Protein AF-A0A178MGA1-F1 (afdb_monomer)

Mean predicted aligned error: 14.94 Å

Solvent-accessible surface area (backbone atoms only — not comparable to full-atom values): 26822 Å² total; per-residue (Å²): 142,82,87,80,81,78,79,90,65,54,66,72,50,30,50,54,23,52,50,31,44,75,70,68,39,31,72,59,14,38,56,37,26,72,76,55,42,60,62,46,57,64,40,20,39,30,26,46,76,72,69,38,51,72,60,20,48,65,50,39,72,85,41,61,66,68,62,43,37,57,54,43,26,49,44,28,46,77,65,70,40,50,72,59,20,49,53,44,43,49,58,42,37,71,76,44,76,83,44,47,66,62,27,42,51,50,17,50,54,27,43,77,68,72,34,29,76,73,11,45,66,33,23,52,48,25,28,69,77,39,76,83,42,66,66,44,47,52,53,36,41,54,37,27,54,76,54,69,35,34,72,59,26,35,53,52,52,50,52,39,51,75,69,70,48,88,75,52,60,71,56,49,41,49,34,36,50,18,30,47,76,78,66,40,23,68,59,25,35,57,52,52,52,52,42,47,74,72,68,45,74,87,41,45,67,46,29,43,50,42,16,53,24,28,40,75,71,70,39,52,70,63,14,52,54,29,42,53,52,17,48,58,67,66,47,67,96,54,88,67,75,64,50,67,64,59,46,31,54,53,33,45,54,50,22,52,55,28,49,77,69,65,40,43,74,60,19,32,56,32,32,55,50,24,30,70,64,38,60,85,41,67,64,37,55,58,53,40,66,35,66,73,26,19,66,73,67,33,58,67,57,46,51,42,50,46,48,51,45,25,60,75,43,59,82,42,50,65,52,32,35,51,43,22,50,50,19,62,73,72,73,44,56,62,62,58,19,47,50,32,26,53,49,30,59,71,74,48,69,98,81,49,66,49,34,57,52,25,48,58,54,40,54,52,50,54,52,55,38,55,77,67,61,30,64,76,46,78,39,74,92,69,32,33,41,32,33,39,49,98,87,50,63,44,37,38,42,27,30,36,78,71,52,61,47,68,30,31,42,32,50,64,84,47,36,40,39,40,41,54,45,97,78,50,82,44,71,38,35,39,36,42,66,87,57,32,34,38,40,44,40,72,54,98,93,37,67,38,31,42,37,34,42,56,83,69,34,30,41,33,34,33,36,98,88,64,49,78,74,42,78,47,55,66,65,39,69,62,51,46,51,56,47,50,51,48,52,57,43,59,78,52,38,52,78,77,56,44,77,73,65,67,93,66,136

pLDDT: mean 86.55, std 12.32, range [30.86, 98.31]

Radius of gyration: 32.34 Å; Cα contacts (8 Å, |Δi|>4): 705; chains: 1; bounding box: 68×86×65 Å

Nearest PDB structures (foldseek):
  5i9h-assembly1_A  TM=3.924E-01  e=1.271E-05  unidentified
  5g05-assembly1_C  TM=4.023E-01  e=2.976E-05  Homo sapiens
  8qoy-assembly1_A  TM=4.376E-01  e=1.113E-04  Actinobacillus pleuropneumoniae
  5a31-assembly1_Y  TM=3.867E-01  e=6.969E-05  Homo sapiens
  5g05-assembly1_X  TM=3.825E-01  e=2.281E-03  Homo sapiens

Organism: NCBI:txid1437059

InterPro domains:
  IPR011990 Tetratricopeptide-like helical domain superfamily [G3DSA:1.25.40.10] (2-299)
  IPR011990 Tetratricopeptide-like helical domain superfamily [SSF48452] (62-164)

Secondary structure (DSSP, 8-state):
---PPPPS-HHHHHHHHHHHHHTT-HHHHHHHHHHH---HHHHHHHHHHTT-HHHHHHHHTTS-HHHHHHHHHHHHHHTT-HHHHHHHHHHHHHHSTT-HHHHHHHHHHHHHTT-HHHHHHHHHHHHHH-TT-HHHHHHHHHHHHHTT-HHHHHHHHHHHHHTT----HHHHHHHHHHHHHTT-HHHHHHHHHHHHHTT----HHHHHHHHHHHHHTT-HHHHHHHHHHHHHHHS-SS-----HHHHHHHHHHHHHHHHHTT-HHHHHHHHHHHHHH-TT-HHHHHHHTSHHHHHHH-HHHHHHHHHHHHHHSTT-HHHHHHHHHHHHHTT--HHHHHHHHHHHHHH--TT-HHHHHHHHHHHHHHHHHHHTT-EEEEETTTTEEEE--TTS--EEEEE-TTT--EEEEEETTEEEEEEE-TTS-SEEEEEETTS-EEEEEEETTEEEEEEEESSS-EEEEE-TTS-EEEEESTTHHHHHHHHHHHHHHHTT--HHHHTT--S--

Sequence (505 aa):
MLLAAAPSGGAARAEDAYQLYAQERFAEAVAAFTRQGGDAITHAAALIRLGRDGEAQMLTDDVDPYRAVMKGAAALTAAGERGRASRLLESGLAQWPNDPDLMARRGALELQGKRPLKALPYLARVVELAPMDPGARLALVRTLLVAGMPVRVHQAVEAMRAARMDIGPELMEADIGALQSFGDHRQAVKLAERYLEQGGVATPALLTRLAISLEAVGSSTRAAERRQAAESLRTPKAPARPTTALLGDTIRDQARTTIDRGDWPRAATLTAEWVRIRPDEPEAISTLLRPEIAERLGWGHVFAQVARLVERDPDDPDRRLLALQAHAGTGGSAVLALIHSHHLSRLGESGNSSVAAGQGVRDQIVARLALLGRITDIDLDLARLRLSPANSPAIEAKVHPRTGRMIRLVEGFDKLEAVWEEDGTRLTHLSDSQGAHVRLTWSDGRLVAMSRTGKHPFTVELAPDGHPTRAEGPDVTDAFNATLDLVAAWQRADIADARRLRLGE

Foldseek 3Di:
DDDDDDDPPQPVLQVVLVVCVVVVVLVVSLVSCVVRPYDLLSNLLSCVLVVNNVVSVVSCPPPDLLVNLLSNLVSCLVSVVLVVSLVSLVVNCVVVVQDLSSLQSNLVSCVVVLNLVRSQVSLVSSCVSVVPDPVSLVSNLVSCVSVVNLVVLLVSLVSCVVVVHDCAPVSLLSNLVSCVVVPNLVVSLVSLVVCVVVVHDDELSSLQSNLVSCVSVPNNVSSVVSNVVSVVRVPPPDPPPQPLVRVLVVLVVVLVVCVVVVVLLSNLVSLVVSCVSCVQDVVSLVSCLDPSNCVNVDVLVSLLSLLVNCLVPLLDLVSLLSNLCSCLVVVHPLLLNLLSLLSLCVSDDPDDPSNVSSVVSNVVSVVVCVVQVFFPDDDNVQSWTWTDHPPFFIWIWGAQSRRRQTQWIDGHQKIKGWDAPNSRQGTAWIDISQGKIKGFDDDPRDTQKIFIDDPFTKIFGADPVRDTPDIDTPPGVVLVVLVVVLRVQSSSDDPVSVVVRDNDD

Structure (mmCIF, N/CA/C/O backbone):
data_AF-A0A178MGA1-F1
#
_entry.id   AF-A0A178MGA1-F1
#
loop_
_atom_site.group_PDB
_atom_site.id
_atom_site.type_symbol
_atom_site.label_atom_id
_atom_site.label_alt_id
_atom_site.label_comp_id
_atom_site.label_asym_id
_atom_site.label_entity_id
_atom_site.label_seq_id
_atom_site.pdbx_PDB_ins_code
_atom_site.Cartn_x
_atom_site.Cartn_y
_atom_site.Cartn_z
_atom_site.occupancy
_atom_site.B_iso_or_equiv
_atom_site.auth_seq_id
_atom_site.auth_comp_id
_atom_site.auth_asym_id
_atom_site.auth_atom_id
_atom_site.pdbx_PDB_model_num
ATOM 1 N N . MET A 1 1 ? 45.623 -23.783 -30.329 1.00 35.50 1 MET A N 1
ATOM 2 C CA . MET A 1 1 ? 44.753 -23.868 -29.136 1.00 35.50 1 MET A CA 1
ATOM 3 C C . MET A 1 1 ? 44.796 -22.529 -28.418 1.00 35.50 1 MET A C 1
ATOM 5 O O . MET A 1 1 ? 45.774 -22.251 -27.744 1.00 35.50 1 MET A O 1
ATOM 9 N N . LEU A 1 2 ? 43.783 -21.688 -28.613 1.00 30.86 2 LEU A N 1
ATOM 10 C CA . LEU A 1 2 ? 43.558 -20.465 -27.838 1.00 30.86 2 LEU A CA 1
ATOM 11 C C . LEU A 1 2 ? 42.109 -20.542 -27.352 1.00 30.86 2 LEU A C 1
ATOM 13 O O . LEU A 1 2 ? 41.181 -20.371 -28.136 1.00 30.86 2 LEU A O 1
ATOM 17 N N . LEU A 1 3 ? 41.934 -20.912 -26.083 1.00 34.72 3 LEU A N 1
ATOM 18 C CA . LEU A 1 3 ? 40.659 -20.827 -25.373 1.00 34.72 3 LEU A CA 1
ATOM 19 C C . LEU A 1 3 ? 40.434 -19.351 -25.034 1.00 34.72 3 LEU A C 1
ATOM 21 O O . LEU A 1 3 ? 41.138 -18.793 -24.195 1.00 34.72 3 LEU A O 1
ATOM 25 N N . ALA A 1 4 ? 39.491 -18.713 -25.725 1.00 33.50 4 ALA A N 1
ATOM 26 C CA . ALA A 1 4 ? 39.034 -17.372 -25.391 1.00 33.50 4 ALA A CA 1
ATOM 27 C C . ALA A 1 4 ? 38.214 -17.427 -24.093 1.00 33.50 4 ALA A C 1
ATOM 29 O O . ALA A 1 4 ? 37.241 -18.175 -23.993 1.00 33.50 4 ALA A O 1
ATOM 30 N N . ALA A 1 5 ? 38.625 -16.645 -23.096 1.00 38.41 5 ALA A N 1
ATOM 31 C CA . ALA A 1 5 ? 37.902 -16.482 -21.843 1.00 38.41 5 ALA A CA 1
ATOM 32 C C . ALA A 1 5 ? 36.573 -15.745 -22.090 1.00 38.41 5 ALA A C 1
ATOM 34 O O . ALA A 1 5 ? 36.558 -14.657 -22.668 1.00 38.41 5 ALA A O 1
ATOM 35 N N . ALA A 1 6 ? 35.459 -16.336 -21.654 1.00 37.09 6 ALA A N 1
ATOM 36 C CA . ALA A 1 6 ? 34.150 -15.692 -21.688 1.00 37.09 6 ALA A CA 1
ATOM 37 C C . ALA A 1 6 ? 34.090 -14.536 -20.664 1.00 37.09 6 ALA A C 1
ATOM 39 O O . ALA A 1 6 ? 34.597 -14.687 -19.549 1.00 37.09 6 ALA A O 1
ATOM 40 N N . PRO A 1 7 ? 33.479 -13.384 -21.000 1.00 42.41 7 PRO A N 1
ATOM 41 C CA . PRO A 1 7 ? 33.437 -12.227 -20.112 1.00 42.41 7 PRO A CA 1
ATOM 42 C C . PRO A 1 7 ? 32.473 -12.449 -18.935 1.00 42.41 7 PRO A C 1
ATOM 44 O O . PRO A 1 7 ? 31.303 -12.778 -19.116 1.00 42.41 7 PRO A O 1
ATOM 47 N N . SER A 1 8 ? 32.949 -12.184 -17.719 1.00 46.03 8 SER A N 1
ATOM 48 C CA . SER A 1 8 ? 32.260 -12.338 -16.426 1.00 46.03 8 SER A CA 1
ATOM 49 C C . SER A 1 8 ? 31.148 -11.304 -16.139 1.00 46.03 8 SER A C 1
ATOM 51 O O . SER A 1 8 ? 30.751 -11.117 -14.993 1.00 46.03 8 SER A O 1
ATOM 53 N N . GLY A 1 9 ? 30.598 -10.643 -17.164 1.00 56.50 9 GLY A N 1
ATOM 54 C CA . GLY A 1 9 ? 29.615 -9.552 -17.032 1.00 56.50 9 GLY A CA 1
ATOM 55 C C . GLY A 1 9 ? 28.134 -9.964 -17.051 1.00 56.50 9 GLY A C 1
ATOM 56 O O . GLY A 1 9 ? 27.275 -9.100 -17.208 1.00 56.50 9 GLY A O 1
ATOM 57 N N . GLY A 1 10 ? 27.814 -11.259 -16.962 1.00 57.03 10 GLY A N 1
ATOM 58 C CA . GLY A 1 10 ? 26.441 -11.762 -17.133 1.00 57.03 10 GLY A CA 1
ATOM 59 C C . GLY A 1 10 ? 25.485 -11.452 -15.974 1.00 57.03 10 GLY A C 1
ATOM 60 O O . GLY A 1 10 ? 24.308 -11.201 -16.209 1.00 57.03 10 GLY A O 1
ATOM 61 N N . ALA A 1 11 ? 25.977 -11.421 -14.731 1.00 58.62 11 ALA A N 1
ATOM 62 C CA . ALA A 1 11 ? 25.120 -11.295 -13.547 1.00 58.62 11 ALA A CA 1
ATOM 63 C C . ALA A 1 11 ? 24.487 -9.899 -13.401 1.00 58.62 11 ALA A C 1
ATOM 65 O O . ALA A 1 11 ? 23.278 -9.802 -13.225 1.00 58.62 11 ALA A O 1
ATOM 66 N N . ALA A 1 12 ? 25.280 -8.833 -13.564 1.00 60.00 12 ALA A N 1
ATOM 67 C CA . ALA A 1 12 ? 24.789 -7.454 -13.468 1.00 60.00 12 ALA A CA 1
ATOM 68 C C . ALA A 1 12 ? 23.755 -7.123 -14.558 1.00 60.00 12 ALA A C 1
ATOM 70 O O . ALA A 1 12 ? 22.816 -6.378 -14.327 1.00 60.00 12 ALA A O 1
ATOM 71 N N . ARG A 1 13 ? 23.887 -7.729 -15.745 1.00 67.44 13 ARG A N 1
ATOM 72 C CA . ARG A 1 13 ? 22.960 -7.504 -16.863 1.00 67.44 13 ARG A CA 1
ATOM 73 C C . ARG A 1 13 ? 21.623 -8.215 -16.670 1.00 67.44 13 ARG A C 1
ATOM 75 O O . ARG A 1 13 ? 20.596 -7.684 -17.061 1.00 67.44 13 ARG A O 1
ATOM 82 N N . ALA A 1 14 ? 21.615 -9.394 -16.049 1.00 67.81 14 ALA A N 1
ATOM 83 C CA . ALA A 1 14 ? 20.364 -10.077 -15.735 1.00 67.81 14 ALA A CA 1
ATOM 84 C C . ALA A 1 14 ? 19.523 -9.277 -14.721 1.00 67.81 14 ALA A C 1
ATOM 86 O O . ALA A 1 14 ? 18.298 -9.275 -14.819 1.00 67.81 14 ALA A O 1
ATOM 87 N N . GLU A 1 15 ? 20.171 -8.579 -13.783 1.00 75.19 15 GLU A N 1
ATOM 88 C CA . GLU A 1 15 ? 19.521 -7.750 -12.761 1.00 75.19 15 GLU A CA 1
ATOM 89 C C . GLU A 1 15 ? 18.682 -6.614 -13.374 1.00 75.19 15 GLU A C 1
ATOM 91 O O . GLU A 1 15 ? 17.530 -6.435 -12.972 1.00 75.19 15 GLU A O 1
ATOM 96 N N . ASP A 1 16 ? 19.177 -5.964 -14.434 1.00 81.12 16 ASP A N 1
ATOM 97 C CA . ASP A 1 16 ? 18.443 -4.933 -15.187 1.00 81.12 16 ASP A CA 1
ATOM 98 C C . ASP A 1 16 ? 17.118 -5.468 -15.762 1.00 81.12 16 ASP A C 1
ATOM 100 O O . ASP A 1 16 ? 16.069 -4.829 -15.658 1.00 81.12 16 ASP A O 1
ATOM 104 N N . ALA A 1 17 ? 17.129 -6.676 -16.339 1.00 78.31 17 ALA A N 1
ATOM 105 C CA . ALA A 1 17 ? 15.931 -7.287 -16.914 1.00 78.31 17 ALA A CA 1
ATOM 106 C C . ALA A 1 17 ? 14.879 -7.632 -15.841 1.00 78.31 17 ALA A C 1
ATOM 108 O O . ALA A 1 17 ? 13.676 -7.464 -16.070 1.00 78.31 17 ALA A O 1
ATOM 109 N N . TYR A 1 18 ? 15.313 -8.062 -14.651 1.00 75.00 18 TYR A N 1
ATOM 110 C CA . TYR A 1 18 ? 14.406 -8.299 -13.523 1.00 75.00 18 TYR A CA 1
ATOM 111 C C . TYR A 1 18 ? 13.826 -7.008 -12.956 1.00 75.00 18 TYR A C 1
ATOM 113 O O . TYR A 1 18 ? 12.648 -6.992 -12.598 1.00 75.00 18 TYR A O 1
ATOM 121 N N . GLN A 1 19 ? 14.610 -5.931 -12.893 1.00 78.25 19 GLN A N 1
ATOM 122 C CA . GLN A 1 19 ? 14.103 -4.631 -12.460 1.00 78.25 19 GLN A CA 1
ATOM 123 C C . GLN A 1 19 ? 13.055 -4.087 -13.434 1.00 78.25 19 GLN A C 1
ATOM 125 O O . GLN A 1 19 ? 11.977 -3.683 -12.999 1.00 78.25 19 GLN A O 1
ATOM 130 N N . LEU A 1 20 ? 13.306 -4.177 -14.746 1.00 79.25 20 LEU A N 1
ATOM 131 C CA . LEU A 1 20 ? 12.318 -3.820 -15.771 1.00 79.25 20 LEU A CA 1
ATOM 132 C C . LEU A 1 20 ? 11.028 -4.640 -15.627 1.00 79.25 20 LEU A C 1
ATOM 134 O O . LEU A 1 20 ? 9.929 -4.096 -15.731 1.00 79.25 20 LEU A O 1
ATOM 138 N N . TYR A 1 21 ? 11.147 -5.940 -15.339 1.00 71.44 21 TYR A N 1
ATOM 139 C CA . TYR A 1 21 ? 9.993 -6.804 -15.091 1.00 71.44 21 TYR A CA 1
ATOM 140 C C . TYR A 1 21 ? 9.218 -6.402 -13.824 1.00 71.44 21 TYR A C 1
ATOM 142 O O . TYR A 1 21 ? 7.989 -6.357 -13.846 1.00 71.44 21 TYR A O 1
ATOM 150 N N . ALA A 1 22 ? 9.916 -6.086 -12.729 1.00 73.12 22 ALA A N 1
ATOM 151 C CA . ALA A 1 22 ? 9.307 -5.656 -11.469 1.00 73.12 22 ALA A CA 1
ATOM 152 C C . ALA A 1 22 ? 8.594 -4.296 -11.580 1.00 73.12 22 ALA A C 1
ATOM 154 O O . ALA A 1 22 ? 7.623 -4.058 -10.867 1.00 73.12 22 ALA A O 1
ATOM 155 N N . GLN A 1 23 ? 9.046 -3.433 -12.493 1.00 78.31 23 GLN A N 1
ATOM 156 C CA . GLN A 1 23 ? 8.424 -2.147 -12.834 1.00 78.31 23 GLN A CA 1
ATOM 157 C C . GLN A 1 23 ? 7.274 -2.275 -13.854 1.00 78.31 23 GLN A C 1
ATOM 159 O O . GLN A 1 23 ? 6.805 -1.266 -14.370 1.00 78.31 23 GLN A O 1
ATOM 164 N N . GLU A 1 24 ? 6.849 -3.497 -14.192 1.00 78.81 24 GLU A N 1
ATOM 165 C CA . GLU A 1 24 ? 5.809 -3.786 -15.193 1.00 78.81 24 GLU A CA 1
ATOM 166 C C . GLU A 1 24 ? 6.135 -3.312 -16.628 1.00 78.81 24 GLU A C 1
ATOM 168 O O . GLU A 1 24 ? 5.271 -3.278 -17.506 1.00 78.81 24 GLU A O 1
ATOM 173 N N . ARG A 1 25 ? 7.409 -3.026 -16.932 1.00 83.44 25 ARG A N 1
ATOM 174 C CA . ARG A 1 25 ? 7.887 -2.627 -18.271 1.00 83.44 25 ARG A CA 1
ATOM 175 C C . ARG A 1 25 ? 8.167 -3.855 -19.135 1.00 83.44 25 ARG A C 1
ATOM 177 O O . ARG A 1 25 ? 9.287 -4.096 -19.584 1.00 83.44 25 ARG A O 1
ATOM 184 N N . PHE A 1 26 ? 7.141 -4.675 -19.356 1.00 79.94 26 PHE A N 1
ATOM 185 C CA . PHE A 1 26 ? 7.302 -6.033 -19.889 1.00 79.94 26 PHE A CA 1
ATOM 186 C C . PHE A 1 26 ? 7.948 -6.096 -21.281 1.00 79.94 26 PHE A C 1
ATOM 188 O O . PHE A 1 26 ? 8.761 -6.985 -21.522 1.00 79.94 26 PHE A O 1
ATOM 195 N N . ALA A 1 27 ? 7.647 -5.160 -22.188 1.00 83.94 27 ALA A N 1
ATOM 196 C CA . ALA A 1 27 ? 8.257 -5.128 -23.525 1.00 83.94 27 ALA A CA 1
ATOM 197 C C . ALA A 1 27 ? 9.777 -4.914 -23.458 1.00 83.94 27 ALA A C 1
ATOM 199 O O . ALA A 1 27 ? 10.547 -5.572 -24.161 1.00 83.94 27 ALA A O 1
ATOM 200 N N . GLU A 1 28 ? 10.208 -4.034 -22.560 1.00 84.50 28 GLU A N 1
ATOM 201 C CA . GLU A 1 28 ? 11.616 -3.728 -22.339 1.00 84.50 28 GLU A CA 1
ATOM 202 C C . GLU A 1 28 ? 12.320 -4.853 -21.590 1.00 84.50 28 GLU A C 1
ATOM 204 O O . GLU A 1 28 ? 13.435 -5.220 -21.956 1.00 84.50 28 GLU A O 1
ATOM 209 N N . ALA A 1 29 ? 11.645 -5.459 -20.611 1.00 77.31 29 ALA A N 1
ATOM 210 C CA . ALA A 1 29 ? 12.133 -6.644 -19.919 1.00 77.31 29 ALA A CA 1
ATOM 211 C C . ALA A 1 29 ? 12.374 -7.802 -20.901 1.00 77.31 29 ALA A C 1
ATOM 213 O O . ALA A 1 29 ? 13.434 -8.414 -20.870 1.00 77.31 29 ALA A O 1
ATOM 214 N N . VAL A 1 30 ? 11.448 -8.064 -21.833 1.00 84.50 30 VAL A N 1
ATOM 215 C CA . VAL A 1 30 ? 11.621 -9.074 -22.897 1.00 84.50 30 VAL A CA 1
ATOM 216 C C . VAL A 1 30 ? 12.813 -8.743 -23.796 1.00 84.50 30 VAL A C 1
ATOM 218 O O . VAL A 1 30 ? 13.645 -9.609 -24.073 1.00 84.50 30 VAL A O 1
ATOM 221 N N . ALA A 1 31 ? 12.945 -7.486 -24.225 1.00 83.75 31 ALA A N 1
ATOM 222 C CA . ALA A 1 31 ? 14.087 -7.058 -25.031 1.00 83.75 31 ALA A CA 1
ATOM 223 C C . ALA A 1 31 ? 15.420 -7.172 -24.265 1.00 83.75 31 ALA A C 1
ATOM 225 O O . ALA A 1 31 ? 16.459 -7.465 -24.863 1.00 83.75 31 ALA A O 1
ATOM 226 N N . ALA A 1 32 ? 15.414 -6.947 -22.950 1.00 83.12 32 ALA A N 1
ATOM 227 C CA . ALA A 1 32 ? 16.571 -7.132 -22.082 1.00 83.12 32 ALA A CA 1
ATOM 228 C C . ALA A 1 32 ? 16.915 -8.620 -21.928 1.00 83.12 32 ALA A C 1
ATOM 230 O O . ALA A 1 32 ? 18.032 -9.013 -22.266 1.00 83.12 32 ALA A O 1
ATOM 231 N N . PHE A 1 33 ? 15.943 -9.465 -21.568 1.00 82.19 33 PHE A N 1
ATOM 232 C CA . PHE A 1 33 ? 16.120 -10.915 -21.454 1.00 82.19 33 PHE A CA 1
ATOM 233 C C . PHE A 1 33 ? 16.629 -11.550 -22.751 1.00 82.19 33 PHE A C 1
ATOM 235 O O . PHE A 1 33 ? 17.522 -12.393 -22.713 1.00 82.19 33 PHE A O 1
ATOM 242 N N . THR A 1 34 ? 16.115 -11.116 -23.903 1.00 82.88 34 THR A N 1
ATOM 243 C CA . THR A 1 34 ? 16.555 -11.613 -25.216 1.00 82.88 34 THR A CA 1
ATOM 244 C C . THR A 1 34 ? 18.012 -11.246 -25.511 1.00 82.88 34 THR A C 1
ATOM 246 O O . THR A 1 34 ? 18.748 -12.045 -26.082 1.00 82.88 34 THR A O 1
ATOM 249 N N . ARG A 1 35 ? 18.454 -10.041 -25.122 1.00 83.38 35 ARG A N 1
ATOM 250 C CA . ARG A 1 35 ? 19.824 -9.564 -25.387 1.00 83.38 35 ARG A CA 1
ATOM 251 C C . ARG A 1 35 ? 20.855 -10.106 -24.404 1.00 83.38 35 ARG A C 1
ATOM 253 O O . ARG A 1 35 ? 22.006 -10.305 -24.779 1.00 83.38 35 ARG A O 1
ATOM 260 N N . GLN A 1 36 ? 20.473 -10.252 -23.143 1.00 81.62 36 GLN A N 1
ATOM 261 C CA . GLN A 1 36 ? 21.406 -10.467 -22.037 1.00 81.62 36 GLN A CA 1
ATOM 262 C C . GLN A 1 36 ? 21.366 -11.903 -21.502 1.00 81.62 36 GLN A C 1
ATOM 264 O O . GLN A 1 36 ? 22.273 -12.304 -20.774 1.00 81.62 36 GLN A O 1
ATOM 269 N N . GLY A 1 37 ? 20.347 -12.679 -21.882 1.00 70.06 37 GLY A N 1
ATOM 270 C CA . GLY A 1 37 ? 19.985 -13.905 -21.186 1.00 70.06 37 GLY A CA 1
ATOM 271 C C . GLY A 1 37 ? 19.299 -13.600 -19.850 1.00 70.06 37 GLY A C 1
ATOM 272 O O . GLY A 1 37 ? 19.364 -12.496 -19.315 1.00 70.06 37 GLY A O 1
ATOM 273 N N . GLY A 1 38 ? 18.606 -14.588 -19.298 1.00 71.19 38 GLY A N 1
ATOM 274 C CA . GLY A 1 38 ? 17.933 -14.487 -18.005 1.00 71.19 38 GLY A CA 1
ATOM 275 C C . GLY A 1 38 ? 17.319 -15.822 -17.612 1.00 71.19 38 GLY A C 1
ATOM 276 O O . GLY A 1 38 ? 17.457 -16.804 -18.342 1.00 71.19 38 GLY A O 1
ATOM 277 N N . ASP A 1 39 ? 16.633 -15.879 -16.467 1.00 80.81 39 ASP A N 1
ATOM 278 C CA . ASP A 1 39 ? 15.805 -17.044 -16.149 1.00 80.81 39 ASP A CA 1
ATOM 279 C C . ASP A 1 39 ? 14.740 -17.154 -17.238 1.00 80.81 39 ASP A C 1
ATOM 281 O O . ASP A 1 39 ? 13.852 -16.304 -17.340 1.00 80.81 39 ASP A O 1
ATOM 285 N N . ALA A 1 40 ? 14.855 -18.199 -18.064 1.00 80.19 40 ALA A N 1
ATOM 286 C CA . ALA A 1 40 ? 13.967 -18.450 -19.196 1.00 80.19 40 ALA A CA 1
ATOM 287 C C . ALA A 1 40 ? 12.493 -18.376 -18.785 1.00 80.19 40 ALA A C 1
ATOM 289 O O . ALA A 1 40 ? 11.638 -17.965 -19.563 1.00 80.19 40 ALA A O 1
ATOM 290 N N . ILE A 1 41 ? 12.203 -18.686 -17.521 1.00 73.81 41 ILE A N 1
ATOM 291 C CA . ILE A 1 41 ? 10.853 -18.668 -16.997 1.00 73.81 41 ILE A CA 1
ATOM 292 C C . ILE A 1 41 ? 10.352 -17.254 -16.665 1.00 73.81 41 ILE A C 1
ATOM 294 O O . ILE A 1 41 ? 9.198 -16.946 -16.952 1.00 73.81 41 ILE A O 1
ATOM 298 N N . THR A 1 42 ? 11.180 -16.363 -16.112 1.00 75.50 42 THR A N 1
ATOM 299 C CA . THR A 1 42 ? 10.802 -14.945 -15.963 1.00 75.50 42 THR A CA 1
ATOM 300 C C . THR A 1 42 ? 10.680 -14.256 -17.322 1.00 75.50 42 THR A C 1
ATOM 302 O O . THR A 1 42 ? 9.774 -13.446 -17.521 1.00 75.50 42 THR A O 1
ATOM 305 N N . HIS A 1 43 ? 11.517 -14.633 -18.290 1.00 81.88 43 HIS A N 1
ATOM 306 C CA . HIS A 1 43 ? 11.373 -14.171 -19.668 1.00 81.88 43 HIS A CA 1
ATOM 307 C C . HIS A 1 43 ? 10.047 -14.646 -20.289 1.00 81.88 43 HIS A C 1
ATOM 309 O O . HIS A 1 43 ? 9.275 -13.831 -20.794 1.00 81.88 43 HIS A O 1
ATOM 315 N N . ALA A 1 44 ? 9.725 -15.937 -20.166 1.00 80.12 44 ALA A N 1
ATOM 316 C CA . ALA A 1 44 ? 8.452 -16.499 -20.611 1.00 80.12 44 ALA A CA 1
ATOM 317 C C . ALA A 1 44 ? 7.249 -15.835 -19.916 1.00 80.12 44 ALA A C 1
ATOM 319 O O . ALA A 1 44 ? 6.246 -15.537 -20.560 1.00 80.12 44 ALA A O 1
ATOM 320 N N . ALA A 1 45 ? 7.357 -15.518 -18.623 1.00 74.31 45 ALA A N 1
ATOM 321 C CA . ALA A 1 45 ? 6.336 -14.776 -17.888 1.00 74.31 45 ALA A CA 1
ATOM 322 C C . ALA A 1 45 ? 6.093 -13.368 -18.463 1.00 74.31 45 ALA A C 1
ATOM 324 O O . ALA A 1 45 ? 4.941 -12.957 -18.611 1.00 74.31 45 ALA A O 1
ATOM 325 N N . ALA A 1 46 ? 7.155 -12.642 -18.822 1.00 78.69 46 ALA A N 1
ATOM 326 C CA . ALA A 1 46 ? 7.054 -11.330 -19.460 1.00 78.69 46 ALA A CA 1
ATOM 327 C C . ALA A 1 46 ? 6.416 -11.422 -20.856 1.00 78.69 46 ALA A C 1
ATOM 329 O O . ALA A 1 46 ? 5.549 -10.619 -21.196 1.00 78.69 46 ALA A O 1
ATOM 330 N N . LEU A 1 47 ? 6.780 -12.443 -21.638 1.00 81.31 47 LEU A N 1
ATOM 331 C CA . LEU A 1 47 ? 6.179 -12.720 -22.946 1.00 81.31 47 LEU A CA 1
ATOM 332 C C . LEU A 1 47 ? 4.680 -13.026 -22.836 1.00 81.31 47 LEU A C 1
ATOM 334 O O . LEU A 1 47 ? 3.882 -12.466 -23.586 1.00 81.31 47 LEU A O 1
ATOM 338 N N . ILE A 1 48 ? 4.279 -13.832 -21.851 1.00 75.88 48 ILE A N 1
ATOM 339 C CA . I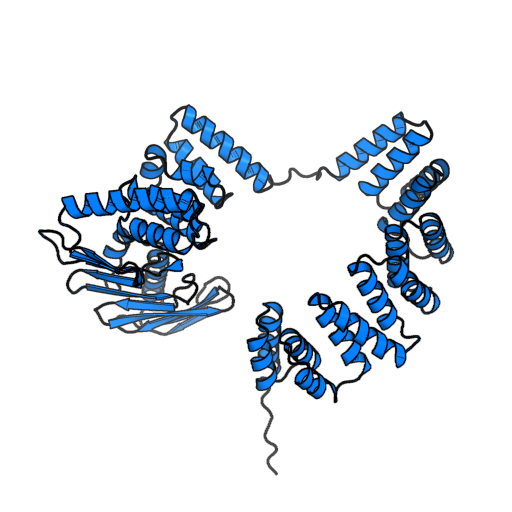LE A 1 48 ? 2.873 -14.143 -21.558 1.00 75.88 48 ILE A CA 1
ATOM 340 C C . ILE A 1 48 ? 2.062 -12.875 -21.251 1.00 75.88 48 ILE A C 1
ATOM 342 O O . ILE A 1 48 ? 0.936 -12.740 -21.732 1.00 75.88 48 ILE A O 1
ATOM 346 N N . ARG A 1 49 ? 2.623 -11.927 -20.485 1.00 76.81 49 ARG A N 1
ATOM 347 C CA . ARG A 1 49 ? 1.976 -10.633 -20.178 1.00 76.81 49 ARG A CA 1
ATOM 348 C C . ARG A 1 49 ? 1.736 -9.775 -21.415 1.00 76.81 49 ARG A C 1
ATOM 350 O O . ARG A 1 49 ? 0.783 -9.008 -21.443 1.00 76.81 49 ARG A O 1
ATOM 357 N N . LEU A 1 50 ? 2.584 -9.922 -22.428 1.00 80.81 50 LEU A N 1
ATOM 358 C CA . LEU A 1 50 ? 2.460 -9.244 -23.717 1.00 80.81 50 LEU A CA 1
ATOM 359 C C . LEU A 1 50 ? 1.578 -10.017 -24.716 1.00 80.81 50 LEU A C 1
ATOM 361 O O . LEU A 1 50 ? 1.477 -9.608 -25.869 1.00 80.81 50 LEU A O 1
ATOM 365 N N . GLY A 1 51 ? 0.986 -11.149 -24.314 1.00 78.06 51 GLY A N 1
ATOM 366 C CA . GLY A 1 51 ? 0.212 -12.025 -25.201 1.00 78.06 51 GLY A CA 1
ATOM 367 C C . GLY A 1 51 ? 1.058 -12.816 -26.208 1.00 78.06 51 GLY A C 1
ATOM 368 O O . GLY A 1 51 ? 0.520 -13.351 -27.175 1.00 78.06 51 GLY A O 1
ATOM 369 N N . ARG A 1 52 ? 2.381 -12.904 -26.008 1.00 84.88 52 ARG A N 1
ATOM 370 C CA . ARG A 1 52 ? 3.336 -13.593 -26.899 1.00 84.88 52 ARG A CA 1
ATOM 371 C C . ARG A 1 52 ? 3.535 -15.051 -26.480 1.00 84.88 52 ARG A C 1
ATOM 373 O O . ARG A 1 52 ? 4.640 -15.497 -26.178 1.00 84.88 52 ARG A O 1
ATOM 380 N N . ASP A 1 53 ? 2.438 -15.797 -26.456 1.00 75.75 53 ASP A N 1
ATOM 381 C CA . ASP A 1 53 ? 2.383 -17.132 -25.850 1.00 75.75 53 ASP A CA 1
ATOM 382 C C . ASP A 1 53 ? 3.244 -18.177 -26.578 1.00 75.75 53 ASP A C 1
ATOM 384 O O . ASP A 1 53 ? 3.857 -19.022 -25.932 1.00 75.75 53 ASP A O 1
ATOM 388 N N . GLY A 1 54 ? 3.333 -18.101 -27.911 1.00 76.81 54 GLY A N 1
ATOM 389 C CA . GLY A 1 54 ? 4.153 -19.027 -28.701 1.00 76.81 54 GLY A CA 1
ATOM 390 C C . GLY A 1 54 ? 5.648 -18.895 -28.406 1.00 76.81 54 GLY A C 1
ATOM 391 O O . GLY A 1 54 ? 6.352 -19.893 -28.304 1.00 76.81 54 GLY A O 1
ATOM 392 N N . GLU A 1 55 ? 6.127 -17.671 -28.192 1.00 81.19 55 GLU A N 1
ATOM 393 C CA . GLU A 1 55 ? 7.531 -17.421 -27.852 1.00 81.19 55 GLU A CA 1
ATOM 394 C C . GLU A 1 55 ? 7.846 -17.822 -26.416 1.00 81.19 55 GLU A C 1
ATOM 396 O O . GLU A 1 55 ? 8.910 -18.374 -26.144 1.00 81.19 55 GLU A O 1
ATOM 401 N N . ALA A 1 56 ? 6.902 -17.584 -25.501 1.00 79.44 56 ALA A N 1
ATOM 402 C CA . ALA A 1 56 ? 7.017 -18.062 -24.133 1.00 79.44 56 ALA A CA 1
ATOM 403 C C . ALA A 1 56 ? 7.143 -19.592 -24.092 1.00 79.44 56 ALA A C 1
ATOM 405 O O . ALA A 1 56 ? 7.980 -20.103 -23.353 1.00 79.44 56 ALA A O 1
ATOM 406 N N . GLN A 1 57 ? 6.360 -20.303 -24.915 1.00 77.69 57 GLN A N 1
ATOM 407 C CA . GLN A 1 57 ? 6.414 -21.759 -25.023 1.00 77.69 57 GLN A CA 1
ATOM 408 C C . GLN A 1 57 ? 7.789 -22.237 -25.507 1.00 77.69 57 GLN A C 1
ATOM 410 O O . GLN A 1 57 ? 8.415 -23.041 -24.822 1.00 77.69 57 GLN A O 1
ATOM 415 N N . MET A 1 58 ? 8.299 -21.671 -26.608 1.00 80.00 58 MET A N 1
ATOM 416 C CA . MET A 1 58 ? 9.623 -22.021 -27.147 1.00 80.00 58 MET A CA 1
ATOM 417 C C . MET A 1 58 ? 10.751 -21.822 -26.127 1.00 80.00 58 MET A C 1
ATOM 419 O O . MET A 1 58 ? 11.686 -22.612 -26.067 1.00 80.00 58 MET A O 1
ATOM 423 N N . LEU A 1 59 ? 10.660 -20.779 -25.296 1.00 80.25 59 LEU A N 1
ATOM 424 C CA . LEU A 1 59 ? 11.625 -20.511 -24.223 1.00 80.25 59 LEU A CA 1
ATOM 425 C C . LEU A 1 59 ? 11.584 -21.543 -23.093 1.00 80.25 59 LEU A C 1
ATOM 427 O O . LEU A 1 59 ? 12.566 -21.693 -22.367 1.00 80.25 59 LEU A O 1
ATOM 431 N N . THR A 1 60 ? 10.454 -22.223 -22.916 1.00 79.50 60 THR A N 1
ATOM 432 C CA . THR A 1 60 ? 10.269 -23.227 -21.865 1.00 79.50 60 THR A CA 1
ATOM 433 C C . THR A 1 60 ? 10.502 -24.659 -22.326 1.00 79.50 60 THR A C 1
ATOM 435 O O . THR A 1 60 ? 10.579 -25.529 -21.465 1.00 79.50 60 THR A O 1
ATOM 438 N N . ASP A 1 61 ? 10.658 -24.914 -23.628 1.00 79.25 61 ASP A N 1
ATOM 439 C CA . ASP A 1 61 ? 10.798 -26.278 -24.160 1.00 79.25 61 ASP A CA 1
ATOM 440 C C . ASP A 1 61 ? 12.083 -26.986 -23.665 1.00 79.25 61 ASP A C 1
ATOM 442 O O . ASP A 1 61 ? 12.078 -28.203 -23.488 1.00 79.25 61 ASP A O 1
ATOM 446 N N . ASP A 1 62 ? 13.141 -26.229 -23.340 1.00 78.31 62 ASP A N 1
ATOM 447 C CA . ASP A 1 62 ? 14.394 -26.743 -22.746 1.00 78.31 62 ASP A CA 1
ATOM 448 C C . ASP A 1 62 ? 14.422 -26.681 -21.202 1.00 78.31 62 ASP A C 1
ATOM 450 O O . ASP A 1 62 ? 15.403 -27.070 -20.558 1.00 78.31 62 ASP A O 1
ATOM 454 N N . VAL A 1 63 ? 13.369 -26.152 -20.576 1.00 80.31 63 VAL A N 1
ATOM 455 C CA . VAL A 1 63 ? 13.271 -26.005 -19.120 1.00 80.31 63 VAL A CA 1
ATOM 456 C C . VAL A 1 63 ? 12.564 -27.224 -18.538 1.00 80.31 63 VAL A C 1
ATOM 458 O O . VAL A 1 63 ? 11.599 -27.711 -19.113 1.00 80.31 63 VAL A O 1
ATOM 461 N N . ASP A 1 64 ? 13.000 -27.679 -17.355 1.00 86.50 64 ASP A N 1
ATOM 462 C CA . ASP A 1 64 ? 12.281 -28.694 -16.575 1.00 86.50 64 ASP A CA 1
ATOM 463 C C . ASP A 1 64 ? 10.764 -28.388 -16.558 1.00 86.50 64 ASP A C 1
ATOM 465 O O . ASP A 1 64 ? 10.362 -27.357 -15.990 1.00 86.50 64 ASP A O 1
ATOM 469 N N . PRO A 1 65 ? 9.928 -29.256 -17.167 1.00 85.88 65 PRO A N 1
ATOM 470 C CA . PRO A 1 65 ? 8.496 -29.027 -17.314 1.00 85.88 65 PRO A CA 1
ATOM 471 C C . PRO A 1 65 ? 7.801 -28.698 -15.987 1.00 85.88 65 PRO A C 1
ATOM 473 O O . PRO A 1 65 ? 6.901 -27.854 -15.952 1.00 85.88 65 PRO A O 1
ATOM 476 N N . TYR A 1 66 ? 8.257 -29.286 -14.874 1.00 88.88 66 TYR A N 1
ATOM 477 C CA . TYR A 1 66 ? 7.716 -28.999 -13.545 1.00 88.88 66 TYR A CA 1
ATOM 478 C C . TYR A 1 66 ? 7.956 -27.537 -13.147 1.00 88.88 66 TYR A C 1
ATOM 480 O O . TYR A 1 66 ? 7.036 -26.803 -12.763 1.00 88.88 66 TYR A O 1
ATOM 488 N N . ARG A 1 67 ? 9.199 -27.068 -13.297 1.00 87.81 67 ARG A N 1
ATOM 489 C CA . ARG A 1 67 ? 9.597 -25.696 -12.964 1.00 87.81 67 ARG A CA 1
ATOM 490 C C . ARG A 1 67 ? 8.895 -24.670 -13.856 1.00 87.81 67 ARG A C 1
ATOM 492 O O . ARG A 1 67 ? 8.497 -23.612 -13.355 1.00 87.81 67 ARG A O 1
ATOM 499 N N . ALA A 1 68 ? 8.725 -24.988 -15.141 1.00 84.00 68 ALA A N 1
ATOM 500 C CA . ALA A 1 68 ? 8.002 -24.159 -16.102 1.00 84.00 68 ALA A CA 1
ATOM 501 C C . ALA A 1 68 ? 6.533 -23.969 -15.686 1.00 84.00 68 ALA A C 1
ATOM 503 O O . ALA A 1 68 ? 6.073 -22.829 -15.578 1.00 84.00 68 ALA A O 1
ATOM 504 N N . VAL A 1 69 ? 5.825 -25.054 -15.342 1.00 89.69 69 VAL A N 1
ATOM 505 C CA . VAL A 1 69 ? 4.441 -24.988 -14.838 1.00 89.69 69 VAL A CA 1
ATOM 506 C C . VAL A 1 69 ? 4.357 -24.149 -13.564 1.00 89.69 69 VAL A C 1
ATOM 508 O O . VAL A 1 69 ? 3.530 -23.240 -13.475 1.00 89.69 69 VAL A O 1
ATOM 511 N N . MET A 1 70 ? 5.219 -24.414 -12.582 1.00 92.31 70 MET A N 1
ATOM 512 C CA . MET A 1 70 ? 5.163 -23.776 -11.264 1.00 92.31 70 MET A CA 1
ATOM 513 C C . MET A 1 70 ? 5.335 -22.258 -11.325 1.00 92.31 70 MET A C 1
ATOM 515 O O . MET A 1 70 ? 4.533 -21.501 -10.764 1.00 92.31 70 MET A O 1
ATOM 519 N N . LYS A 1 71 ? 6.379 -21.794 -12.014 1.00 86.19 71 LYS A N 1
ATOM 520 C CA . LYS A 1 71 ? 6.644 -20.359 -12.144 1.00 86.19 71 LYS A CA 1
ATOM 521 C C . LYS A 1 71 ? 5.712 -19.695 -13.164 1.00 86.19 71 LYS A C 1
ATOM 523 O O . LYS A 1 71 ? 5.258 -18.583 -12.904 1.00 86.19 71 LYS A O 1
ATOM 528 N N . GLY A 1 72 ? 5.363 -20.370 -14.263 1.00 84.00 72 GLY A N 1
ATOM 529 C CA . GLY A 1 72 ? 4.397 -19.865 -15.243 1.00 84.00 72 GLY A CA 1
ATOM 530 C C . GLY A 1 72 ? 3.018 -19.634 -14.621 1.00 84.00 72 GLY A C 1
ATOM 531 O O . GLY A 1 72 ? 2.426 -18.566 -14.783 1.00 84.00 72 GLY A O 1
ATOM 532 N N . ALA A 1 73 ? 2.537 -20.579 -13.807 1.00 91.31 73 ALA A N 1
ATOM 533 C CA . ALA A 1 73 ? 1.281 -20.433 -13.078 1.00 91.31 73 ALA A CA 1
ATOM 534 C C . ALA A 1 73 ? 1.338 -19.283 -12.063 1.00 91.31 73 ALA A C 1
ATOM 536 O O . ALA A 1 73 ? 0.370 -18.530 -11.935 1.00 91.31 73 ALA A O 1
ATOM 537 N N . ALA A 1 74 ? 2.466 -19.112 -11.364 1.00 88.06 74 ALA A N 1
ATOM 538 C CA . ALA A 1 74 ? 2.665 -17.997 -10.440 1.00 88.06 74 ALA A CA 1
ATOM 539 C C . ALA A 1 74 ? 2.619 -16.639 -11.164 1.00 88.06 74 ALA A C 1
ATOM 541 O O . ALA A 1 74 ? 1.919 -15.732 -10.715 1.00 88.06 74 ALA A O 1
ATOM 542 N N . ALA A 1 75 ? 3.294 -16.520 -12.309 1.00 79.44 75 ALA A N 1
ATOM 543 C CA . ALA A 1 75 ? 3.300 -15.308 -13.122 1.00 79.44 75 ALA A CA 1
ATOM 544 C C . ALA A 1 75 ? 1.912 -14.959 -13.678 1.00 79.44 75 ALA A C 1
ATOM 546 O O . ALA A 1 75 ? 1.476 -13.813 -13.561 1.00 79.44 75 ALA A O 1
ATOM 547 N N . LEU A 1 76 ? 1.192 -15.950 -14.216 1.00 84.69 76 LEU A N 1
ATOM 548 C CA . LEU A 1 76 ? -0.189 -15.795 -14.683 1.00 84.69 76 LEU A CA 1
ATOM 549 C C . LEU A 1 76 ? -1.136 -15.401 -13.541 1.00 84.69 76 LEU A C 1
ATOM 551 O O . LEU A 1 76 ? -2.028 -14.577 -13.719 1.00 84.69 76 LEU A O 1
ATOM 555 N N . THR A 1 77 ? -0.927 -15.948 -12.343 1.00 89.69 77 THR A N 1
ATOM 556 C CA . THR A 1 77 ? -1.720 -15.588 -11.159 1.00 89.69 77 THR A CA 1
ATOM 557 C C . THR A 1 77 ? -1.483 -14.134 -10.755 1.00 89.69 77 THR A C 1
ATOM 559 O O . THR A 1 77 ? -2.444 -13.390 -10.567 1.00 89.69 77 THR A O 1
ATOM 562 N N . ALA A 1 78 ? -0.218 -13.702 -10.704 1.00 83.81 78 ALA A N 1
ATOM 563 C CA . ALA A 1 78 ? 0.150 -12.306 -10.463 1.00 83.81 78 ALA A CA 1
ATOM 564 C C . ALA A 1 78 ? -0.391 -11.360 -11.552 1.00 83.81 78 ALA A C 1
ATOM 566 O O . ALA A 1 78 ? -0.500 -10.158 -11.329 1.00 83.81 78 ALA A O 1
ATOM 567 N N . ALA A 1 79 ? -0.734 -11.894 -12.729 1.00 79.19 79 ALA A N 1
ATOM 568 C CA . ALA A 1 79 ? -1.327 -11.147 -13.834 1.00 79.19 79 ALA A CA 1
ATOM 569 C C . ALA A 1 79 ? -2.818 -10.916 -13.752 1.00 79.19 79 ALA A C 1
ATOM 571 O O . ALA A 1 79 ? -3.364 -10.204 -14.585 1.00 79.19 79 ALA A O 1
ATOM 572 N N . GLY A 1 80 ? -3.493 -11.559 -12.804 1.00 86.38 80 GLY A N 1
ATOM 573 C CA . GLY A 1 80 ? -4.944 -11.653 -12.850 1.00 86.38 80 GLY A CA 1
ATOM 574 C C . GLY A 1 80 ? -5.456 -12.591 -13.952 1.00 86.38 80 GLY A C 1
ATOM 575 O O . GLY A 1 80 ? -6.665 -12.800 -14.036 1.00 86.38 80 GLY A O 1
ATOM 576 N N . GLU A 1 81 ? -4.574 -13.251 -14.716 1.00 87.06 81 GLU A N 1
ATOM 577 C CA . GLU A 1 81 ? -4.885 -14.221 -15.778 1.00 87.06 81 GLU A CA 1
ATOM 578 C C . GLU A 1 81 ? -5.291 -15.590 -15.198 1.00 87.06 81 GLU A C 1
ATOM 580 O O . GLU A 1 81 ? -4.760 -16.654 -15.537 1.00 87.06 81 GLU A O 1
ATOM 585 N N . ARG A 1 82 ? -6.266 -15.583 -14.281 1.00 94.31 82 ARG A N 1
ATOM 586 C CA . ARG A 1 82 ? -6.657 -16.748 -13.472 1.00 94.31 82 ARG A CA 1
ATOM 587 C C . ARG A 1 82 ? -7.079 -17.944 -14.318 1.00 94.31 82 ARG A C 1
ATOM 589 O O . ARG A 1 82 ? -6.784 -19.080 -13.958 1.00 94.31 82 ARG A O 1
ATOM 596 N N . GLY A 1 83 ? -7.765 -17.707 -15.438 1.00 92.69 83 GLY A N 1
ATOM 597 C CA . GLY A 1 83 ? -8.213 -18.776 -16.337 1.00 92.69 83 GLY A CA 1
ATOM 598 C C . GLY A 1 83 ? -7.047 -19.522 -16.988 1.00 92.69 83 GLY A C 1
ATOM 599 O O . GLY A 1 83 ? -7.070 -20.748 -17.081 1.00 92.69 83 GLY A O 1
ATOM 600 N N . ARG A 1 84 ? -5.997 -18.797 -17.381 1.00 87.69 84 ARG A N 1
ATOM 601 C CA . ARG A 1 84 ? -4.781 -19.379 -17.959 1.00 87.69 84 ARG A CA 1
ATOM 602 C C . ARG A 1 84 ? -3.946 -20.083 -16.891 1.00 87.69 84 ARG A C 1
ATOM 604 O O . ARG A 1 84 ? -3.543 -21.221 -17.111 1.00 87.69 84 ARG A O 1
ATOM 611 N N . ALA A 1 85 ? -3.770 -19.461 -15.720 1.00 93.75 85 ALA A N 1
ATOM 612 C CA . ALA A 1 85 ? -3.091 -20.082 -14.578 1.00 93.75 85 ALA A CA 1
ATOM 613 C C . ALA A 1 85 ? -3.755 -21.411 -14.177 1.00 93.75 85 ALA A C 1
ATOM 615 O O . ALA A 1 85 ? -3.073 -22.404 -13.941 1.00 93.75 85 ALA A O 1
ATOM 616 N N . SER A 1 86 ? -5.092 -21.439 -14.161 1.00 96.00 86 SER A N 1
ATOM 617 C CA . SER A 1 86 ? -5.901 -22.628 -13.874 1.00 96.00 86 SER A CA 1
ATOM 618 C C . SER A 1 86 ? -5.594 -23.770 -14.838 1.00 96.00 86 SER A C 1
ATOM 620 O O . SER A 1 86 ? -5.301 -24.870 -14.383 1.00 96.00 86 SER A O 1
ATOM 622 N N . ARG A 1 87 ? -5.625 -23.508 -16.153 1.00 94.56 87 ARG A N 1
ATOM 623 C CA . ARG A 1 87 ? -5.338 -24.526 -17.178 1.00 94.56 87 ARG A CA 1
ATOM 624 C C . ARG A 1 87 ? -3.907 -25.051 -17.086 1.00 94.56 87 ARG A C 1
ATOM 626 O O . ARG A 1 87 ? -3.695 -26.252 -17.205 1.00 94.56 87 ARG A O 1
ATOM 633 N N . LEU A 1 88 ? -2.938 -24.169 -16.833 1.00 91.69 88 LEU A N 1
ATOM 634 C CA . LEU A 1 88 ? -1.535 -24.564 -16.697 1.00 91.69 88 LEU A CA 1
ATOM 635 C C . LEU A 1 88 ? -1.318 -25.462 -15.467 1.00 91.69 88 LEU A C 1
ATOM 637 O O . LEU A 1 88 ? -0.680 -26.508 -15.571 1.00 91.69 88 LEU A O 1
ATOM 641 N N . LEU A 1 89 ? -1.914 -25.114 -14.321 1.00 96.19 89 LEU A N 1
ATOM 642 C CA . LEU A 1 89 ? -1.874 -25.960 -13.123 1.00 96.19 89 LEU A CA 1
ATOM 643 C C . LEU A 1 89 ? -2.593 -27.296 -13.334 1.00 96.19 89 LEU A C 1
ATOM 645 O O . LEU A 1 89 ? -2.115 -28.314 -12.851 1.00 96.19 89 LEU A O 1
ATOM 649 N N . GLU A 1 90 ? -3.708 -27.318 -14.066 1.00 96.75 90 GLU A N 1
ATOM 650 C CA . GLU A 1 90 ? -4.399 -28.563 -14.431 1.00 96.75 90 GLU A CA 1
ATOM 651 C C . GLU A 1 90 ? -3.530 -29.459 -15.318 1.00 96.75 90 GLU A C 1
ATOM 653 O O . GLU A 1 90 ? -3.433 -30.653 -15.047 1.00 96.75 90 GLU A O 1
ATOM 658 N N . SER A 1 91 ? -2.836 -28.901 -16.317 1.00 92.88 91 SER A N 1
ATOM 659 C CA . SER A 1 91 ? -1.884 -29.680 -17.122 1.00 92.88 91 SER A CA 1
ATOM 660 C C . SER A 1 91 ? -0.710 -30.210 -16.298 1.00 92.88 91 SER A C 1
ATOM 662 O O . SER A 1 91 ? -0.290 -31.346 -16.502 1.00 92.88 91 SER A O 1
ATOM 664 N N . GLY A 1 92 ? -0.225 -29.432 -15.323 1.00 94.56 92 GLY A N 1
ATOM 665 C CA . GLY A 1 92 ? 0.795 -29.884 -14.381 1.00 94.56 92 GLY A CA 1
ATOM 666 C C . GLY A 1 92 ? 0.299 -31.029 -13.508 1.00 94.56 92 GLY A C 1
ATOM 667 O O . GLY A 1 92 ? 0.952 -32.059 -13.410 1.00 94.56 92 GLY A O 1
ATOM 668 N N . LEU A 1 93 ? -0.891 -30.892 -12.925 1.00 97.00 93 LEU A N 1
ATOM 669 C CA . LEU A 1 93 ? -1.505 -31.938 -12.105 1.00 97.00 93 LEU A CA 1
ATOM 670 C C . LEU A 1 93 ? -1.860 -33.194 -12.913 1.00 97.00 93 LEU A C 1
ATOM 672 O O . LEU A 1 93 ? -1.893 -34.279 -12.347 1.00 97.00 93 LEU A O 1
ATOM 676 N N . ALA A 1 94 ? -2.090 -33.094 -14.223 1.00 96.25 94 ALA A N 1
ATOM 677 C CA . ALA A 1 94 ? -2.248 -34.276 -15.069 1.00 96.25 94 ALA A CA 1
ATOM 678 C C . ALA A 1 94 ? -0.941 -35.088 -15.186 1.00 96.25 94 ALA A C 1
ATOM 680 O O . ALA A 1 94 ? -0.993 -36.313 -15.268 1.00 96.25 94 ALA A O 1
ATOM 681 N N . GLN A 1 95 ? 0.218 -34.420 -15.169 1.00 95.56 95 GLN A N 1
ATOM 682 C CA . GLN A 1 95 ? 1.539 -35.061 -15.240 1.00 95.56 95 GLN A CA 1
ATOM 683 C C . GLN A 1 95 ? 2.052 -35.498 -13.858 1.00 95.56 95 GLN A C 1
ATOM 685 O O . GLN A 1 95 ? 2.605 -36.588 -13.723 1.00 95.56 95 GLN A O 1
ATOM 690 N N . TRP A 1 96 ? 1.812 -34.688 -12.821 1.00 97.75 96 TRP A N 1
ATOM 691 C CA . TRP A 1 96 ? 2.201 -34.956 -11.432 1.00 97.75 96 TRP A CA 1
ATOM 692 C C . TRP A 1 96 ? 0.976 -34.924 -10.496 1.00 97.75 96 TRP A C 1
ATOM 694 O O . TRP A 1 96 ? 0.791 -33.986 -9.717 1.00 97.75 96 TRP A O 1
ATOM 704 N N . PRO A 1 97 ? 0.117 -35.961 -10.534 1.00 97.50 97 PRO A N 1
ATOM 705 C CA . PRO A 1 97 ? -1.201 -35.950 -9.890 1.00 97.50 97 PRO A CA 1
ATOM 706 C C . PRO A 1 97 ? -1.200 -36.006 -8.365 1.00 97.50 97 PRO A C 1
ATOM 708 O O . PRO A 1 97 ? -2.260 -35.863 -7.768 1.00 97.50 97 PRO A O 1
ATOM 711 N N . ASN A 1 98 ? -0.054 -36.229 -7.723 1.00 96.88 98 ASN A N 1
ATOM 712 C CA . ASN A 1 98 ? 0.090 -36.219 -6.264 1.00 96.88 98 ASN A CA 1
ATOM 713 C C . ASN A 1 98 ? 1.181 -35.241 -5.812 1.00 96.88 98 ASN A C 1
ATOM 715 O O . ASN A 1 98 ? 1.764 -35.427 -4.749 1.00 96.88 98 ASN A O 1
ATOM 719 N N . ASP A 1 99 ? 1.491 -34.231 -6.622 1.00 97.44 99 ASP A N 1
ATOM 720 C CA . ASP A 1 99 ? 2.448 -33.208 -6.226 1.00 97.44 99 ASP A CA 1
ATOM 721 C C . ASP A 1 99 ? 1.792 -32.191 -5.265 1.00 97.44 99 ASP A C 1
ATOM 723 O O . ASP A 1 99 ? 0.823 -31.517 -5.645 1.00 97.44 99 ASP A O 1
ATOM 727 N N . PRO A 1 100 ? 2.267 -32.083 -4.008 1.00 97.31 100 PRO A N 1
ATOM 728 C CA . PRO A 1 100 ? 1.635 -31.237 -3.001 1.00 97.31 100 PRO A CA 1
ATOM 729 C C . PRO A 1 100 ? 1.749 -29.742 -3.332 1.00 97.31 100 PRO A C 1
ATOM 731 O O . PRO A 1 100 ? 0.826 -28.980 -3.038 1.00 97.31 100 PRO A O 1
ATOM 734 N N . ASP A 1 101 ? 2.824 -29.313 -3.990 1.00 96.19 101 ASP A N 1
ATOM 735 C CA . ASP A 1 101 ? 3.064 -27.908 -4.312 1.00 96.19 101 ASP A CA 1
ATOM 736 C C . ASP A 1 101 ? 2.119 -27.404 -5.417 1.00 96.19 101 ASP A C 1
ATOM 738 O O . ASP A 1 101 ? 1.516 -26.327 -5.296 1.00 96.19 101 ASP A O 1
ATOM 742 N N . LEU A 1 102 ? 1.929 -28.191 -6.481 1.00 97.06 102 LEU A N 1
ATOM 743 C CA . LEU A 1 102 ? 0.968 -27.903 -7.549 1.00 97.06 102 LEU A CA 1
ATOM 744 C C . LEU A 1 102 ? -0.465 -27.862 -7.014 1.00 97.06 102 LEU A C 1
ATOM 746 O O . LEU A 1 102 ? -1.230 -26.950 -7.353 1.00 97.06 102 LEU A O 1
ATOM 750 N N . MET A 1 103 ? -0.829 -28.800 -6.135 1.00 98.31 103 MET A N 1
ATOM 751 C CA . MET A 1 103 ? -2.137 -28.804 -5.477 1.00 98.31 103 MET A CA 1
ATOM 752 C C . MET A 1 103 ? -2.329 -27.584 -4.575 1.00 98.31 103 MET A C 1
ATOM 754 O O . MET A 1 103 ? -3.382 -26.944 -4.631 1.00 98.31 103 MET A O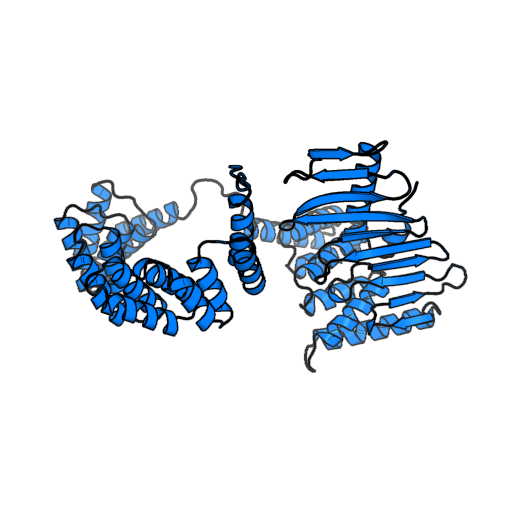 1
ATOM 758 N N . ALA A 1 104 ? -1.317 -27.215 -3.785 1.00 97.31 104 ALA A N 1
ATOM 759 C CA . ALA A 1 104 ? -1.371 -26.039 -2.923 1.00 97.31 104 ALA A CA 1
ATOM 760 C C . ALA A 1 104 ? -1.586 -24.759 -3.740 1.00 97.31 104 ALA A C 1
ATOM 762 O O . ALA A 1 104 ? -2.457 -23.947 -3.414 1.00 97.31 104 ALA A O 1
ATOM 763 N N . ARG A 1 105 ? -0.868 -24.602 -4.860 1.00 96.81 105 ARG A N 1
ATOM 764 C CA . ARG A 1 105 ? -1.043 -23.465 -5.779 1.00 96.81 105 ARG A CA 1
ATOM 765 C C . ARG A 1 105 ? -2.407 -23.458 -6.451 1.00 96.81 105 ARG A C 1
ATOM 767 O O . ARG A 1 105 ? -3.022 -22.395 -6.553 1.00 96.81 105 ARG A O 1
ATOM 774 N N . ARG A 1 106 ? -2.916 -24.620 -6.867 1.00 98.00 106 ARG A N 1
ATOM 775 C CA . ARG A 1 106 ? -4.272 -24.746 -7.421 1.00 98.00 106 ARG A CA 1
ATOM 776 C C . ARG A 1 106 ? -5.322 -24.326 -6.397 1.00 98.00 106 ARG A C 1
ATOM 778 O O . ARG A 1 106 ? -6.188 -23.518 -6.726 1.00 98.00 106 ARG A O 1
ATOM 785 N N . GLY A 1 107 ? -5.203 -24.803 -5.159 1.00 97.56 107 GLY A N 1
ATOM 786 C CA . GLY A 1 107 ? -6.058 -24.396 -4.046 1.00 97.56 107 GLY A CA 1
ATOM 787 C C . GLY A 1 107 ? -5.999 -22.890 -3.776 1.00 97.56 107 GLY A C 1
ATOM 788 O O . GLY A 1 107 ? -7.038 -22.236 -3.682 1.00 97.56 107 GLY A O 1
ATOM 789 N N . ALA A 1 108 ? -4.799 -22.307 -3.733 1.00 96.25 108 ALA A N 1
ATOM 790 C CA . ALA A 1 108 ? -4.609 -20.870 -3.536 1.00 96.25 108 ALA A CA 1
ATOM 791 C C . ALA A 1 108 ? -5.229 -20.026 -4.667 1.00 96.25 108 ALA A C 1
ATOM 793 O O . ALA A 1 108 ? -5.874 -19.011 -4.397 1.00 96.25 108 ALA A O 1
ATOM 794 N N . LEU A 1 109 ? -5.100 -20.458 -5.926 1.00 97.00 109 LEU A N 1
ATOM 795 C CA . LEU A 1 109 ? -5.723 -19.791 -7.072 1.00 97.00 109 LEU A CA 1
ATOM 796 C C . LEU A 1 109 ? -7.260 -19.799 -6.970 1.00 97.00 109 LEU A C 1
ATOM 798 O O . LEU A 1 109 ? -7.913 -18.793 -7.258 1.00 97.00 109 LEU A O 1
ATOM 802 N N . GLU A 1 110 ? -7.850 -20.910 -6.524 1.00 97.94 110 GLU A N 1
ATOM 803 C CA . GLU A 1 110 ? -9.297 -21.016 -6.297 1.00 97.94 110 GLU A CA 1
ATOM 804 C C . GLU A 1 110 ? -9.782 -20.094 -5.165 1.00 97.94 110 GLU A C 1
ATOM 806 O O . GLU A 1 110 ? -10.826 -19.447 -5.301 1.00 97.94 110 GLU A O 1
ATOM 811 N N . LEU A 1 111 ? -9.003 -19.954 -4.087 1.00 96.06 111 LEU A N 1
ATOM 812 C CA . LEU A 1 111 ? -9.278 -18.992 -3.015 1.00 96.06 111 LEU A CA 1
ATOM 813 C C . LEU A 1 111 ? -9.260 -17.544 -3.511 1.00 96.06 111 LEU A C 1
ATOM 815 O O . LEU A 1 111 ? -10.185 -16.787 -3.219 1.00 96.06 111 LEU A O 1
ATOM 819 N N . GLN A 1 112 ? -8.255 -17.162 -4.303 1.00 95.25 112 GLN A N 1
ATOM 820 C CA . GLN A 1 112 ? -8.191 -15.826 -4.911 1.00 95.25 112 GLN A CA 1
ATOM 821 C C . GLN A 1 112 ? -9.378 -15.558 -5.845 1.00 95.25 112 GLN A C 1
ATOM 823 O O . GLN A 1 112 ? -9.853 -14.427 -5.954 1.00 95.25 112 GLN A O 1
ATOM 828 N N . GLY A 1 113 ? -9.889 -16.605 -6.495 1.00 95.19 113 GLY A N 1
ATOM 829 C CA . GLY A 1 113 ? -11.121 -16.568 -7.277 1.00 95.19 113 GLY A CA 1
ATOM 830 C C . GLY A 1 113 ? -12.406 -16.483 -6.446 1.00 95.19 113 GLY A C 1
ATOM 831 O O . GLY A 1 113 ? -13.480 -16.509 -7.039 1.00 95.19 113 GLY A O 1
ATOM 832 N N . LYS A 1 114 ? -12.325 -16.400 -5.108 1.00 96.19 114 LYS A N 1
ATOM 833 C CA . LYS A 1 114 ? -13.459 -16.479 -4.168 1.00 96.19 114 LYS A CA 1
ATOM 834 C C . LYS A 1 114 ? -14.270 -17.775 -4.320 1.00 96.19 114 LYS A C 1
ATOM 836 O O . LYS A 1 114 ? -15.483 -17.783 -4.125 1.00 96.19 114 LYS A O 1
ATOM 841 N N . ARG A 1 115 ? -13.608 -18.888 -4.664 1.00 97.31 115 ARG A N 1
ATOM 842 C CA . ARG A 1 115 ? -14.216 -20.223 -4.834 1.00 97.31 115 ARG A CA 1
ATOM 843 C C . ARG A 1 115 ? -13.684 -21.205 -3.780 1.00 97.31 115 ARG A C 1
ATOM 845 O O . ARG A 1 115 ? -13.076 -22.214 -4.138 1.00 97.31 115 ARG A O 1
ATOM 852 N N . PRO A 1 116 ? -13.913 -20.961 -2.475 1.00 98.06 116 PRO A N 1
ATOM 853 C CA . PRO A 1 116 ? -13.301 -21.756 -1.408 1.00 98.06 116 PRO A CA 1
ATOM 854 C C . PRO A 1 116 ? -13.687 -23.240 -1.472 1.00 98.06 116 PRO A C 1
ATOM 856 O O . PRO A 1 116 ? -12.844 -24.100 -1.245 1.00 98.06 116 PRO A O 1
ATOM 859 N N . LEU A 1 117 ? -14.915 -23.564 -1.894 1.00 97.88 117 LEU A N 1
ATOM 860 C CA . LEU A 1 117 ? -15.358 -24.955 -2.051 1.00 97.88 117 LEU A CA 1
ATOM 861 C C . LEU A 1 117 ? -14.557 -25.731 -3.108 1.00 97.88 117 LEU A C 1
ATOM 863 O O . LEU A 1 117 ? -14.338 -26.926 -2.940 1.00 97.88 117 LEU A O 1
ATOM 867 N N . LYS A 1 118 ? -14.085 -25.060 -4.169 1.00 97.44 118 LYS A N 1
ATOM 868 C CA . LYS A 1 118 ? -13.224 -25.681 -5.189 1.00 97.44 118 LYS A CA 1
ATOM 869 C C . LYS A 1 118 ? -11.781 -25.847 -4.714 1.00 97.44 118 LYS A C 1
ATOM 871 O O . LYS A 1 118 ? -11.102 -26.750 -5.184 1.00 97.44 118 LYS A O 1
ATOM 876 N N . ALA A 1 119 ? -11.322 -25.003 -3.789 1.00 98.12 119 ALA A N 1
ATOM 877 C CA . ALA A 1 119 ? -9.980 -25.087 -3.215 1.00 98.12 119 ALA A CA 1
ATOM 878 C C . ALA A 1 119 ? -9.824 -26.272 -2.246 1.00 98.12 119 ALA A C 1
ATOM 880 O O . ALA A 1 119 ? -8.759 -26.886 -2.191 1.00 98.12 119 ALA A O 1
ATOM 881 N N . LEU A 1 120 ? -10.889 -26.596 -1.500 1.00 97.94 120 LEU A N 1
ATOM 882 C CA . LEU A 1 120 ? -10.885 -27.627 -0.459 1.00 97.94 120 LEU A CA 1
ATOM 883 C C . LEU A 1 120 ? -10.317 -28.988 -0.886 1.00 97.94 120 LEU A C 1
ATOM 885 O O . LEU A 1 120 ? -9.437 -29.462 -0.173 1.00 97.94 120 LEU A O 1
ATOM 889 N N . PRO A 1 121 ? -10.759 -29.634 -1.987 1.00 98.00 121 PRO A N 1
ATOM 890 C CA . PRO A 1 121 ? -10.246 -30.958 -2.347 1.00 98.00 121 PRO A CA 1
ATOM 891 C C . PRO A 1 121 ? -8.734 -30.957 -2.598 1.00 98.00 121 PRO A C 1
ATOM 893 O O . PRO A 1 121 ? -8.057 -31.895 -2.190 1.00 98.00 121 PRO A O 1
ATOM 896 N N . TYR A 1 122 ? -8.188 -29.891 -3.192 1.00 98.19 122 TYR A N 1
ATOM 897 C CA . TYR A 1 122 ? -6.748 -29.781 -3.418 1.00 98.19 122 TYR A CA 1
ATOM 898 C C . TYR A 1 122 ? -5.990 -29.645 -2.098 1.00 98.19 122 TYR A C 1
ATOM 900 O O . TYR A 1 122 ? -5.085 -30.424 -1.831 1.00 98.19 122 TYR A O 1
ATOM 908 N N . LEU A 1 123 ? -6.386 -28.706 -1.234 1.00 98.12 123 LEU A N 1
ATOM 909 C CA . LEU A 1 123 ? -5.677 -28.454 0.027 1.00 98.12 123 LEU A CA 1
ATOM 910 C C . LEU A 1 123 ? -5.846 -29.586 1.047 1.00 98.12 123 LEU A C 1
ATOM 912 O O . LEU A 1 123 ? -4.915 -29.872 1.794 1.00 98.12 123 LEU A O 1
ATOM 916 N N . ALA A 1 124 ? -6.997 -30.263 1.056 1.00 97.88 124 ALA A N 1
ATOM 917 C CA . ALA A 1 124 ? -7.184 -31.476 1.846 1.00 97.88 124 ALA A CA 1
ATOM 918 C C . ALA A 1 124 ? -6.196 -32.563 1.407 1.00 97.88 124 ALA A C 1
ATOM 920 O O . ALA A 1 124 ? -5.527 -33.157 2.250 1.00 97.88 124 ALA A O 1
ATOM 921 N N . ARG A 1 125 ? -6.025 -32.749 0.091 1.00 98.00 125 ARG A N 1
ATOM 922 C CA . ARG A 1 125 ? -5.065 -33.709 -0.452 1.00 98.00 125 ARG A CA 1
ATOM 923 C C . ARG A 1 125 ? -3.614 -33.343 -0.129 1.00 98.00 125 ARG A C 1
ATOM 925 O O . ARG A 1 125 ? -2.837 -34.237 0.186 1.00 98.00 125 ARG A O 1
ATOM 932 N N . VAL A 1 126 ? -3.254 -32.055 -0.115 1.00 97.94 126 VAL A N 1
ATOM 933 C CA . VAL A 1 126 ? -1.923 -31.610 0.354 1.00 97.94 126 VAL A CA 1
ATOM 934 C C . VAL A 1 126 ? -1.682 -32.036 1.805 1.00 97.94 126 VAL A C 1
ATOM 936 O O . VAL A 1 126 ? -0.629 -32.587 2.107 1.00 97.94 126 VAL A O 1
ATOM 939 N N . VAL A 1 127 ? -2.660 -31.844 2.698 1.00 97.50 127 VAL A N 1
ATOM 940 C CA . VAL A 1 127 ? -2.545 -32.260 4.110 1.00 97.50 127 VAL A CA 1
ATOM 941 C C . VAL A 1 127 ? -2.483 -33.784 4.257 1.00 97.50 127 VAL A C 1
ATOM 943 O O . VAL A 1 127 ? -1.793 -34.275 5.144 1.00 97.50 127 VAL A O 1
ATOM 946 N N . GLU A 1 128 ? -3.160 -34.550 3.400 1.00 97.12 128 GLU A N 1
ATOM 947 C CA . GLU A 1 128 ? -3.031 -36.015 3.382 1.00 97.12 128 GLU A CA 1
ATOM 948 C C . GLU A 1 128 ? -1.622 -36.471 2.979 1.00 97.12 128 GLU A C 1
ATOM 950 O O . GLU A 1 128 ? -1.088 -37.406 3.572 1.00 97.12 128 GLU A O 1
ATOM 955 N N . LEU A 1 129 ? -1.021 -35.815 1.980 1.00 97.06 129 LEU A N 1
ATOM 956 C CA . LEU A 1 129 ? 0.314 -36.143 1.471 1.00 97.06 129 LEU A CA 1
ATOM 957 C C . LEU A 1 129 ? 1.431 -35.671 2.414 1.00 97.06 129 LEU A C 1
ATOM 959 O O . LEU A 1 129 ? 2.444 -36.352 2.562 1.00 97.06 129 LEU A O 1
ATOM 963 N N . ALA A 1 130 ? 1.237 -34.528 3.072 1.00 96.88 130 ALA A N 1
ATOM 964 C CA . ALA A 1 130 ? 2.183 -33.918 3.999 1.00 96.88 130 ALA A CA 1
ATOM 965 C C . ALA A 1 130 ? 1.501 -33.595 5.346 1.00 96.88 130 ALA A C 1
ATOM 967 O O . ALA A 1 130 ? 1.305 -32.428 5.696 1.00 96.88 130 ALA A O 1
ATOM 968 N N . PRO A 1 131 ? 1.158 -34.612 6.162 1.00 95.81 131 PRO A N 1
ATOM 969 C CA . PRO A 1 131 ? 0.365 -34.423 7.379 1.00 95.81 131 PRO A CA 1
ATOM 970 C C . PRO A 1 131 ? 1.073 -33.626 8.473 1.00 95.81 131 PRO A C 1
ATOM 972 O O . PRO A 1 131 ? 0.410 -33.200 9.417 1.00 95.81 131 PRO A O 1
ATOM 975 N N . MET A 1 132 ? 2.385 -33.417 8.374 1.00 94.25 132 MET A N 1
ATOM 976 C CA . MET A 1 132 ? 3.170 -32.636 9.334 1.00 94.25 132 MET A CA 1
ATOM 977 C C . MET A 1 132 ? 3.588 -31.265 8.795 1.00 94.25 132 MET A C 1
ATOM 979 O O . MET A 1 132 ? 4.306 -30.554 9.489 1.00 94.25 132 MET A O 1
ATOM 983 N N . ASP A 1 133 ? 3.143 -30.869 7.597 1.00 94.38 133 ASP A N 1
ATOM 984 C CA . ASP A 1 133 ? 3.411 -29.526 7.083 1.00 94.38 133 ASP A CA 1
ATOM 985 C C . ASP A 1 133 ? 2.462 -28.496 7.736 1.00 94.38 133 ASP A C 1
ATOM 987 O O . ASP A 1 133 ? 1.248 -28.517 7.480 1.00 94.38 133 ASP A O 1
ATOM 991 N N . PRO A 1 134 ? 2.970 -27.577 8.584 1.00 91.31 134 PRO A N 1
ATOM 992 C CA . PRO A 1 134 ? 2.141 -26.543 9.195 1.00 91.31 134 PRO A CA 1
ATOM 993 C C . PRO A 1 134 ? 1.547 -25.584 8.153 1.00 91.31 134 PRO A C 1
ATOM 995 O O . PRO A 1 134 ? 0.435 -25.090 8.356 1.00 91.31 134 PRO A O 1
ATOM 998 N N . GLY A 1 135 ? 2.239 -25.351 7.030 1.00 91.38 135 GLY A N 1
ATOM 999 C CA . GLY A 1 135 ? 1.791 -24.462 5.959 1.00 91.38 135 GLY A CA 1
ATOM 1000 C C . GLY A 1 135 ? 0.523 -24.976 5.281 1.00 91.38 135 GLY A C 1
ATOM 1001 O O . GLY A 1 135 ? -0.482 -24.260 5.222 1.00 91.38 135 GLY A O 1
ATOM 1002 N N . ALA A 1 136 ? 0.528 -26.238 4.841 1.00 95.06 136 ALA A N 1
ATOM 1003 C CA . ALA A 1 136 ? -0.636 -26.898 4.253 1.00 95.06 136 ALA A CA 1
ATOM 1004 C C . ALA A 1 136 ? -1.855 -26.903 5.184 1.00 95.06 136 ALA A C 1
ATOM 1006 O O . ALA A 1 136 ? -2.977 -26.604 4.762 1.00 95.06 136 ALA A O 1
ATOM 1007 N N . ARG A 1 137 ? -1.651 -27.202 6.472 1.00 95.69 137 ARG A N 1
ATOM 1008 C CA . ARG A 1 137 ? -2.749 -27.242 7.444 1.00 95.69 137 ARG A CA 1
ATOM 1009 C C . ARG A 1 137 ? -3.332 -25.865 7.735 1.00 95.69 137 ARG A C 1
ATOM 1011 O O . ARG A 1 137 ? -4.555 -25.728 7.764 1.00 95.69 137 ARG A O 1
ATOM 1018 N N . LEU A 1 138 ? -2.488 -24.843 7.881 1.00 94.12 138 LEU A N 1
ATOM 1019 C CA . LEU A 1 138 ? -2.944 -23.460 8.020 1.00 94.12 138 LEU A CA 1
ATOM 1020 C C . LEU A 1 138 ? -3.733 -23.012 6.780 1.00 94.12 138 LEU A C 1
ATOM 1022 O O . LEU A 1 138 ? -4.797 -22.405 6.912 1.00 94.12 138 LEU A O 1
ATOM 1026 N N . ALA A 1 139 ? -3.265 -23.356 5.576 1.00 95.00 139 ALA A N 1
ATOM 1027 C CA . ALA A 1 139 ? -3.982 -23.070 4.335 1.00 95.00 139 ALA A CA 1
ATOM 1028 C C . ALA A 1 139 ? -5.357 -23.763 4.282 1.00 95.00 139 ALA A C 1
ATOM 1030 O O . ALA A 1 139 ? -6.351 -23.134 3.901 1.00 95.00 139 ALA A O 1
ATOM 1031 N N . LEU A 1 140 ? -5.451 -25.025 4.717 1.00 97.69 140 LEU A N 1
ATOM 1032 C CA . LEU A 1 140 ? -6.721 -25.747 4.816 1.00 97.69 140 LEU A CA 1
ATOM 1033 C C . LEU A 1 140 ? -7.671 -25.092 5.832 1.00 97.69 140 LEU A C 1
ATOM 1035 O O . LEU A 1 140 ? -8.830 -24.848 5.503 1.00 97.69 140 LEU A O 1
ATOM 1039 N N . VAL A 1 141 ? -7.189 -24.744 7.030 1.00 97.19 141 VAL A N 1
ATOM 1040 C CA . VAL A 1 141 ? -7.986 -24.058 8.065 1.00 97.19 141 VAL A CA 1
ATOM 1041 C C . VAL A 1 141 ? -8.532 -22.724 7.549 1.00 97.19 141 VAL A C 1
ATOM 1043 O O . VAL A 1 141 ? -9.735 -22.475 7.644 1.00 97.19 141 VAL A O 1
ATOM 1046 N N . ARG A 1 142 ? -7.689 -21.894 6.920 1.00 94.94 142 ARG A N 1
ATOM 1047 C CA . ARG A 1 142 ? -8.119 -20.631 6.292 1.00 94.94 142 ARG A CA 1
ATOM 1048 C C . ARG A 1 142 ? -9.186 -20.861 5.221 1.00 94.94 142 ARG A C 1
ATOM 1050 O O . ARG A 1 142 ? -10.167 -20.125 5.157 1.00 94.94 142 ARG A O 1
ATOM 1057 N N . THR A 1 143 ? -9.034 -21.906 4.412 1.00 97.44 143 THR A N 1
ATOM 1058 C CA . THR A 1 143 ? -10.018 -22.264 3.378 1.00 97.44 143 THR A CA 1
ATOM 1059 C C . THR A 1 143 ? -11.356 -22.663 3.983 1.00 97.44 143 THR A C 1
ATOM 1061 O O . THR A 1 143 ? -12.397 -22.216 3.508 1.00 97.44 143 THR A O 1
ATOM 1064 N N . LEU A 1 144 ? -11.342 -23.466 5.049 1.00 98.06 144 LEU A N 1
ATOM 1065 C CA . LEU A 1 144 ? -12.545 -23.892 5.762 1.00 98.06 144 LEU A CA 1
ATOM 1066 C C . LEU A 1 144 ? -13.272 -22.713 6.426 1.00 98.06 144 LEU A C 1
ATOM 1068 O O . LEU A 1 144 ? -14.502 -22.670 6.388 1.00 98.06 144 LEU A O 1
ATOM 1072 N N . LEU A 1 145 ? -12.535 -21.732 6.962 1.00 95.00 145 LEU A N 1
ATOM 1073 C CA . LEU A 1 145 ? -13.112 -20.484 7.478 1.00 95.00 145 LEU A CA 1
ATOM 1074 C C . LEU A 1 145 ? -13.833 -19.701 6.377 1.00 95.00 145 LEU A C 1
ATOM 1076 O O . LEU A 1 145 ? -14.999 -19.349 6.540 1.00 95.00 145 LEU A O 1
ATOM 1080 N N . VAL A 1 146 ? -13.168 -19.462 5.241 1.00 95.62 146 VAL A N 1
ATOM 1081 C CA . VAL A 1 146 ? -13.753 -18.721 4.107 1.00 95.62 146 VAL A CA 1
ATOM 1082 C C . VAL A 1 146 ? -14.929 -19.483 3.485 1.00 95.62 146 VAL A C 1
ATOM 1084 O O . VAL A 1 146 ? -15.876 -18.868 3.002 1.00 95.62 146 VAL A O 1
ATOM 1087 N N . ALA A 1 147 ? -14.906 -20.818 3.526 1.00 97.00 147 ALA A N 1
ATOM 1088 C CA . ALA A 1 147 ? -16.014 -21.670 3.100 1.00 97.00 147 ALA A CA 1
ATOM 1089 C C . ALA A 1 147 ? -17.209 -21.677 4.072 1.00 97.00 147 ALA A C 1
ATOM 1091 O O . ALA A 1 147 ? -18.219 -22.306 3.761 1.00 97.00 147 ALA A O 1
ATOM 1092 N N . GLY A 1 148 ? -17.102 -21.043 5.247 1.00 96.38 148 GLY A N 1
ATOM 1093 C CA . GLY A 1 148 ? -18.148 -21.073 6.268 1.00 96.38 148 GLY A CA 1
ATOM 1094 C C . GLY A 1 148 ? -18.361 -22.466 6.870 1.00 96.38 148 GLY A C 1
ATOM 1095 O O . GLY A 1 148 ? -19.493 -22.840 7.159 1.00 96.38 148 GLY A O 1
ATOM 1096 N N . MET A 1 149 ? -17.291 -23.255 7.038 1.00 97.88 149 MET A N 1
ATOM 1097 C CA . MET A 1 149 ? -17.336 -24.626 7.571 1.00 97.88 149 MET A CA 1
ATOM 1098 C C . MET A 1 149 ? -16.707 -24.727 8.974 1.00 97.88 149 MET A C 1
ATOM 1100 O O . MET A 1 149 ? -15.688 -25.403 9.148 1.00 97.88 149 MET A O 1
ATOM 1104 N N . PRO A 1 150 ? -17.288 -24.094 10.006 1.00 97.19 150 PRO A N 1
ATOM 1105 C CA . PRO A 1 150 ? -16.647 -23.960 11.313 1.00 97.19 150 PRO A CA 1
ATOM 1106 C C . PRO A 1 150 ? -16.426 -25.292 12.038 1.00 97.19 150 PRO A C 1
ATOM 1108 O O . PRO A 1 150 ? -15.378 -25.496 12.639 1.00 97.19 150 PRO A O 1
ATOM 1111 N N . VAL A 1 151 ? -17.343 -26.257 11.919 1.00 96.81 151 VAL A N 1
ATOM 1112 C CA . VAL A 1 151 ? -17.155 -27.589 12.528 1.00 96.81 151 VAL A CA 1
ATOM 1113 C C . VAL A 1 151 ? -15.881 -28.261 12.001 1.00 96.81 151 VAL A C 1
ATOM 1115 O O . VAL A 1 151 ? -15.115 -28.839 12.768 1.00 96.81 151 VAL A O 1
ATOM 1118 N N . ARG A 1 152 ? -15.609 -28.132 10.697 1.00 97.62 152 ARG A N 1
ATOM 1119 C CA . ARG A 1 152 ? -14.390 -28.674 10.082 1.00 97.62 152 ARG A CA 1
ATOM 1120 C C . ARG A 1 152 ? -13.140 -27.884 10.467 1.00 97.62 152 ARG A C 1
ATOM 1122 O O . ARG A 1 152 ? -12.079 -28.489 10.574 1.00 97.62 152 ARG A O 1
ATOM 1129 N N . VAL A 1 153 ? -13.250 -26.570 10.691 1.00 98.00 153 VAL A N 1
ATOM 1130 C CA . VAL A 1 153 ? -12.150 -25.762 11.254 1.00 98.00 153 VAL A CA 1
ATOM 1131 C C . VAL A 1 153 ? -11.737 -26.320 12.614 1.00 98.00 153 VAL A C 1
ATOM 1133 O O . VAL A 1 153 ? -10.566 -26.644 12.791 1.00 98.00 153 VAL A O 1
ATOM 1136 N N . HIS A 1 154 ? -12.697 -26.505 13.527 1.00 97.50 154 HIS A N 1
ATOM 1137 C CA . HIS A 1 154 ? -12.432 -27.049 14.861 1.00 97.50 154 HIS A CA 1
ATOM 1138 C C . HIS A 1 154 ? -11.770 -28.435 14.783 1.00 97.50 154 HIS A C 1
ATOM 1140 O O . HIS A 1 154 ? -10.709 -28.659 15.359 1.00 97.50 154 HIS A O 1
ATOM 1146 N N . GLN A 1 155 ? -12.324 -29.344 13.972 1.00 96.62 155 GLN A N 1
ATOM 1147 C CA . GLN A 1 155 ? -11.750 -30.680 13.756 1.00 96.62 155 GLN A CA 1
ATOM 1148 C C . GLN A 1 155 ? -10.310 -30.635 13.219 1.00 96.62 155 GLN A C 1
ATOM 1150 O O . GLN A 1 155 ? -9.461 -31.410 13.662 1.00 96.62 155 GLN A O 1
ATOM 1155 N N . ALA A 1 156 ? -10.019 -29.734 12.276 1.00 97.12 156 ALA A N 1
ATOM 1156 C CA . ALA A 1 156 ? -8.683 -29.591 11.707 1.00 97.12 156 ALA A CA 1
ATOM 1157 C C . ALA A 1 156 ? -7.667 -29.080 12.743 1.00 97.12 156 ALA A C 1
ATOM 1159 O O . ALA A 1 156 ? -6.555 -29.608 12.807 1.00 97.12 156 ALA A O 1
ATOM 1160 N N . VAL A 1 157 ? -8.048 -28.107 13.579 1.00 97.00 157 VAL A N 1
ATOM 1161 C CA . VAL A 1 157 ? -7.180 -27.578 14.645 1.00 97.00 157 VAL A CA 1
ATOM 1162 C C . VAL A 1 157 ? -6.981 -28.601 15.770 1.00 97.00 157 VAL A C 1
ATOM 1164 O O . VAL A 1 157 ? -5.854 -28.778 16.234 1.00 97.00 157 VAL A O 1
ATOM 1167 N N . GLU A 1 158 ? -8.015 -29.350 16.166 1.00 96.31 158 GLU A N 1
ATOM 1168 C CA . GLU A 1 158 ? -7.868 -30.459 17.122 1.00 96.31 158 GLU A CA 1
ATOM 1169 C C . GLU A 1 158 ? -6.913 -31.537 16.596 1.00 96.31 158 GLU A C 1
ATOM 1171 O O . GLU A 1 158 ? -6.045 -32.007 17.332 1.00 96.31 158 GLU A O 1
ATOM 1176 N N . ALA A 1 159 ? -6.998 -31.886 15.307 1.00 95.50 159 ALA A N 1
ATOM 1177 C CA . ALA A 1 159 ? -6.071 -32.833 14.690 1.00 95.50 159 ALA A CA 1
ATOM 1178 C C . ALA A 1 159 ? -4.616 -32.324 14.716 1.00 95.50 159 ALA A C 1
ATOM 1180 O O . ALA A 1 159 ? -3.698 -33.110 14.956 1.00 95.50 159 ALA A O 1
ATOM 1181 N N . MET A 1 160 ? -4.392 -31.018 14.518 1.00 96.12 160 MET A N 1
ATOM 1182 C CA . MET A 1 160 ? -3.065 -30.397 14.663 1.00 96.12 160 MET A CA 1
ATOM 1183 C C . MET A 1 160 ? -2.548 -30.481 16.100 1.00 96.12 160 MET A C 1
ATOM 1185 O O . MET A 1 160 ? -1.393 -30.844 16.328 1.00 96.12 160 MET A O 1
ATOM 1189 N N . ARG A 1 161 ? -3.415 -30.198 17.077 1.00 94.94 161 ARG A N 1
ATOM 1190 C CA . ARG A 1 161 ? -3.076 -30.264 18.501 1.00 94.94 161 ARG A CA 1
ATOM 1191 C C . ARG A 1 161 ? -2.759 -31.694 18.940 1.00 94.94 161 ARG A C 1
ATOM 1193 O O . ARG A 1 161 ? -1.787 -31.908 19.661 1.00 94.94 161 ARG A O 1
ATOM 1200 N N . ALA A 1 162 ? -3.526 -32.677 18.468 1.00 95.12 162 ALA A N 1
ATOM 1201 C CA . ALA A 1 162 ? -3.276 -34.098 18.711 1.00 95.12 162 ALA A CA 1
ATOM 1202 C C . ALA A 1 162 ? -1.929 -34.557 18.125 1.00 95.12 162 ALA A C 1
ATOM 1204 O O . ALA A 1 162 ? -1.225 -35.353 18.746 1.00 95.12 162 ALA A O 1
ATOM 1205 N N . ALA A 1 163 ? -1.531 -33.994 16.980 1.00 95.00 163 ALA A N 1
ATOM 1206 C CA . ALA A 1 163 ? -0.218 -34.198 16.369 1.00 95.00 163 ALA A CA 1
ATOM 1207 C C . ALA A 1 163 ? 0.919 -33.397 17.041 1.00 95.00 163 ALA A C 1
ATOM 1209 O O . ALA A 1 163 ? 2.052 -33.446 16.570 1.00 95.00 163 ALA A O 1
ATOM 1210 N N . ARG A 1 164 ? 0.642 -32.680 18.144 1.00 95.38 164 ARG A N 1
ATOM 1211 C CA . ARG A 1 164 ? 1.590 -31.813 18.872 1.00 95.38 164 ARG A CA 1
ATOM 1212 C C . ARG A 1 164 ? 2.229 -30.726 17.999 1.00 95.38 164 ARG A C 1
ATOM 1214 O O . ARG A 1 164 ? 3.362 -30.324 18.249 1.00 95.38 164 ARG A O 1
ATOM 1221 N N . MET A 1 165 ? 1.512 -30.254 16.981 1.00 94.31 165 MET A N 1
ATOM 1222 C CA . MET A 1 165 ? 1.949 -29.104 16.193 1.00 94.31 165 MET A CA 1
ATOM 1223 C C . MET A 1 165 ? 1.764 -27.822 17.002 1.00 94.31 165 MET A C 1
ATOM 1225 O O . MET A 1 165 ? 0.829 -27.717 17.798 1.00 94.31 165 MET A O 1
ATOM 1229 N N . ASP A 1 166 ? 2.643 -26.848 16.782 1.00 92.62 166 ASP A N 1
ATOM 1230 C CA . ASP A 1 166 ? 2.511 -25.537 17.407 1.00 92.62 166 ASP A CA 1
ATOM 1231 C C . ASP A 1 166 ? 1.266 -24.814 16.870 1.00 92.62 166 ASP A C 1
ATOM 1233 O O . ASP A 1 166 ? 1.094 -24.637 15.660 1.00 92.62 166 ASP A O 1
ATOM 1237 N N . ILE A 1 167 ? 0.370 -24.433 17.780 1.00 93.81 167 ILE A N 1
ATOM 1238 C CA . ILE A 1 167 ? -0.873 -23.730 17.465 1.00 93.81 167 ILE A CA 1
ATOM 1239 C C . ILE A 1 167 ? -0.659 -22.263 17.812 1.00 93.81 167 ILE A C 1
ATOM 1241 O O . ILE A 1 167 ? -0.960 -21.818 18.919 1.00 93.81 167 ILE A O 1
ATOM 1245 N N . GLY A 1 168 ? -0.134 -21.514 16.842 1.00 92.69 168 GLY A N 1
ATOM 1246 C CA . GLY A 1 168 ? 0.038 -20.072 16.972 1.00 92.69 168 GLY A CA 1
ATOM 1247 C C . GLY A 1 168 ? -1.291 -19.326 17.195 1.00 92.69 168 GLY A C 1
ATOM 1248 O O . GLY A 1 168 ? -2.378 -19.886 16.993 1.00 92.69 168 GLY A O 1
ATOM 1249 N N . PRO A 1 169 ? -1.228 -18.031 17.555 1.00 93.19 169 PRO A N 1
ATOM 1250 C CA . PRO A 1 169 ? -2.407 -17.240 17.908 1.00 93.19 169 PRO A CA 1
ATOM 1251 C C . PRO A 1 169 ? -3.455 -17.194 16.789 1.00 93.19 169 PRO A C 1
ATOM 1253 O O . PRO A 1 169 ? -4.644 -17.253 17.075 1.00 93.19 169 PRO A O 1
ATOM 1256 N N . GLU A 1 170 ? -3.037 -17.182 15.520 1.00 92.69 170 GLU A N 1
ATOM 1257 C CA . GLU A 1 170 ? -3.958 -17.167 14.378 1.00 92.69 170 GLU A CA 1
ATOM 1258 C C . GLU A 1 170 ? -4.857 -18.419 14.320 1.00 92.69 170 GLU A C 1
ATOM 1260 O O . GLU A 1 170 ? -6.067 -18.316 14.117 1.00 92.69 170 GLU A O 1
ATOM 1265 N N . LEU A 1 171 ? -4.287 -19.610 14.533 1.00 95.00 171 LEU A N 1
ATOM 1266 C CA . LEU A 1 171 ? -5.052 -20.862 14.546 1.00 95.00 171 LEU A CA 1
ATOM 1267 C C . LEU A 1 171 ? -5.944 -20.959 15.783 1.00 95.00 171 LEU A C 1
ATOM 1269 O O . LEU A 1 171 ? -7.064 -21.457 15.695 1.00 95.00 171 LEU A O 1
ATOM 1273 N N . MET A 1 172 ? -5.469 -20.452 16.923 1.00 96.75 172 MET A N 1
ATOM 1274 C CA . MET A 1 172 ? -6.272 -20.381 18.140 1.00 96.75 172 MET A CA 1
ATOM 1275 C C . MET A 1 172 ? -7.488 -19.460 17.955 1.00 96.75 172 MET A C 1
ATOM 1277 O O . MET A 1 172 ? -8.611 -19.821 18.303 1.00 96.75 172 MET A O 1
ATOM 1281 N N . GLU A 1 173 ? -7.295 -18.291 17.342 1.00 95.75 173 GLU A N 1
ATOM 1282 C CA . GLU A 1 173 ? -8.376 -17.366 16.992 1.00 95.75 173 GLU A CA 1
ATOM 1283 C C . GLU A 1 173 ? -9.392 -17.991 16.026 1.00 95.75 173 GLU A C 1
ATOM 1285 O O . GLU A 1 173 ? -10.599 -17.791 16.194 1.00 95.75 173 GLU A O 1
ATOM 1290 N N . ALA A 1 174 ? -8.916 -18.750 15.035 1.00 95.62 174 ALA A N 1
ATOM 1291 C CA . ALA A 1 174 ? -9.756 -19.490 14.098 1.00 95.62 174 ALA A CA 1
ATOM 1292 C C . ALA A 1 174 ? -10.625 -20.545 14.801 1.00 95.62 174 ALA A C 1
ATOM 1294 O O . ALA A 1 174 ? -11.826 -20.610 14.541 1.00 95.62 174 ALA A O 1
ATOM 1295 N N . ASP A 1 175 ? -10.038 -21.331 15.707 1.00 97.88 175 ASP A N 1
ATOM 1296 C CA . ASP A 1 175 ? -10.719 -22.396 16.456 1.00 97.88 175 ASP A CA 1
ATOM 1297 C C . ASP A 1 175 ? -11.804 -21.830 17.389 1.00 97.88 175 ASP A C 1
ATOM 1299 O O . ASP A 1 175 ? -12.962 -22.252 17.377 1.00 97.88 175 ASP A O 1
ATOM 1303 N N . ILE A 1 176 ? -11.473 -20.766 18.124 1.00 97.69 176 ILE A N 1
ATOM 1304 C CA . ILE A 1 176 ? -12.431 -20.050 18.977 1.00 97.69 176 ILE A CA 1
ATOM 1305 C C . ILE A 1 176 ? -13.556 -19.442 18.134 1.00 97.69 176 ILE A C 1
ATOM 1307 O O . ILE A 1 176 ? -14.725 -19.535 18.506 1.00 97.69 176 ILE A O 1
ATOM 1311 N N . GLY A 1 177 ? -13.225 -18.833 16.992 1.00 96.38 177 GLY A N 1
ATOM 1312 C CA . GLY A 1 177 ? -14.219 -18.290 16.070 1.00 96.38 177 GLY A CA 1
ATOM 1313 C C . GLY A 1 177 ? -15.151 -19.355 15.495 1.00 96.38 177 GLY A C 1
ATOM 1314 O O . GLY A 1 177 ? -16.352 -19.113 15.360 1.00 96.38 177 GLY A O 1
ATOM 1315 N N . ALA A 1 178 ? -14.621 -20.543 15.210 1.00 97.50 178 ALA A N 1
ATOM 1316 C CA . ALA A 1 178 ? -15.414 -21.685 14.793 1.00 97.50 178 ALA A CA 1
ATOM 1317 C C . ALA A 1 178 ? -16.401 -22.105 15.889 1.00 97.50 178 ALA A C 1
ATOM 1319 O O . ALA A 1 178 ? -17.602 -22.122 15.621 1.00 97.50 178 ALA A O 1
ATOM 1320 N N . LEU A 1 179 ? -15.928 -22.331 17.120 1.00 98.00 179 LEU A N 1
ATOM 1321 C CA . LEU A 1 179 ? -16.766 -22.682 18.278 1.00 98.00 179 LEU A CA 1
ATOM 1322 C C . LEU A 1 179 ? -17.896 -21.670 18.516 1.00 98.00 179 LEU A C 1
ATOM 1324 O O . LEU A 1 179 ? -19.045 -22.050 18.729 1.00 98.00 179 LEU A O 1
ATOM 1328 N N . GLN A 1 180 ? -17.593 -20.375 18.395 1.00 97.69 180 GLN A N 1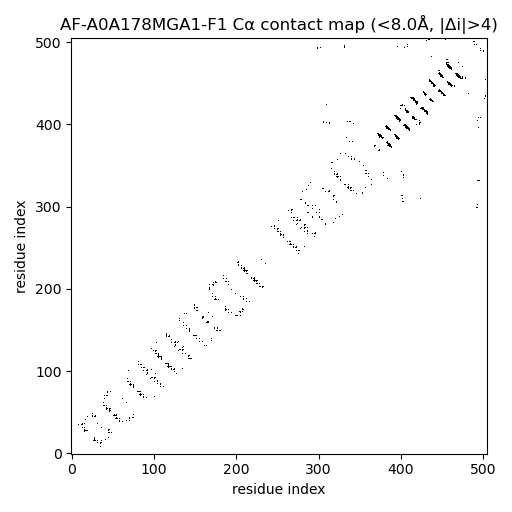
ATOM 1329 C CA . GLN A 1 180 ? -18.587 -19.302 18.488 1.00 97.69 180 GLN A CA 1
ATOM 1330 C C . GLN A 1 180 ? -19.684 -19.416 17.431 1.00 97.69 180 GLN A C 1
ATOM 1332 O O . GLN A 1 180 ? -20.860 -19.266 17.744 1.00 97.69 180 GLN A O 1
ATOM 1337 N N . SER A 1 181 ? -19.313 -19.674 16.177 1.00 96.38 181 SER A N 1
ATOM 1338 C CA . SER A 1 181 ? -20.264 -19.655 15.060 1.00 96.38 181 SER A CA 1
ATOM 1339 C C . SER A 1 181 ? -21.304 -20.780 15.093 1.00 96.38 181 SER A C 1
ATOM 1341 O O . SER A 1 181 ? -22.381 -20.608 14.530 1.00 96.38 181 SER A O 1
ATOM 1343 N N . PHE A 1 182 ? -21.024 -21.900 15.771 1.00 95.12 182 PHE A N 1
ATOM 1344 C CA . PHE A 1 182 ? -22.018 -22.951 16.026 1.00 95.12 182 PHE A CA 1
ATOM 1345 C C . PHE A 1 182 ? -22.570 -22.938 17.463 1.00 95.12 182 PHE A C 1
ATOM 1347 O O . PHE A 1 182 ? -23.278 -23.862 17.855 1.00 95.12 182 PHE A O 1
ATOM 1354 N N . GLY A 1 183 ? -22.294 -21.876 18.230 1.00 96.06 183 GLY A N 1
ATOM 1355 C CA . GLY A 1 183 ? -22.927 -21.598 19.521 1.00 96.06 183 GLY A CA 1
ATOM 1356 C C . GLY A 1 183 ? -22.264 -22.229 20.748 1.00 96.06 183 GLY A C 1
ATOM 1357 O O . GLY A 1 183 ? -22.775 -22.053 21.855 1.00 96.06 183 GLY A O 1
ATOM 1358 N N . ASP A 1 184 ? -21.121 -22.910 20.615 1.00 97.62 184 ASP A N 1
ATOM 1359 C CA . ASP A 1 184 ? -20.411 -23.492 21.763 1.00 97.62 184 ASP A CA 1
ATOM 1360 C C . ASP A 1 184 ? -19.492 -22.471 22.454 1.00 97.62 184 ASP A C 1
ATOM 1362 O O . ASP A 1 184 ? -18.261 -22.573 22.502 1.00 97.62 184 ASP A O 1
ATOM 1366 N N . HIS A 1 185 ? -20.114 -21.433 23.014 1.00 98.12 185 HIS A N 1
ATOM 1367 C CA . HIS A 1 185 ? -19.398 -20.379 23.727 1.00 98.12 185 HIS A CA 1
ATOM 1368 C C . HIS A 1 185 ? -18.697 -20.891 24.993 1.00 98.12 185 HIS A C 1
ATOM 1370 O O . HIS A 1 185 ? -17.661 -20.347 25.374 1.00 98.12 185 HIS A O 1
ATOM 1376 N N . ARG A 1 186 ? -19.206 -21.955 25.630 1.00 98.19 186 ARG A N 1
ATOM 1377 C CA . ARG A 1 186 ? -18.578 -22.543 26.825 1.00 98.19 186 ARG A CA 1
ATOM 1378 C C . ARG A 1 186 ? -17.240 -23.189 26.484 1.00 98.19 186 ARG A C 1
ATOM 1380 O O . ARG A 1 186 ? -16.251 -22.922 27.170 1.00 98.19 186 ARG A O 1
ATOM 1387 N N . GLN A 1 187 ? -17.184 -23.995 25.423 1.00 97.62 187 GLN A N 1
ATOM 1388 C CA . GLN A 1 187 ? -15.931 -24.590 24.968 1.00 97.62 187 GLN A CA 1
ATOM 1389 C C . GLN A 1 187 ? -14.973 -23.520 24.429 1.00 97.62 187 GLN A C 1
ATOM 1391 O O . GLN A 1 187 ? -13.782 -23.581 24.731 1.00 97.62 187 GLN A O 1
ATOM 1396 N N . ALA A 1 188 ? -15.483 -22.496 23.733 1.00 97.94 188 ALA A N 1
ATOM 1397 C CA . ALA A 1 188 ? -14.680 -21.364 23.268 1.00 97.94 188 ALA A CA 1
ATOM 1398 C C . ALA A 1 188 ? -13.963 -20.629 24.419 1.00 97.94 188 ALA A C 1
ATOM 1400 O O . ALA A 1 188 ? -12.768 -20.355 24.312 1.00 97.94 188 ALA A O 1
ATOM 1401 N N . VAL A 1 189 ? -14.661 -20.346 25.531 1.00 98.31 189 VAL A N 1
ATOM 1402 C CA . VAL A 1 189 ? -14.044 -19.750 26.734 1.00 98.31 189 VAL A CA 1
ATOM 1403 C C . VAL A 1 189 ? -12.974 -20.681 27.297 1.00 98.31 189 VAL A C 1
ATOM 1405 O O . VAL A 1 189 ? -11.827 -20.268 27.441 1.00 98.31 189 VAL A O 1
ATOM 1408 N N . LYS A 1 190 ? -13.318 -21.951 27.557 1.00 98.00 190 LYS A N 1
ATOM 1409 C CA . LYS A 1 190 ? -12.384 -22.931 28.136 1.00 98.00 190 LYS A CA 1
ATOM 1410 C C . LYS A 1 190 ? -11.100 -23.060 27.313 1.00 98.00 190 LYS A C 1
ATOM 1412 O O . LYS A 1 190 ? -10.012 -23.149 27.879 1.00 98.00 190 LYS A O 1
ATOM 1417 N N . LEU A 1 191 ? -11.230 -23.089 25.989 1.00 97.44 191 LEU A N 1
ATOM 1418 C CA . LEU A 1 191 ? -10.103 -23.205 25.074 1.00 97.44 191 LEU A CA 1
ATOM 1419 C C . LEU A 1 191 ? -9.203 -21.961 25.117 1.00 97.44 191 LEU A C 1
ATOM 1421 O O . LEU A 1 191 ? -7.991 -22.091 25.283 1.00 97.44 191 LEU A O 1
ATOM 1425 N N . ALA A 1 192 ? -9.793 -20.769 25.008 1.00 97.56 192 ALA A N 1
ATOM 1426 C CA . ALA A 1 192 ? -9.057 -19.508 25.014 1.00 97.56 192 ALA A CA 1
ATOM 1427 C C . ALA A 1 192 ? -8.303 -19.276 26.331 1.00 97.56 192 ALA A C 1
ATOM 1429 O O . ALA A 1 192 ? -7.150 -18.852 26.319 1.00 97.56 192 ALA A O 1
ATOM 1430 N N . GLU A 1 193 ? -8.939 -19.565 27.469 1.00 97.75 193 GLU A N 1
ATOM 1431 C CA . GLU A 1 193 ? -8.323 -19.370 28.784 1.00 97.75 193 GLU A CA 1
ATOM 1432 C C . GLU A 1 193 ? -7.175 -20.341 29.013 1.00 97.75 193 GLU A C 1
ATOM 1434 O O . GLU A 1 193 ? -6.094 -19.905 29.397 1.00 97.75 193 GLU A O 1
ATOM 1439 N N . ARG A 1 194 ? -7.348 -21.616 28.645 1.00 97.19 194 ARG A N 1
ATOM 1440 C CA . ARG A 1 194 ? -6.261 -22.598 28.703 1.00 97.19 194 ARG A CA 1
ATOM 1441 C C . ARG A 1 194 ? -5.059 -22.177 27.854 1.00 97.19 194 ARG A C 1
ATOM 1443 O O . ARG A 1 194 ? -3.927 -22.347 28.292 1.00 97.19 194 ARG A O 1
ATOM 1450 N N . TYR A 1 195 ? -5.286 -21.642 26.652 1.00 96.50 195 TYR A N 1
ATOM 1451 C CA . TYR A 1 195 ? -4.200 -21.150 25.797 1.00 96.50 195 TYR A CA 1
ATOM 1452 C C . TYR A 1 195 ? -3.436 -19.993 26.457 1.00 96.50 195 TYR A C 1
ATOM 1454 O O . TYR A 1 195 ? -2.207 -20.004 26.476 1.00 96.50 195 TYR A O 1
ATOM 1462 N N . LEU A 1 196 ? -4.145 -19.030 27.054 1.00 96.56 196 LEU A N 1
ATOM 1463 C CA . LEU A 1 196 ? -3.525 -17.906 27.764 1.00 96.56 196 LEU A CA 1
ATOM 1464 C C . LEU A 1 196 ? -2.788 -18.355 29.041 1.00 96.56 196 LEU A C 1
ATOM 1466 O O . LEU A 1 196 ? -1.689 -17.876 29.310 1.00 96.56 196 LEU A O 1
ATOM 1470 N N . GLU A 1 197 ? -3.346 -19.300 29.801 1.00 96.69 197 GLU A N 1
ATOM 1471 C CA . GLU A 1 197 ? -2.719 -19.887 30.999 1.00 96.69 197 GLU A CA 1
ATOM 1472 C C . GLU A 1 197 ? -1.424 -20.642 30.677 1.00 96.69 197 GLU A C 1
ATOM 1474 O O . GLU A 1 197 ? -0.485 -20.637 31.470 1.00 96.69 197 GLU A O 1
ATOM 1479 N N . GLN A 1 198 ? -1.346 -21.260 29.496 1.00 95.88 198 GLN A N 1
ATOM 1480 C CA . GLN A 1 198 ? -0.152 -21.951 29.002 1.00 95.88 198 GLN A CA 1
ATOM 1481 C C . GLN A 1 198 ? 0.915 -20.997 28.432 1.00 95.88 198 GLN A C 1
ATOM 1483 O O . GLN A 1 198 ? 1.902 -21.459 27.864 1.00 95.88 198 GLN A O 1
ATOM 1488 N N . GLY A 1 199 ? 0.740 -19.680 28.582 1.00 96.00 199 GLY A N 1
ATOM 1489 C CA . GLY A 1 199 ? 1.675 -18.669 28.084 1.00 96.00 199 GLY A CA 1
ATOM 1490 C C . GLY A 1 199 ? 1.472 -1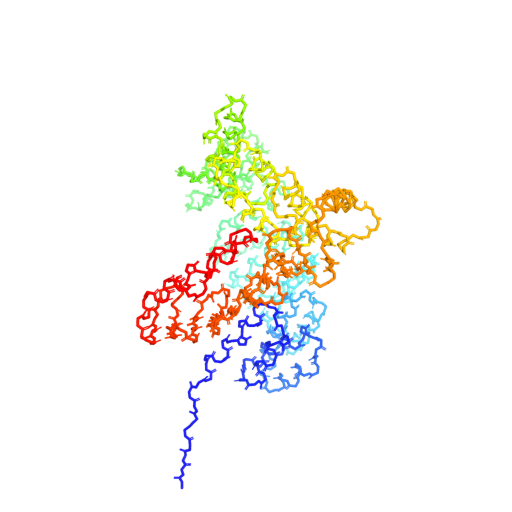8.300 26.613 1.00 96.00 199 GLY A C 1
ATOM 1491 O O . GLY A 1 199 ? 2.354 -17.692 26.009 1.00 96.00 199 GLY A O 1
ATOM 1492 N N . GLY A 1 200 ? 0.326 -18.655 26.025 1.00 96.00 200 GLY A N 1
ATOM 1493 C CA . GLY A 1 200 ? -0.039 -18.249 24.674 1.00 96.00 200 GLY A CA 1
ATOM 1494 C C . GLY A 1 200 ? -0.087 -16.727 24.520 1.00 96.00 200 GLY A C 1
ATOM 1495 O O . GLY A 1 200 ? -0.471 -15.992 25.432 1.00 96.00 200 GLY A O 1
ATOM 1496 N N . VAL A 1 201 ? 0.294 -16.236 23.339 1.00 96.19 201 VAL A N 1
ATOM 1497 C CA . VAL A 1 201 ? 0.346 -14.793 23.064 1.00 96.19 201 VAL A CA 1
ATOM 1498 C C . VAL A 1 201 ? -1.069 -14.216 23.018 1.00 96.19 201 VAL A C 1
ATOM 1500 O O . VAL A 1 201 ? -1.876 -14.591 22.165 1.00 96.19 201 VAL A O 1
ATOM 1503 N N . ALA A 1 202 ? -1.361 -13.272 23.915 1.00 96.62 202 ALA A N 1
ATOM 1504 C CA . ALA A 1 202 ? -2.604 -12.513 23.900 1.00 96.62 202 ALA A CA 1
ATOM 1505 C C . ALA A 1 202 ? -2.594 -11.498 22.749 1.00 96.62 202 ALA A C 1
ATOM 1507 O O . ALA A 1 202 ? -1.841 -10.526 22.772 1.00 96.62 202 ALA A O 1
ATOM 1508 N N . THR A 1 203 ? -3.449 -11.703 21.751 1.00 95.88 203 THR A N 1
ATOM 1509 C CA . THR A 1 203 ? -3.686 -10.736 20.672 1.00 95.88 203 THR A CA 1
ATOM 1510 C C . THR A 1 203 ? -4.986 -9.960 20.929 1.00 95.88 203 THR A C 1
ATOM 1512 O O . THR A 1 203 ? -5.902 -10.476 21.583 1.00 95.88 203 THR A O 1
ATOM 1515 N N . PRO A 1 204 ? -5.142 -8.736 20.389 1.00 96.25 204 PRO A N 1
ATOM 1516 C CA . PRO A 1 204 ? -6.413 -8.017 20.471 1.00 96.25 204 PRO A CA 1
ATOM 1517 C C . PRO A 1 204 ? -7.600 -8.808 19.904 1.00 96.25 204 PRO A C 1
ATOM 1519 O O . PRO A 1 204 ? -8.703 -8.750 20.450 1.00 96.25 204 PRO A O 1
ATOM 1522 N N . ALA A 1 205 ? -7.390 -9.553 18.815 1.00 95.88 205 ALA A N 1
ATOM 1523 C CA . ALA A 1 205 ? -8.432 -10.345 18.170 1.00 95.88 205 ALA A CA 1
ATOM 1524 C C . ALA A 1 205 ? -8.864 -11.541 19.035 1.00 95.88 205 ALA A C 1
ATOM 1526 O O . ALA A 1 205 ? -10.065 -11.735 19.245 1.00 95.88 205 ALA A O 1
ATOM 1527 N N . LEU A 1 206 ? -7.911 -12.268 19.628 1.00 96.94 206 LEU A N 1
ATOM 1528 C CA . LEU A 1 206 ? -8.185 -13.347 20.578 1.00 96.94 206 LEU A CA 1
ATOM 1529 C C . LEU A 1 206 ? -8.977 -12.850 21.793 1.00 96.94 206 LEU A C 1
ATOM 1531 O O . LEU A 1 206 ? -9.999 -13.437 22.147 1.00 96.94 206 LEU A O 1
ATOM 1535 N N . LEU A 1 207 ? -8.543 -11.745 22.408 1.00 97.31 207 LEU A N 1
ATOM 1536 C CA . LEU A 1 207 ? -9.214 -11.168 23.577 1.00 97.31 207 LEU A CA 1
ATOM 1537 C C . LEU A 1 207 ? -10.625 -10.666 23.247 1.00 97.31 207 LEU A C 1
ATOM 1539 O O . LEU A 1 207 ? -11.548 -10.864 24.038 1.00 97.31 207 LEU A O 1
ATOM 1543 N N . THR A 1 208 ? -10.817 -10.083 22.059 1.00 97.38 208 THR A N 1
ATOM 1544 C CA . THR A 1 208 ? -12.142 -9.671 21.572 1.00 97.38 208 THR A CA 1
ATOM 1545 C C . THR A 1 208 ? -13.067 -10.880 21.427 1.00 97.38 208 THR A C 1
ATOM 1547 O O . THR A 1 208 ? -14.204 -10.845 21.897 1.00 97.38 208 THR A O 1
ATOM 1550 N N . ARG A 1 209 ? -12.587 -11.979 20.828 1.00 97.38 209 ARG A N 1
ATOM 1551 C CA . ARG A 1 209 ? -13.372 -13.216 20.715 1.00 97.38 209 ARG A CA 1
ATOM 1552 C C . ARG A 1 209 ? -13.685 -13.802 22.089 1.00 97.38 209 ARG A C 1
ATOM 1554 O O . ARG A 1 209 ? -14.842 -14.108 22.356 1.00 97.38 209 ARG A O 1
ATOM 1561 N N . LEU A 1 210 ? -12.707 -13.900 22.984 1.00 98.00 210 LEU A N 1
ATOM 1562 C CA . LEU A 1 210 ? -12.940 -14.387 24.344 1.00 98.00 210 LEU A CA 1
ATOM 1563 C C . LEU A 1 210 ? -14.011 -13.555 25.068 1.00 98.00 210 LEU A C 1
ATOM 1565 O O . LEU A 1 210 ? -14.908 -14.127 25.681 1.00 98.00 210 LEU A O 1
ATOM 1569 N N . ALA A 1 211 ? -13.982 -12.225 24.938 1.00 97.94 211 ALA A N 1
ATOM 1570 C CA . ALA A 1 211 ? -15.010 -11.358 25.505 1.00 97.94 211 ALA A CA 1
ATOM 1571 C C . ALA A 1 211 ? -16.419 -11.671 24.971 1.00 97.94 211 ALA A C 1
ATOM 1573 O O . ALA A 1 211 ? -17.356 -11.756 25.761 1.00 97.94 211 ALA A O 1
ATOM 1574 N N . ILE A 1 212 ? -16.566 -11.892 23.657 1.00 97.94 212 ILE A N 1
ATOM 1575 C CA . ILE A 1 212 ? -17.849 -12.273 23.038 1.00 97.94 212 ILE A CA 1
ATOM 1576 C C . ILE A 1 212 ? -18.374 -13.579 23.647 1.00 97.94 212 ILE A C 1
ATOM 1578 O O . ILE A 1 212 ? -19.537 -13.655 24.038 1.00 97.94 212 ILE A O 1
ATOM 1582 N N . SER A 1 213 ? -17.523 -14.601 23.779 1.00 98.12 213 SER A N 1
ATOM 1583 C CA . SER A 1 213 ? -17.950 -15.874 24.373 1.00 98.12 213 SER A CA 1
ATOM 1584 C C . SER A 1 213 ? -18.250 -15.766 25.869 1.00 98.12 213 SER A C 1
ATOM 1586 O O . SER A 1 213 ? -19.196 -16.398 26.329 1.00 98.12 213 SER A O 1
ATOM 1588 N N . LEU A 1 214 ? -17.495 -14.959 26.624 1.00 98.31 214 LEU A N 1
ATOM 1589 C CA . LEU A 1 214 ? -17.754 -14.704 28.047 1.00 98.31 214 LEU A CA 1
ATOM 1590 C C . LEU A 1 214 ? -19.110 -14.030 28.269 1.00 98.31 214 LEU A C 1
ATOM 1592 O O . LEU A 1 214 ? -19.827 -14.393 29.199 1.00 98.31 214 LEU A O 1
ATOM 1596 N N . GLU A 1 215 ? -19.477 -13.076 27.417 1.00 98.19 215 GLU A N 1
ATOM 1597 C CA . GLU A 1 215 ? -20.777 -12.413 27.497 1.00 98.19 215 GLU A CA 1
ATOM 1598 C C . GLU A 1 215 ? -21.920 -13.377 27.158 1.00 98.19 215 GLU A C 1
ATOM 1600 O O . GLU A 1 215 ? -22.895 -13.452 27.903 1.00 98.19 215 GLU A O 1
ATOM 1605 N N . ALA A 1 216 ? -21.758 -14.200 26.116 1.00 97.69 216 ALA A N 1
ATOM 1606 C CA . ALA A 1 216 ? -22.745 -15.210 25.733 1.00 97.69 216 ALA A CA 1
ATOM 1607 C C . ALA A 1 216 ? -22.998 -16.277 26.820 1.00 97.69 216 ALA A C 1
ATOM 1609 O O . ALA A 1 216 ? -24.090 -16.838 26.885 1.00 97.69 216 ALA A O 1
ATOM 1610 N N . VAL A 1 217 ? -22.023 -16.550 27.700 1.00 98.31 217 VAL A N 1
ATOM 1611 C CA . VAL A 1 217 ? -22.196 -17.454 28.859 1.00 98.31 217 VAL A CA 1
ATOM 1612 C C . VAL A 1 217 ? -22.609 -16.731 30.152 1.00 98.31 217 VAL A C 1
ATOM 1614 O O . VAL A 1 217 ? -22.633 -17.358 31.210 1.00 98.31 217 VAL A O 1
ATOM 1617 N N . GLY A 1 218 ? -22.938 -15.434 30.088 1.00 97.62 218 GLY A N 1
ATOM 1618 C CA . GLY A 1 218 ? -23.442 -14.641 31.217 1.00 97.62 218 GLY A CA 1
ATOM 1619 C C . GLY A 1 218 ? -22.370 -14.047 32.138 1.00 97.62 218 GLY A C 1
ATOM 1620 O O . GLY A 1 218 ? -22.681 -13.599 33.238 1.00 97.62 218 GLY A O 1
ATOM 1621 N N . SER A 1 219 ? -21.103 -14.028 31.719 1.00 97.75 219 SER A N 1
ATOM 1622 C CA . SER A 1 219 ? -19.971 -13.559 32.526 1.00 97.75 219 SER A CA 1
ATOM 1623 C C . SER A 1 219 ? -19.532 -12.130 32.158 1.00 97.75 219 SER A C 1
ATOM 1625 O O . SER A 1 219 ? -18.362 -11.890 31.839 1.00 97.75 219 SER A O 1
ATOM 1627 N N . SER A 1 220 ? -20.461 -11.170 32.214 1.00 96.75 220 SER A N 1
ATOM 1628 C CA . SER A 1 220 ? -20.297 -9.804 31.681 1.00 96.75 220 SER A CA 1
ATOM 1629 C C . SER A 1 220 ? -19.106 -9.023 32.249 1.00 96.75 220 SER A C 1
ATOM 1631 O O . SER A 1 220 ? -18.419 -8.337 31.495 1.00 96.75 220 SER A O 1
ATOM 1633 N N . THR A 1 221 ? -18.801 -9.152 33.545 1.00 96.94 221 THR A N 1
ATOM 1634 C CA . THR A 1 221 ? -17.653 -8.458 34.164 1.00 96.94 221 THR A CA 1
ATOM 1635 C C . THR A 1 221 ? -16.332 -8.886 33.526 1.00 96.94 221 THR A C 1
ATOM 1637 O O . THR A 1 221 ? -15.569 -8.051 33.048 1.00 96.94 221 THR A O 1
ATOM 1640 N N . ARG A 1 222 ? -16.106 -10.202 33.405 1.00 97.94 222 ARG A N 1
ATOM 1641 C CA . ARG A 1 222 ? -14.911 -10.752 32.744 1.00 97.94 222 ARG A CA 1
ATOM 1642 C C . ARG A 1 222 ? -14.876 -10.374 31.264 1.00 97.94 222 ARG A C 1
ATOM 1644 O O . ARG A 1 222 ? -13.809 -10.088 30.732 1.00 97.94 222 ARG A O 1
ATOM 1651 N N . ALA A 1 223 ? -16.025 -10.339 30.586 1.00 97.62 223 ALA A N 1
ATOM 1652 C CA . ALA A 1 223 ? -16.090 -9.886 29.197 1.00 97.62 223 ALA A CA 1
ATOM 1653 C C . ALA A 1 223 ? -15.608 -8.429 29.044 1.00 97.62 223 ALA A C 1
ATOM 1655 O O . ALA A 1 223 ? -14.809 -8.143 28.150 1.00 97.62 223 ALA A O 1
ATOM 1656 N N . ALA A 1 224 ? -16.032 -7.524 29.933 1.00 96.06 224 ALA A N 1
ATOM 1657 C CA . ALA A 1 224 ? -15.596 -6.127 29.938 1.00 96.06 224 ALA A CA 1
ATOM 1658 C C . ALA A 1 224 ? -14.082 -5.988 30.176 1.00 96.06 224 ALA A C 1
ATOM 1660 O O . ALA A 1 224 ? -13.411 -5.276 29.428 1.00 96.06 224 ALA A O 1
ATOM 1661 N N . GLU A 1 225 ? -13.525 -6.735 31.133 1.00 96.94 225 GLU A N 1
ATOM 1662 C CA . GLU A 1 225 ? -12.077 -6.776 31.388 1.00 96.94 225 GLU A CA 1
ATOM 1663 C C . GLU A 1 225 ? -11.292 -7.224 30.146 1.00 96.94 225 GLU A C 1
ATOM 1665 O O . GLU A 1 225 ? -10.292 -6.606 29.775 1.00 96.94 225 GLU A O 1
ATOM 1670 N N . ARG A 1 226 ? -11.760 -8.271 29.447 1.00 97.69 226 ARG A N 1
ATOM 1671 C CA . ARG A 1 226 ? -11.110 -8.750 28.215 1.00 97.69 226 ARG A CA 1
ATOM 1672 C C . ARG A 1 226 ? -11.190 -7.732 27.075 1.00 97.69 226 ARG A C 1
ATOM 1674 O O . ARG A 1 226 ? -10.211 -7.596 26.343 1.00 97.69 226 ARG A O 1
ATOM 1681 N N . ARG A 1 227 ? -12.292 -6.981 26.938 1.00 97.56 227 ARG A N 1
ATOM 1682 C CA . ARG A 1 227 ? -12.397 -5.870 25.967 1.00 97.56 227 ARG A CA 1
ATOM 1683 C C . ARG A 1 227 ? -11.405 -4.756 26.274 1.00 97.56 227 ARG A C 1
ATOM 1685 O O . ARG A 1 227 ? -10.707 -4.306 25.372 1.00 97.56 227 ARG A O 1
ATOM 1692 N N . GLN A 1 228 ? -11.312 -4.345 27.536 1.00 95.31 228 GLN A N 1
ATOM 1693 C CA . GLN A 1 228 ? -10.364 -3.316 27.959 1.00 95.31 228 GLN A CA 1
ATOM 1694 C C . GLN A 1 228 ? -8.915 -3.757 27.717 1.00 95.31 228 GLN A C 1
ATOM 1696 O O . GLN A 1 228 ? -8.111 -2.981 27.203 1.00 95.31 228 GLN A O 1
ATOM 1701 N N . ALA A 1 229 ? -8.589 -5.017 28.017 1.00 94.88 229 ALA A N 1
ATOM 1702 C CA . ALA A 1 229 ? -7.281 -5.587 27.716 1.00 94.88 229 ALA A CA 1
ATOM 1703 C C . ALA A 1 229 ? -6.993 -5.591 26.202 1.00 94.88 229 ALA A C 1
ATOM 1705 O O . ALA A 1 229 ? -5.910 -5.175 25.790 1.00 94.88 229 ALA A O 1
ATOM 1706 N N . ALA A 1 230 ? -7.965 -5.984 25.369 1.00 95.69 230 ALA A N 1
ATOM 1707 C CA . ALA A 1 230 ? -7.835 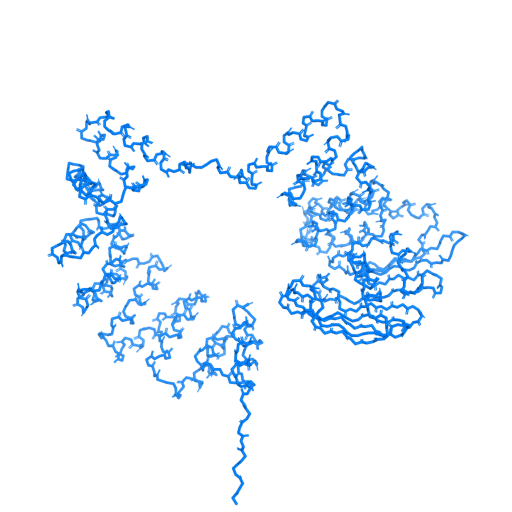-5.936 23.911 1.00 95.69 230 ALA A CA 1
ATOM 1708 C C . ALA A 1 230 ? -7.544 -4.515 23.405 1.00 95.69 230 ALA A C 1
ATOM 1710 O O . ALA A 1 230 ? -6.668 -4.339 22.560 1.00 95.69 230 ALA A O 1
ATOM 1711 N N . GLU A 1 231 ? -8.234 -3.510 23.949 1.00 94.19 231 GLU A N 1
ATOM 1712 C CA . GLU A 1 231 ? -8.024 -2.106 23.594 1.00 94.19 231 GLU A CA 1
ATOM 1713 C C . GLU A 1 231 ? -6.647 -1.605 24.037 1.00 94.19 231 GLU A C 1
ATOM 1715 O O . GLU A 1 231 ? -5.930 -1.000 23.246 1.00 94.19 231 GLU A O 1
ATOM 1720 N N . SER A 1 232 ? -6.208 -1.963 25.247 1.00 91.94 232 SER A N 1
ATOM 1721 C CA . SER A 1 232 ? -4.877 -1.592 25.746 1.00 91.94 232 SER A CA 1
ATOM 1722 C C . SER A 1 232 ? -3.728 -2.145 24.892 1.00 91.94 232 SER A C 1
ATOM 1724 O O . SER A 1 232 ? -2.668 -1.528 24.812 1.00 91.94 232 SER A O 1
ATOM 1726 N N . LEU A 1 233 ? -3.937 -3.295 24.236 1.00 91.50 233 LEU A N 1
ATOM 1727 C CA . LEU A 1 233 ? -2.980 -3.881 23.294 1.00 91.50 233 LEU A CA 1
ATOM 1728 C C . LEU A 1 233 ? -3.042 -3.229 21.905 1.00 91.50 233 LEU A C 1
ATOM 1730 O O . LEU A 1 233 ? -2.056 -3.283 21.173 1.00 91.50 233 LEU A O 1
ATOM 1734 N N . ARG A 1 234 ? -4.181 -2.633 21.524 1.00 89.81 234 ARG A N 1
ATOM 1735 C CA . ARG A 1 234 ? -4.315 -1.851 20.282 1.00 89.81 234 ARG A CA 1
ATOM 1736 C C . ARG A 1 234 ? -3.703 -0.472 20.417 1.00 89.81 234 ARG A C 1
ATOM 1738 O O . ARG A 1 234 ? -3.128 0.024 19.454 1.00 89.81 234 ARG A O 1
ATOM 1745 N N . THR A 1 235 ? -3.823 0.138 21.592 1.00 76.62 235 THR A N 1
ATOM 1746 C CA . THR A 1 235 ? -3.175 1.409 21.896 1.00 76.62 235 THR A CA 1
ATOM 1747 C C . THR A 1 235 ? -1.675 1.162 22.074 1.00 76.62 235 THR A C 1
ATOM 1749 O O . THR A 1 235 ? -1.282 0.540 23.063 1.00 76.62 235 THR A O 1
ATOM 1752 N N . PRO A 1 236 ? -0.801 1.599 21.150 1.00 58.28 236 PRO A N 1
ATOM 1753 C CA . PRO A 1 236 ? 0.635 1.427 21.329 1.00 58.28 236 PRO A CA 1
ATOM 1754 C C . PRO A 1 236 ? 1.074 2.096 22.640 1.00 58.28 236 PRO A C 1
ATOM 1756 O O . PRO A 1 236 ? 0.795 3.267 22.877 1.00 58.28 236 PRO A O 1
ATOM 1759 N N . LYS A 1 237 ? 1.773 1.350 23.506 1.00 52.69 237 LYS A N 1
ATOM 1760 C CA . LYS A 1 237 ? 2.220 1.790 24.847 1.00 52.69 237 LYS A CA 1
ATOM 1761 C C . LYS A 1 237 ? 3.400 2.785 24.823 1.00 52.69 237 LYS A C 1
ATOM 1763 O O . LYS A 1 237 ? 4.050 3.012 25.838 1.00 52.69 237 LYS A O 1
ATOM 1768 N N . ALA A 1 238 ? 3.685 3.391 23.678 1.00 50.78 238 ALA A N 1
ATOM 1769 C CA . ALA A 1 238 ? 4.590 4.527 23.540 1.00 50.78 238 ALA A CA 1
ATOM 1770 C C . ALA A 1 238 ? 3.755 5.713 23.048 1.00 50.78 238 ALA A C 1
ATOM 1772 O O . ALA A 1 238 ? 2.818 5.469 22.285 1.00 50.78 238 ALA A O 1
ATOM 1773 N N . PRO A 1 239 ? 4.055 6.975 23.417 1.00 46.12 239 PRO A N 1
ATOM 1774 C CA . PRO A 1 239 ? 3.467 8.105 22.715 1.00 46.12 239 PRO A CA 1
ATOM 1775 C C . PRO A 1 239 ? 3.871 7.954 21.249 1.00 46.12 239 PRO A C 1
ATOM 1777 O O . PRO A 1 239 ? 5.021 8.195 20.876 1.00 46.12 239 PRO A O 1
ATOM 1780 N N . ALA A 1 240 ? 2.952 7.437 20.434 1.00 46.84 240 ALA A N 1
ATOM 1781 C CA . ALA A 1 240 ? 3.149 7.345 19.009 1.00 46.84 240 ALA A CA 1
ATOM 1782 C C . ALA A 1 240 ? 3.506 8.760 18.568 1.00 46.84 240 ALA A C 1
ATOM 1784 O O . ALA A 1 240 ? 2.793 9.709 18.909 1.00 46.84 240 ALA A O 1
ATOM 1785 N N . ARG A 1 241 ? 4.621 8.918 17.842 1.00 49.16 241 ARG A N 1
ATOM 1786 C CA . ARG A 1 241 ? 4.788 10.119 17.022 1.00 49.16 241 ARG A CA 1
ATOM 1787 C C . ARG A 1 241 ? 3.446 10.289 16.307 1.00 49.16 241 ARG A C 1
ATOM 1789 O O . ARG A 1 241 ? 3.015 9.300 15.702 1.00 49.16 241 ARG A O 1
ATOM 1796 N N . PRO A 1 242 ? 2.747 11.428 16.467 1.00 55.31 242 PRO A N 1
ATOM 1797 C CA . PRO A 1 242 ? 1.437 11.597 15.864 1.00 55.31 242 PRO A CA 1
ATOM 1798 C C . PRO A 1 242 ? 1.572 11.181 14.407 1.00 55.31 242 PRO A C 1
ATOM 1800 O O . PRO A 1 242 ? 2.528 11.584 13.734 1.00 55.31 242 PRO A O 1
ATOM 1803 N N . THR A 1 243 ? 0.697 10.280 13.959 1.00 64.88 243 THR A N 1
ATOM 1804 C CA . THR A 1 243 ? 0.690 9.872 12.556 1.00 64.88 243 THR A CA 1
ATOM 1805 C C . THR A 1 243 ? 0.671 11.144 11.715 1.00 64.88 243 THR A C 1
ATOM 1807 O O . THR A 1 243 ? 0.080 12.148 12.116 1.00 64.88 243 THR A O 1
ATOM 1810 N N . THR A 1 244 ? 1.337 11.140 10.563 1.00 73.50 244 THR A N 1
ATOM 1811 C CA . THR A 1 244 ? 1.364 12.306 9.661 1.00 73.50 244 THR A CA 1
ATOM 1812 C C . THR A 1 244 ? -0.045 12.845 9.386 1.00 73.50 244 THR A C 1
ATOM 1814 O O . THR A 1 244 ? -0.227 14.052 9.264 1.00 73.50 244 THR A O 1
ATOM 1817 N N . ALA A 1 245 ? -1.056 11.967 9.412 1.00 76.50 245 ALA A N 1
ATOM 1818 C CA . ALA A 1 245 ? -2.466 12.329 9.445 1.00 76.50 245 ALA A CA 1
ATOM 1819 C C . ALA A 1 245 ? -2.843 13.196 10.666 1.00 76.50 245 ALA A C 1
ATOM 1821 O O . ALA A 1 245 ? -3.213 14.349 10.469 1.00 76.50 245 ALA A O 1
ATOM 1822 N N . LEU A 1 246 ? -2.707 12.704 11.903 1.00 82.12 246 LEU A N 1
ATOM 1823 C CA . LEU A 1 246 ? -3.089 13.451 13.112 1.00 82.12 246 LEU A CA 1
ATOM 1824 C C . LEU A 1 246 ? -2.297 14.761 13.274 1.00 82.12 246 LEU A C 1
ATOM 1826 O O . LEU A 1 246 ? -2.847 15.782 13.690 1.00 82.12 246 LEU A O 1
ATOM 1830 N N . LEU A 1 247 ? -1.009 14.742 12.920 1.00 85.75 247 LEU A N 1
ATOM 1831 C CA . LEU A 1 247 ? -0.172 15.940 12.920 1.00 85.75 247 LEU A CA 1
ATOM 1832 C C . LEU A 1 247 ? -0.681 16.966 11.896 1.00 85.75 247 LEU A C 1
ATOM 1834 O O . LEU A 1 247 ? -0.787 18.145 12.222 1.00 85.75 247 LEU A O 1
ATOM 1838 N N . GLY A 1 248 ? -1.048 16.513 10.694 1.00 90.06 248 GLY A N 1
ATOM 1839 C CA . GLY A 1 248 ? -1.636 17.361 9.657 1.00 90.06 248 GLY A CA 1
ATOM 1840 C C . GLY A 1 248 ? -2.954 18.008 10.088 1.00 90.06 248 GLY A C 1
ATOM 1841 O O . GLY A 1 248 ? -3.112 19.210 9.904 1.00 90.06 248 GLY A O 1
ATOM 1842 N N . ASP A 1 249 ? -3.861 17.256 10.724 1.00 91.81 249 ASP A N 1
ATOM 1843 C CA . ASP A 1 249 ? -5.125 17.813 11.237 1.00 91.81 249 ASP A CA 1
ATOM 1844 C C . ASP A 1 249 ? -4.879 18.848 12.343 1.00 91.81 249 ASP A C 1
ATOM 1846 O O . ASP A 1 249 ? -5.464 19.928 12.328 1.00 91.81 249 ASP A O 1
ATOM 1850 N N . THR A 1 250 ? -3.948 18.559 13.257 1.00 93.19 250 THR A N 1
ATOM 1851 C CA . THR A 1 250 ? -3.581 19.490 14.333 1.00 93.19 250 THR A CA 1
ATOM 1852 C C . THR A 1 250 ? -3.019 20.796 13.770 1.00 93.19 250 THR A C 1
ATOM 1854 O O . THR A 1 250 ? -3.395 21.880 14.217 1.00 93.19 250 THR A O 1
ATOM 1857 N N . ILE A 1 251 ? -2.125 20.711 12.782 1.00 95.25 251 ILE A N 1
ATOM 1858 C CA . ILE A 1 251 ? -1.507 21.889 12.164 1.00 95.25 251 ILE A CA 1
ATOM 1859 C C . ILE A 1 251 ? -2.531 22.683 11.351 1.00 95.25 251 ILE A C 1
ATOM 1861 O O . ILE A 1 251 ? -2.523 23.911 11.437 1.00 95.25 251 ILE A O 1
ATOM 1865 N N . ARG A 1 252 ? -3.450 22.020 10.634 1.00 96.38 252 ARG A N 1
ATOM 1866 C CA . ARG A 1 252 ? -4.580 22.680 9.961 1.00 96.38 252 ARG A CA 1
ATOM 1867 C C . ARG A 1 252 ? -5.410 23.501 10.943 1.00 96.38 252 ARG A C 1
ATOM 1869 O O . ARG A 1 252 ? -5.654 24.682 10.704 1.00 96.38 252 ARG A O 1
ATOM 1876 N N . ASP A 1 253 ? -5.836 22.896 12.048 1.00 95.69 253 ASP A N 1
ATOM 1877 C CA . ASP A 1 253 ? -6.725 23.556 13.008 1.00 95.69 253 ASP A CA 1
ATOM 1878 C C . ASP A 1 253 ? -6.019 24.730 13.705 1.00 95.69 253 ASP A C 1
ATOM 1880 O O . ASP A 1 253 ? -6.615 25.790 13.933 1.00 95.69 253 ASP A O 1
ATOM 1884 N N . GLN A 1 254 ? -4.716 24.587 13.972 1.00 96.44 254 GLN A N 1
ATOM 1885 C CA . GLN A 1 254 ? -3.881 25.684 14.456 1.00 96.44 254 GLN A CA 1
ATOM 1886 C C . GLN A 1 254 ? -3.747 26.805 13.420 1.00 96.44 254 GLN A C 1
ATOM 1888 O O . GLN A 1 254 ? -3.891 27.966 13.798 1.00 96.44 254 GLN A O 1
ATOM 1893 N N . ALA A 1 255 ? -3.511 26.480 12.144 1.00 97.00 255 ALA A N 1
ATOM 1894 C CA . ALA A 1 255 ? -3.410 27.458 11.062 1.00 97.00 255 ALA A CA 1
ATOM 1895 C C . ALA A 1 255 ? -4.717 28.248 10.894 1.00 97.00 255 ALA A C 1
ATOM 1897 O O . ALA A 1 255 ? -4.687 29.473 10.827 1.00 97.00 255 ALA A O 1
ATOM 1898 N N . ARG A 1 256 ? -5.876 27.574 10.908 1.00 97.25 256 ARG A N 1
ATOM 1899 C CA . ARG A 1 256 ? -7.196 28.231 10.874 1.00 97.25 256 ARG A CA 1
ATOM 1900 C C . ARG A 1 256 ? -7.391 29.164 12.069 1.00 97.25 256 ARG A C 1
ATOM 1902 O O . ARG A 1 256 ? -7.709 30.333 11.899 1.00 97.25 256 ARG A O 1
ATOM 1909 N N . THR A 1 257 ? -7.091 28.681 13.274 1.00 97.00 257 THR A N 1
ATOM 1910 C CA . THR A 1 257 ? -7.223 29.485 14.497 1.00 97.00 257 THR A CA 1
ATOM 1911 C C . THR A 1 257 ? -6.332 30.733 14.473 1.00 97.00 257 THR A C 1
ATOM 1913 O O . THR A 1 257 ? -6.734 31.787 14.966 1.00 97.00 257 THR A O 1
ATOM 1916 N N . THR A 1 258 ? -5.107 30.648 13.943 1.00 97.00 258 THR A N 1
ATOM 1917 C CA . THR A 1 258 ? -4.212 31.814 13.845 1.00 97.00 258 THR A CA 1
ATOM 1918 C C . THR A 1 258 ? -4.643 32.785 12.754 1.00 97.00 258 THR A C 1
ATOM 1920 O O . THR A 1 258 ? -4.565 33.993 12.969 1.00 97.00 258 THR A O 1
ATOM 1923 N N . ILE A 1 259 ? -5.159 32.276 11.634 1.00 96.75 259 ILE A N 1
ATOM 1924 C CA . ILE A 1 259 ? -5.793 33.072 10.578 1.00 96.75 259 ILE A CA 1
ATOM 1925 C C . ILE A 1 259 ? -6.981 33.866 11.128 1.00 96.75 259 ILE A C 1
ATOM 1927 O O . ILE A 1 259 ? -7.046 35.075 10.918 1.00 96.75 259 ILE A O 1
ATOM 1931 N N . ASP A 1 260 ? -7.877 33.219 11.875 1.00 96.31 260 ASP A N 1
ATOM 1932 C CA . ASP A 1 260 ? -9.071 33.860 12.443 1.00 96.31 260 ASP A CA 1
ATOM 1933 C C . ASP A 1 260 ? -8.713 34.968 13.444 1.00 96.31 260 ASP A C 1
ATOM 1935 O O . ASP A 1 260 ? -9.444 35.944 13.608 1.00 96.31 260 ASP A O 1
ATOM 1939 N N . ARG A 1 261 ? -7.552 34.848 14.096 1.00 97.31 261 ARG A N 1
ATOM 1940 C CA . ARG A 1 261 ? -6.998 35.863 15.006 1.00 97.31 261 ARG A CA 1
ATOM 1941 C C . ARG A 1 261 ? -6.216 36.969 14.292 1.00 97.31 261 ARG A C 1
ATOM 1943 O O . ARG A 1 261 ? -5.794 37.913 14.955 1.00 97.31 261 ARG A O 1
ATOM 1950 N N . GLY A 1 262 ? -5.982 36.854 12.984 1.00 97.06 262 GLY A N 1
ATOM 1951 C CA . GLY A 1 262 ? -5.140 37.777 12.219 1.00 97.06 262 GLY A CA 1
ATOM 1952 C C . GLY A 1 262 ? -3.639 37.676 12.528 1.00 97.06 262 GLY A C 1
ATOM 1953 O O . GLY A 1 262 ? -2.884 38.589 12.194 1.00 97.06 262 GLY A O 1
ATOM 1954 N N . ASP A 1 263 ? -3.177 36.585 13.153 1.00 97.62 263 ASP A N 1
ATOM 1955 C CA . ASP A 1 263 ? -1.750 36.324 13.403 1.00 97.62 263 ASP A CA 1
ATOM 1956 C C . ASP A 1 263 ? -1.085 35.765 12.133 1.00 97.62 263 ASP A C 1
ATOM 1958 O O . ASP A 1 263 ? -0.758 34.580 12.015 1.00 97.62 263 ASP A O 1
ATOM 1962 N N . TRP A 1 264 ? -0.932 36.643 11.139 1.00 96.75 264 TRP A N 1
ATOM 1963 C CA . TRP A 1 264 ? -0.441 36.298 9.804 1.00 96.75 264 TRP A CA 1
ATOM 1964 C C . TRP A 1 264 ? 0.977 35.701 9.770 1.00 96.75 264 TRP A C 1
ATOM 1966 O O . TRP A 1 264 ? 1.182 34.760 9.002 1.00 96.75 264 TRP A O 1
ATOM 1976 N N . PRO A 1 265 ? 1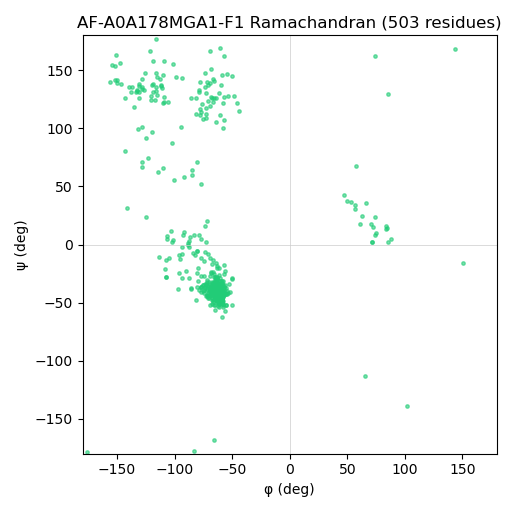.966 36.170 10.565 1.00 96.88 265 PRO A N 1
ATOM 1977 C CA . PRO A 1 265 ? 3.286 35.538 10.608 1.00 96.88 265 PRO A CA 1
ATOM 1978 C C . PRO A 1 265 ? 3.221 34.072 11.046 1.00 96.88 265 PRO A C 1
ATOM 1980 O O . PRO A 1 265 ? 3.813 33.208 10.401 1.00 96.88 265 PRO A O 1
ATOM 1983 N N . ARG A 1 266 ? 2.462 33.765 12.105 1.00 96.00 266 ARG A N 1
ATOM 1984 C CA . ARG A 1 266 ? 2.323 32.387 12.583 1.00 96.00 266 ARG A CA 1
ATOM 1985 C C . ARG A 1 266 ? 1.480 31.534 11.640 1.00 96.00 266 ARG A C 1
ATOM 1987 O O . ARG A 1 266 ? 1.820 30.375 11.409 1.00 96.00 266 ARG A O 1
ATOM 1994 N N . ALA A 1 267 ? 0.410 32.101 11.083 1.00 97.50 267 ALA A N 1
ATOM 1995 C CA . ALA A 1 267 ? -0.412 31.449 10.068 1.00 97.50 267 ALA A CA 1
ATOM 1996 C C . ALA A 1 267 ? 0.409 31.027 8.843 1.00 97.50 267 ALA A C 1
ATOM 1998 O O . ALA A 1 267 ? 0.243 29.905 8.370 1.00 97.50 267 ALA A O 1
ATOM 1999 N N . ALA A 1 268 ? 1.330 31.873 8.371 1.00 95.69 268 ALA A N 1
ATOM 2000 C CA . ALA A 1 268 ? 2.196 31.551 7.241 1.00 95.69 268 ALA A CA 1
ATOM 2001 C C . ALA A 1 268 ? 3.083 30.325 7.520 1.00 95.69 268 ALA A C 1
ATOM 2003 O O . ALA A 1 268 ? 3.093 29.384 6.725 1.00 95.69 268 ALA A O 1
ATOM 2004 N N . THR A 1 269 ? 3.753 30.284 8.677 1.00 95.44 269 THR A N 1
ATOM 2005 C CA . THR A 1 269 ? 4.591 29.141 9.081 1.00 95.44 269 THR A CA 1
ATOM 2006 C C . THR A 1 269 ? 3.782 27.849 9.207 1.00 95.44 269 THR A C 1
ATOM 2008 O O . THR A 1 269 ? 4.174 26.822 8.654 1.00 95.44 269 THR A O 1
ATOM 2011 N N . LEU A 1 270 ? 2.633 27.899 9.890 1.00 96.38 270 LEU A N 1
ATOM 2012 C CA . LEU A 1 270 ? 1.765 26.732 10.074 1.00 96.38 270 LEU A CA 1
ATOM 2013 C C . LEU A 1 270 ? 1.179 26.237 8.746 1.00 96.38 270 LEU A C 1
ATOM 2015 O O . LEU A 1 270 ? 1.106 25.035 8.523 1.00 96.38 270 LEU A O 1
ATOM 2019 N N . THR A 1 271 ? 0.813 27.143 7.839 1.00 96.38 271 THR A N 1
ATOM 2020 C CA . THR A 1 271 ? 0.287 26.785 6.512 1.00 96.38 271 THR A CA 1
ATOM 2021 C C . THR A 1 271 ? 1.366 26.147 5.639 1.00 96.38 271 THR A C 1
ATOM 2023 O O . THR A 1 271 ? 1.106 25.139 4.986 1.00 96.38 271 THR A O 1
ATOM 2026 N N . ALA A 1 272 ? 2.599 26.664 5.661 1.00 92.81 272 ALA A N 1
ATOM 2027 C CA . ALA A 1 272 ? 3.722 26.039 4.960 1.00 92.81 272 ALA A CA 1
ATOM 2028 C C . ALA A 1 272 ? 4.005 24.623 5.494 1.00 92.81 272 ALA A C 1
ATOM 2030 O O . ALA A 1 272 ? 4.262 23.698 4.721 1.00 92.81 272 ALA A O 1
ATOM 2031 N N . GLU A 1 273 ? 3.914 24.427 6.813 1.00 93.31 273 GLU A N 1
ATOM 2032 C CA . GLU A 1 273 ? 4.062 23.105 7.417 1.00 93.31 273 GLU A CA 1
ATOM 2033 C C . GLU A 1 273 ? 2.892 22.170 7.083 1.00 93.31 273 GLU A C 1
ATOM 2035 O O . GLU A 1 273 ? 3.112 20.994 6.784 1.00 93.31 273 GLU A O 1
ATOM 2040 N N . TRP A 1 274 ? 1.665 22.690 7.056 1.00 95.50 274 TRP A N 1
ATOM 2041 C CA . TRP A 1 274 ? 0.483 21.944 6.640 1.00 95.50 274 TRP A CA 1
ATOM 2042 C C . TRP A 1 274 ? 0.636 21.434 5.208 1.00 95.50 274 TRP A C 1
ATOM 2044 O O . TRP A 1 274 ? 0.512 20.233 4.984 1.00 95.50 274 TRP A O 1
ATOM 2054 N N . VAL A 1 275 ? 1.015 22.301 4.264 1.00 93.12 275 VAL A N 1
ATOM 2055 C CA . VAL A 1 275 ? 1.284 21.920 2.868 1.00 93.12 275 VAL A CA 1
ATOM 2056 C C . VAL A 1 275 ? 2.434 20.917 2.775 1.00 93.12 275 VAL A C 1
ATOM 2058 O O . VAL A 1 275 ? 2.383 19.994 1.973 1.00 93.12 275 VAL A O 1
ATOM 2061 N N . ARG A 1 276 ? 3.463 21.019 3.623 1.00 89.44 276 ARG A N 1
ATOM 2062 C CA . ARG A 1 276 ? 4.553 20.030 3.660 1.00 89.44 276 ARG A CA 1
ATOM 2063 C C . ARG A 1 276 ? 4.065 18.639 4.083 1.00 89.44 276 ARG A C 1
ATOM 2065 O O . ARG A 1 276 ? 4.572 17.642 3.571 1.00 89.44 276 ARG A O 1
ATOM 2072 N N . ILE A 1 277 ? 3.127 18.560 5.028 1.00 89.38 277 ILE A N 1
ATOM 2073 C CA . ILE A 1 277 ? 2.617 17.293 5.582 1.00 89.38 277 ILE A CA 1
ATOM 2074 C C . ILE A 1 277 ? 1.483 16.722 4.728 1.00 89.38 277 ILE A C 1
ATOM 2076 O O . ILE A 1 277 ? 1.407 15.506 4.550 1.00 89.38 277 ILE A O 1
ATOM 2080 N N . ARG A 1 278 ? 0.622 17.588 4.185 1.00 91.06 278 ARG A N 1
ATOM 2081 C CA . ARG A 1 278 ? -0.520 17.255 3.323 1.00 91.06 278 ARG A CA 1
ATOM 2082 C C . ARG A 1 278 ? -0.502 18.066 2.022 1.00 91.06 278 ARG A C 1
ATOM 2084 O O . ARG A 1 278 ? -1.387 18.881 1.773 1.00 91.06 278 ARG A O 1
ATOM 2091 N N . PRO A 1 279 ? 0.498 17.820 1.168 1.00 87.88 279 PRO A N 1
ATOM 2092 C CA . PRO A 1 279 ? 0.684 18.552 -0.085 1.00 87.88 279 PRO A CA 1
ATOM 2093 C C . PRO A 1 279 ? -0.440 18.377 -1.113 1.00 87.88 279 PRO A C 1
ATOM 2095 O O . PRO A 1 279 ? -0.514 19.172 -2.042 1.00 87.88 279 PRO A O 1
ATOM 2098 N N . ASP A 1 280 ? -1.302 17.368 -0.955 1.00 84.19 280 ASP A N 1
ATOM 2099 C CA . ASP A 1 280 ? -2.438 17.109 -1.849 1.00 84.19 280 ASP A CA 1
ATOM 2100 C C . ASP A 1 280 ? -3.785 17.590 -1.276 1.00 84.19 280 ASP A C 1
ATOM 2102 O O . ASP A 1 280 ? -4.820 17.351 -1.888 1.00 84.19 280 ASP A O 1
ATOM 2106 N N . GLU A 1 281 ? -3.811 18.243 -0.104 1.00 89.38 281 GLU A N 1
ATOM 2107 C CA . GLU A 1 281 ? -5.049 18.777 0.485 1.00 89.38 281 GLU A CA 1
ATOM 2108 C C . GLU A 1 281 ? -5.386 20.139 -0.162 1.00 89.38 281 GLU A C 1
ATOM 2110 O O . GLU A 1 281 ? -4.657 21.111 0.067 1.00 89.38 281 GLU A O 1
ATOM 2115 N N . PRO A 1 282 ? -6.482 20.265 -0.946 1.00 84.25 282 PRO A N 1
ATOM 2116 C CA . PRO A 1 282 ? -6.791 21.495 -1.689 1.00 84.25 282 PRO A CA 1
ATOM 2117 C C . PRO A 1 282 ? -6.933 22.718 -0.783 1.00 84.25 282 PRO A C 1
ATOM 2119 O O . PRO A 1 282 ? -6.542 23.828 -1.145 1.00 84.25 282 PRO A O 1
ATOM 2122 N N . GLU A 1 283 ? -7.445 22.508 0.430 1.00 91.06 283 GLU A N 1
ATOM 2123 C CA . GLU A 1 283 ? -7.617 23.570 1.411 1.00 91.06 283 GLU A CA 1
ATOM 2124 C C . GLU A 1 283 ? -6.276 24.160 1.867 1.00 91.06 283 GLU A C 1
ATOM 2126 O O . GLU A 1 283 ? -6.143 25.384 1.937 1.00 91.06 283 GLU A O 1
ATOM 2131 N N . ALA A 1 284 ? -5.261 23.321 2.095 1.00 93.31 284 ALA A N 1
ATOM 2132 C CA . ALA A 1 284 ? -3.928 23.770 2.487 1.00 93.31 284 ALA A CA 1
ATOM 2133 C C . ALA A 1 284 ? -3.329 24.700 1.421 1.00 93.31 284 ALA A C 1
ATOM 2135 O O . ALA A 1 284 ? -2.798 25.765 1.739 1.00 93.31 284 ALA A O 1
ATOM 2136 N N . ILE A 1 285 ? -3.488 24.339 0.144 1.00 89.44 285 ILE A N 1
ATOM 2137 C CA . ILE A 1 285 ? -3.001 25.133 -0.989 1.00 89.44 285 ILE A CA 1
ATOM 2138 C C . ILE A 1 285 ? -3.824 26.413 -1.164 1.00 89.44 285 ILE A C 1
ATOM 2140 O O . ILE A 1 285 ? -3.251 27.488 -1.328 1.00 89.44 285 ILE A O 1
ATOM 2144 N N . SER A 1 286 ? -5.154 26.343 -1.065 1.00 88.94 286 SER A N 1
ATOM 2145 C CA . SER A 1 286 ? -6.004 27.543 -1.118 1.00 88.94 286 SER A CA 1
ATOM 2146 C C . SER A 1 286 ? -5.680 28.534 0.009 1.00 88.94 286 SER A C 1
ATOM 2148 O O . SER A 1 286 ? -5.693 29.746 -0.196 1.00 88.94 286 SER A O 1
ATOM 2150 N N . THR A 1 287 ? -5.300 28.019 1.182 1.00 94.50 287 THR A N 1
ATOM 2151 C CA . THR A 1 287 ? -4.875 28.817 2.335 1.00 94.50 287 THR A CA 1
ATOM 2152 C C . THR A 1 287 ? -3.504 29.445 2.086 1.00 94.50 287 THR A C 1
ATOM 2154 O O . THR A 1 287 ? -3.314 30.627 2.363 1.00 94.50 287 THR A O 1
ATOM 2157 N N . LEU A 1 288 ? -2.568 28.691 1.495 1.00 93.81 288 LEU A N 1
ATOM 2158 C CA . LEU A 1 288 ? -1.246 29.177 1.084 1.00 93.81 288 LEU A CA 1
ATOM 2159 C C . LEU A 1 288 ? -1.333 30.345 0.086 1.00 93.81 288 LEU A C 1
ATOM 2161 O O . LEU A 1 288 ? -0.472 31.220 0.092 1.00 93.81 288 LEU A O 1
ATOM 2165 N N . LEU A 1 289 ? -2.375 30.364 -0.749 1.00 91.75 289 LEU A N 1
ATOM 2166 C CA . LEU A 1 289 ? -2.617 31.379 -1.779 1.00 91.75 289 LEU A CA 1
ATOM 2167 C C . LEU A 1 289 ? -3.238 32.682 -1.265 1.00 91.75 289 LEU A C 1
ATOM 2169 O O . LEU A 1 289 ? -3.363 33.638 -2.034 1.00 91.75 289 LEU A O 1
ATOM 2173 N N . ARG A 1 290 ? -3.618 32.757 0.014 1.00 93.44 290 ARG A N 1
ATOM 2174 C CA . ARG A 1 290 ? -4.109 34.008 0.600 1.00 93.44 290 ARG A CA 1
ATOM 2175 C C . ARG A 1 290 ? -3.015 35.079 0.540 1.00 93.44 290 ARG A C 1
ATOM 2177 O O . ARG A 1 290 ? -1.906 34.788 0.997 1.00 93.44 290 ARG A O 1
ATOM 2184 N N . PRO A 1 291 ? -3.294 36.303 0.049 1.00 92.31 291 PRO A N 1
ATOM 2185 C CA . PRO A 1 291 ? -2.273 37.340 -0.106 1.00 92.31 291 PRO A CA 1
ATOM 2186 C C . PRO A 1 291 ? -1.459 37.590 1.168 1.00 92.31 291 PRO A C 1
ATOM 2188 O O . PRO A 1 291 ? -0.236 37.666 1.111 1.00 92.31 291 PRO A O 1
ATOM 2191 N N . GLU A 1 292 ? -2.108 37.603 2.337 1.00 95.38 292 GLU A N 1
ATOM 2192 C CA . GLU A 1 292 ? -1.447 37.868 3.617 1.00 95.38 292 GLU A CA 1
ATOM 2193 C C . GLU A 1 292 ? -0.429 36.783 4.002 1.00 95.38 292 GLU A C 1
ATOM 2195 O O . GLU A 1 292 ? 0.582 37.079 4.647 1.00 95.38 292 GLU A O 1
ATOM 2200 N N . ILE A 1 293 ? -0.688 35.529 3.620 1.00 95.44 293 ILE A N 1
ATOM 2201 C CA . ILE A 1 293 ? 0.217 34.394 3.841 1.00 95.44 293 ILE A CA 1
ATOM 2202 C C . ILE A 1 293 ? 1.299 34.377 2.759 1.00 95.44 293 ILE A C 1
ATOM 2204 O O . ILE A 1 293 ? 2.488 34.276 3.072 1.00 95.44 293 ILE A O 1
ATOM 2208 N N . ALA A 1 294 ? 0.900 34.518 1.497 1.00 91.44 294 ALA A N 1
ATOM 2209 C CA . ALA A 1 294 ? 1.787 34.410 0.352 1.00 91.44 294 ALA A CA 1
ATOM 2210 C C . ALA A 1 294 ? 2.852 35.512 0.303 1.00 91.44 294 ALA A C 1
ATOM 2212 O O . ALA A 1 294 ? 4.012 35.223 0.018 1.00 91.44 294 ALA A O 1
ATOM 2213 N N . GLU A 1 295 ? 2.508 36.754 0.652 1.00 91.00 295 GLU A N 1
ATOM 2214 C CA . GLU A 1 295 ? 3.479 37.852 0.750 1.00 91.00 295 GLU A CA 1
ATOM 2215 C C . GLU A 1 295 ? 4.569 37.572 1.792 1.00 91.00 295 GLU A C 1
ATOM 2217 O O . GLU A 1 295 ? 5.729 37.921 1.584 1.00 91.00 295 GLU A O 1
ATOM 2222 N N . ARG A 1 296 ? 4.217 36.900 2.897 1.00 93.56 296 ARG A N 1
ATOM 2223 C CA . ARG A 1 296 ? 5.152 36.569 3.985 1.00 93.56 296 ARG A CA 1
ATOM 2224 C C . ARG A 1 296 ? 6.061 35.395 3.648 1.00 93.56 296 ARG A C 1
ATOM 2226 O O . ARG A 1 296 ? 7.222 35.403 4.043 1.00 93.56 296 ARG A O 1
ATOM 2233 N N . LEU A 1 297 ? 5.544 34.393 2.939 1.00 90.00 297 LEU A N 1
ATOM 2234 C CA . LEU A 1 297 ? 6.344 33.260 2.460 1.00 90.00 297 LEU A CA 1
ATOM 2235 C C . LEU A 1 297 ? 7.150 33.600 1.198 1.00 90.00 297 LEU A C 1
ATOM 2237 O O . LEU A 1 297 ? 8.121 32.915 0.884 1.00 90.00 297 LEU A O 1
ATOM 2241 N N . GLY A 1 298 ? 6.745 34.650 0.485 1.00 88.44 298 GLY A N 1
ATOM 2242 C CA . GLY A 1 298 ? 7.235 34.997 -0.838 1.00 88.44 298 GLY A CA 1
ATOM 2243 C C . GLY A 1 298 ? 6.481 34.242 -1.935 1.00 88.44 298 GLY A C 1
ATOM 2244 O O . GLY A 1 298 ? 6.389 33.012 -1.930 1.00 88.44 298 GLY A O 1
ATOM 2245 N N . TRP A 1 299 ? 5.992 34.984 -2.931 1.00 83.38 299 TRP A N 1
ATOM 2246 C CA . TRP A 1 299 ? 5.204 34.436 -4.041 1.00 83.38 299 TRP A CA 1
ATOM 2247 C C . TRP A 1 299 ? 5.920 33.329 -4.822 1.00 83.38 299 TRP A C 1
ATOM 2249 O O . TRP A 1 299 ? 5.280 32.346 -5.186 1.00 83.38 299 TRP A O 1
ATOM 2259 N N . GLY A 1 300 ? 7.241 33.423 -5.009 1.00 79.06 300 GLY A N 1
ATOM 2260 C CA . GLY A 1 300 ? 8.020 32.363 -5.662 1.00 79.06 300 GLY A CA 1
ATOM 2261 C C . GLY A 1 300 ? 7.940 31.023 -4.919 1.00 79.06 300 GLY A C 1
ATOM 2262 O O . GLY A 1 300 ? 7.747 29.977 -5.536 1.00 79.06 300 GLY A O 1
ATOM 2263 N N . HIS A 1 301 ? 7.980 31.035 -3.578 1.00 82.31 301 HIS A N 1
ATOM 2264 C CA . HIS A 1 301 ? 7.814 29.812 -2.788 1.00 82.31 301 HIS A CA 1
ATOM 2265 C C . HIS A 1 301 ? 6.406 29.229 -2.943 1.00 82.31 301 HIS A C 1
ATOM 2267 O O . HIS A 1 301 ? 6.254 28.020 -3.115 1.00 82.31 301 HIS A O 1
ATOM 2273 N N . VAL A 1 302 ? 5.381 30.083 -2.908 1.00 86.50 302 VAL A N 1
ATOM 2274 C CA . VAL A 1 302 ? 3.980 29.668 -3.056 1.00 86.50 302 VAL A CA 1
ATOM 2275 C C . VAL A 1 302 ? 3.734 29.036 -4.423 1.00 86.50 302 VAL A C 1
ATOM 2277 O O . VAL A 1 302 ? 3.202 27.928 -4.496 1.00 86.50 302 VAL A O 1
ATOM 2280 N N . PHE A 1 303 ? 4.186 29.674 -5.505 1.00 85.44 303 PHE A N 1
ATOM 2281 C CA . PHE A 1 303 ? 4.039 29.120 -6.850 1.00 85.44 303 PHE A CA 1
ATOM 2282 C C . PHE A 1 303 ? 4.832 27.827 -7.044 1.00 85.44 303 PHE A C 1
ATOM 2284 O O . PHE A 1 303 ? 4.335 26.913 -7.697 1.00 85.44 303 PHE A O 1
ATOM 2291 N N . ALA A 1 304 ? 5.993 27.679 -6.400 1.00 81.50 304 ALA A N 1
ATOM 2292 C CA . ALA A 1 304 ? 6.719 26.413 -6.407 1.00 81.50 304 ALA A CA 1
ATOM 2293 C C . ALA A 1 304 ? 5.942 25.269 -5.723 1.00 81.50 304 ALA A C 1
ATOM 2295 O O . ALA A 1 304 ? 6.136 24.109 -6.084 1.00 81.50 304 ALA A O 1
ATOM 2296 N N . GLN A 1 305 ? 5.070 25.550 -4.745 1.00 85.94 305 GLN A N 1
ATOM 2297 C CA . GLN A 1 305 ? 4.185 24.529 -4.161 1.00 85.94 305 GLN A CA 1
ATOM 2298 C C . GLN A 1 305 ? 2.998 24.211 -5.074 1.00 85.94 305 GLN A C 1
ATOM 2300 O O . GLN A 1 305 ? 2.663 23.043 -5.259 1.00 85.94 305 GLN A O 1
ATOM 2305 N N . VAL A 1 306 ? 2.399 25.231 -5.695 1.00 87.19 306 VAL A N 1
ATOM 2306 C CA . VAL A 1 306 ? 1.313 25.060 -6.676 1.00 87.19 306 VAL A CA 1
ATOM 2307 C C . VAL A 1 306 ? 1.779 24.235 -7.880 1.00 87.19 306 VAL A C 1
ATOM 2309 O O . VAL A 1 306 ? 1.076 23.321 -8.305 1.00 87.19 306 VAL A O 1
ATOM 2312 N N . ALA A 1 307 ? 2.987 24.491 -8.389 1.00 83.69 307 ALA A N 1
ATOM 2313 C CA . ALA A 1 307 ? 3.581 23.703 -9.466 1.00 83.69 307 ALA A CA 1
ATOM 2314 C C . ALA A 1 307 ? 3.733 22.228 -9.064 1.00 83.69 307 ALA A C 1
ATOM 2316 O O . ALA A 1 307 ? 3.280 21.346 -9.788 1.00 83.69 307 ALA A O 1
ATOM 2317 N N . ARG A 1 308 ? 4.268 21.945 -7.866 1.00 84.19 308 ARG A N 1
ATOM 2318 C CA . ARG A 1 308 ? 4.388 20.568 -7.350 1.00 84.19 308 ARG A CA 1
ATOM 2319 C C . ARG A 1 308 ? 3.044 19.864 -7.195 1.00 84.19 308 ARG A C 1
ATOM 2321 O O . ARG A 1 308 ? 2.980 18.655 -7.401 1.00 84.19 308 ARG A O 1
ATOM 2328 N N . LEU A 1 309 ? 1.991 20.588 -6.815 1.00 86.00 309 LEU A N 1
ATOM 2329 C CA . LEU A 1 309 ? 0.642 20.028 -6.727 1.00 86.00 309 LEU A CA 1
ATOM 2330 C C . LEU A 1 309 ? 0.186 19.513 -8.099 1.00 86.00 309 LEU A C 1
ATOM 2332 O O . LEU A 1 309 ? -0.286 18.379 -8.184 1.00 86.00 309 LEU A O 1
ATOM 2336 N N . VAL A 1 310 ? 0.361 20.323 -9.150 1.00 86.75 310 VAL A N 1
ATOM 2337 C CA . VAL A 1 310 ? 0.031 19.944 -10.534 1.00 86.75 310 VAL A CA 1
ATOM 2338 C C . VAL A 1 310 ? 0.944 18.824 -11.032 1.00 86.75 310 VAL A C 1
ATOM 2340 O O . VAL A 1 310 ? 0.474 17.913 -11.688 1.00 86.75 310 VAL A O 1
ATOM 2343 N N . GLU A 1 311 ? 2.235 18.830 -10.707 1.00 83.50 311 GLU A N 1
ATOM 2344 C CA . GLU A 1 311 ? 3.174 17.794 -11.171 1.00 83.50 311 GLU A CA 1
ATOM 2345 C C . GLU A 1 311 ? 2.853 16.384 -10.666 1.00 83.50 311 GLU A C 1
ATOM 2347 O O . GLU A 1 311 ? 3.186 15.406 -11.330 1.00 83.50 311 GLU A O 1
ATOM 2352 N N . ARG A 1 312 ? 2.227 16.266 -9.494 1.00 84.00 312 ARG A N 1
ATOM 2353 C CA . ARG A 1 312 ? 1.862 14.968 -8.907 1.00 84.00 312 ARG A CA 1
ATOM 2354 C C . ARG A 1 312 ? 0.690 14.305 -9.601 1.00 84.00 312 ARG A C 1
ATOM 2356 O O . ARG A 1 312 ? 0.645 13.082 -9.664 1.00 84.00 312 ARG A O 1
ATOM 2363 N N . ASP A 1 313 ? -0.242 15.118 -10.075 1.00 85.88 313 ASP A N 1
ATOM 2364 C CA . ASP A 1 313 ? -1.370 14.670 -10.872 1.00 85.88 313 ASP A CA 1
ATOM 2365 C C . ASP A 1 313 ? -1.660 15.724 -11.950 1.00 85.88 313 ASP A C 1
ATOM 2367 O O . ASP A 1 313 ? -2.510 16.604 -11.770 1.00 85.88 313 ASP A O 1
ATOM 2371 N N . PRO A 1 314 ? -0.890 15.707 -13.053 1.00 86.56 314 PRO A N 1
ATOM 2372 C CA . PRO A 1 314 ? -1.007 16.715 -14.096 1.00 86.56 314 PRO A CA 1
ATOM 2373 C C . PRO A 1 314 ? -2.317 16.587 -14.866 1.00 86.56 314 PRO A C 1
ATOM 2375 O O . PRO A 1 314 ? -2.652 17.494 -15.620 1.00 86.56 314 PRO A O 1
ATOM 2378 N N . ASP A 1 315 ? -3.065 15.506 -14.701 1.00 87.94 315 ASP A N 1
ATOM 2379 C CA . ASP A 1 315 ? -4.306 15.282 -15.432 1.00 87.94 315 ASP A CA 1
ATOM 2380 C C . ASP A 1 315 ? -5.546 15.586 -14.555 1.00 87.94 315 ASP A C 1
ATOM 2382 O O . ASP A 1 315 ? -6.675 15.513 -15.036 1.00 87.94 315 ASP A O 1
ATOM 2386 N N . ASP A 1 316 ? -5.344 16.039 -13.306 1.00 88.38 316 ASP A N 1
ATOM 2387 C CA . ASP A 1 316 ? -6.391 16.507 -12.387 1.00 88.38 316 ASP A CA 1
ATOM 2388 C C . ASP A 1 316 ? -6.872 17.938 -12.747 1.00 88.38 316 ASP A C 1
ATOM 2390 O O . ASP A 1 316 ? -6.119 18.921 -12.622 1.00 88.38 316 ASP A O 1
ATOM 2394 N N . PRO A 1 317 ? -8.138 18.103 -13.182 1.00 90.56 317 PRO A N 1
ATOM 2395 C CA . PRO A 1 317 ? -8.673 19.399 -13.583 1.00 90.56 317 PRO A CA 1
ATOM 2396 C C . PRO A 1 317 ? -8.845 20.375 -12.408 1.00 90.56 317 PRO A C 1
ATOM 2398 O O . PRO A 1 317 ? -8.747 21.587 -12.605 1.00 90.56 317 PRO A O 1
ATOM 2401 N N . ASP A 1 318 ? -9.051 19.906 -11.180 1.00 89.75 318 ASP A N 1
ATOM 2402 C CA . ASP A 1 318 ? -9.261 20.798 -10.038 1.00 89.75 318 ASP A CA 1
ATOM 2403 C C . ASP A 1 318 ? -7.939 21.431 -9.593 1.00 89.75 318 ASP A C 1
ATOM 2405 O O . ASP A 1 318 ? -7.865 22.643 -9.360 1.00 89.75 318 ASP A O 1
ATOM 2409 N N . ARG A 1 319 ? -6.850 20.651 -9.587 1.00 89.88 319 ARG A N 1
ATOM 2410 C CA . ARG A 1 319 ? -5.494 21.168 -9.313 1.00 89.88 319 ARG A CA 1
ATOM 2411 C C . ARG A 1 319 ? -5.061 22.197 -10.347 1.00 89.88 319 ARG A C 1
ATOM 2413 O O . ARG A 1 319 ? -4.484 23.229 -9.997 1.00 89.88 319 ARG A O 1
ATOM 2420 N N . ARG A 1 320 ? -5.352 21.946 -11.626 1.00 90.69 320 ARG A N 1
ATOM 2421 C CA . ARG A 1 320 ? -5.045 22.896 -12.702 1.00 90.69 320 ARG A CA 1
ATOM 2422 C C . ARG A 1 320 ? -5.876 24.164 -12.615 1.00 90.69 320 ARG A C 1
ATOM 2424 O O . ARG A 1 320 ? -5.332 25.238 -12.863 1.00 90.69 320 ARG A O 1
ATOM 2431 N N . LEU A 1 321 ? -7.159 24.065 -12.263 1.00 92.12 321 LEU A N 1
ATOM 2432 C CA . LEU A 1 321 ? -7.992 25.246 -12.054 1.00 92.12 321 LEU A CA 1
ATOM 2433 C C . LEU A 1 321 ? -7.461 26.088 -10.892 1.00 92.12 321 LEU A C 1
ATOM 2435 O O . LEU A 1 321 ? -7.354 27.305 -11.030 1.00 92.12 321 LEU A O 1
ATOM 2439 N N . LEU A 1 322 ? -7.067 25.451 -9.789 1.00 89.62 322 LEU A N 1
ATOM 2440 C CA . LEU A 1 322 ? -6.465 26.140 -8.651 1.00 89.62 322 LEU A CA 1
ATOM 2441 C C . LEU A 1 322 ? -5.169 26.862 -9.050 1.00 89.62 322 LEU A C 1
ATOM 2443 O O . LEU A 1 322 ? -4.994 28.036 -8.728 1.00 89.62 322 LEU A O 1
ATOM 2447 N N . ALA A 1 323 ? -4.287 26.200 -9.806 1.00 89.19 323 ALA A N 1
ATOM 2448 C CA . ALA A 1 323 ? -3.051 26.805 -10.306 1.00 89.19 323 ALA A CA 1
ATOM 2449 C C . ALA A 1 323 ? -3.309 27.977 -11.269 1.00 89.19 323 ALA A C 1
ATOM 2451 O O . ALA A 1 323 ? -2.674 29.030 -11.176 1.00 89.19 323 ALA A O 1
ATOM 2452 N N . LEU A 1 324 ? -4.288 27.827 -12.163 1.00 91.31 324 LEU A N 1
ATOM 2453 C CA . LEU A 1 324 ? -4.759 28.887 -13.051 1.00 91.31 324 LEU A CA 1
ATOM 2454 C C . LEU A 1 324 ? -5.264 30.100 -12.259 1.00 91.31 324 LEU A C 1
ATOM 2456 O O . LEU A 1 324 ? -4.830 31.223 -12.516 1.00 91.31 324 LEU A O 1
ATOM 2460 N N . GLN A 1 325 ? -6.150 29.884 -11.287 1.00 89.62 325 GLN A N 1
ATOM 2461 C CA . GLN A 1 325 ? -6.707 30.945 -10.446 1.00 89.62 325 GLN A CA 1
ATOM 2462 C C . GLN A 1 325 ? -5.624 31.638 -9.617 1.00 89.62 325 GLN A C 1
ATOM 2464 O O . GLN A 1 325 ? -5.636 32.865 -9.521 1.00 89.62 325 GLN A O 1
ATOM 2469 N N . ALA A 1 326 ? -4.661 30.879 -9.087 1.00 86.81 326 ALA A N 1
ATOM 2470 C CA . ALA A 1 326 ? -3.503 31.416 -8.384 1.00 86.81 326 ALA A CA 1
ATOM 2471 C C . ALA A 1 326 ? -2.728 32.398 -9.269 1.00 86.81 326 ALA A C 1
ATOM 2473 O O . ALA A 1 326 ? -2.582 33.568 -8.924 1.00 86.81 326 ALA A O 1
ATOM 2474 N N . HIS A 1 327 ? -2.282 31.954 -10.447 1.00 85.25 327 HIS A N 1
ATOM 2475 C CA . HIS A 1 327 ? -1.504 32.805 -11.344 1.00 85.25 327 HIS A CA 1
ATOM 2476 C C . HIS A 1 327 ? -2.302 34.011 -11.862 1.00 85.25 327 HIS A C 1
ATOM 2478 O O . HIS A 1 327 ? -1.743 35.101 -11.984 1.00 85.25 327 HIS A O 1
ATOM 2484 N N . ALA A 1 328 ? -3.601 33.847 -12.131 1.00 86.38 328 ALA A N 1
ATOM 2485 C CA . ALA A 1 328 ? -4.463 34.922 -12.616 1.00 86.38 328 ALA A CA 1
ATOM 2486 C C . ALA A 1 328 ? -4.762 35.984 -11.544 1.00 86.38 328 ALA A C 1
ATOM 2488 O O . ALA A 1 328 ? -4.725 37.184 -11.826 1.00 86.38 328 ALA A O 1
ATOM 2489 N N . GLY A 1 329 ? -5.080 35.540 -10.325 1.00 81.38 329 GLY A N 1
ATOM 2490 C CA . GLY A 1 329 ? -5.590 36.386 -9.249 1.00 81.38 329 GLY A CA 1
ATOM 2491 C C . GLY A 1 329 ? -4.511 37.179 -8.522 1.00 81.38 329 GLY A C 1
ATOM 2492 O O . GLY A 1 329 ? -4.768 38.300 -8.091 1.00 81.38 329 GLY A O 1
ATOM 2493 N N . THR A 1 330 ? -3.296 36.637 -8.417 1.00 78.75 330 THR A N 1
ATOM 2494 C CA . THR A 1 330 ? -2.241 37.222 -7.571 1.00 78.75 330 THR A CA 1
ATOM 2495 C C . THR A 1 330 ? -1.133 37.916 -8.363 1.00 78.75 330 THR A C 1
ATOM 2497 O O . THR A 1 330 ? -0.134 38.353 -7.800 1.00 78.75 330 THR A O 1
ATOM 2500 N N . GLY A 1 331 ? -1.312 38.056 -9.682 1.00 70.94 331 GLY A N 1
ATOM 2501 C CA . GLY A 1 331 ? -0.310 38.662 -10.560 1.00 70.94 331 GLY A CA 1
ATOM 2502 C C . GLY A 1 331 ? 0.892 37.756 -10.831 1.00 70.94 331 GLY A C 1
ATOM 2503 O O . GLY A 1 331 ? 1.966 38.257 -11.158 1.00 70.94 331 GLY A O 1
ATOM 2504 N N . GLY A 1 332 ? 0.715 36.437 -10.701 1.00 77.88 332 GLY A N 1
ATOM 2505 C CA . GLY A 1 332 ? 1.705 35.446 -11.111 1.00 77.88 332 GLY A CA 1
ATOM 2506 C C . GLY A 1 332 ? 1.932 35.418 -12.627 1.00 77.88 332 GLY A C 1
ATOM 2507 O O . GLY A 1 332 ? 1.493 36.289 -13.381 1.00 77.88 332 GLY A O 1
ATOM 2508 N N . SER A 1 333 ? 2.629 34.386 -13.107 1.00 79.31 333 SER A N 1
ATOM 2509 C CA . SER A 1 333 ? 2.898 34.231 -14.538 1.00 79.31 333 SER A CA 1
ATOM 2510 C C . SER A 1 333 ? 1.604 34.035 -15.340 1.00 79.31 333 SER A C 1
ATOM 2512 O O . SER A 1 333 ? 1.028 32.948 -15.376 1.00 79.31 333 SER A O 1
ATOM 2514 N N . ALA A 1 334 ? 1.178 35.082 -16.054 1.00 79.00 334 ALA A N 1
ATOM 2515 C CA . ALA A 1 334 ? 0.044 35.015 -16.977 1.00 79.00 334 ALA A CA 1
ATOM 2516 C C . ALA A 1 334 ? 0.240 33.940 -18.063 1.00 79.00 334 ALA A C 1
ATOM 2518 O O . ALA A 1 334 ? -0.725 33.391 -18.584 1.00 79.00 334 ALA A O 1
ATOM 2519 N N . VAL A 1 335 ? 1.496 33.608 -18.366 1.00 75.75 335 VAL A N 1
ATOM 2520 C CA . VAL A 1 335 ? 1.870 32.530 -19.283 1.00 75.75 335 VAL A CA 1
ATOM 2521 C C . VAL A 1 335 ? 1.430 31.189 -18.712 1.00 75.75 335 VAL A C 1
ATOM 2523 O O . VAL A 1 335 ? 0.653 30.485 -19.351 1.00 75.75 335 VAL A O 1
ATOM 2526 N N . LEU A 1 336 ? 1.871 30.870 -17.487 1.00 81.12 336 LEU A N 1
ATOM 2527 C CA . LEU A 1 336 ? 1.522 29.623 -16.799 1.00 81.12 336 LEU A CA 1
ATOM 2528 C C . LEU A 1 336 ? 0.009 29.498 -16.631 1.00 81.12 336 LEU A C 1
ATOM 2530 O O . LEU A 1 336 ? -0.549 28.436 -16.888 1.00 81.12 336 LEU A O 1
ATOM 2534 N N . ALA A 1 337 ? -0.671 30.601 -16.318 1.00 86.56 337 ALA A N 1
ATOM 2535 C CA . ALA A 1 337 ? -2.126 30.642 -16.292 1.00 86.56 337 ALA A CA 1
ATOM 2536 C C . ALA A 1 337 ? -2.741 30.196 -17.639 1.00 86.56 337 ALA A C 1
ATOM 2538 O O . ALA A 1 337 ? -3.543 29.264 -17.683 1.00 86.56 337 ALA A O 1
ATOM 2539 N N . LEU A 1 338 ? -2.320 30.783 -18.764 1.00 85.12 338 LEU A N 1
ATOM 2540 C CA . LEU A 1 338 ? -2.823 30.393 -20.088 1.00 85.12 338 LEU A CA 1
ATOM 2541 C C . LEU A 1 338 ? -2.528 28.925 -20.433 1.00 85.12 338 LEU A C 1
ATOM 2543 O O . LEU A 1 338 ? -3.377 28.260 -21.028 1.00 85.12 338 LEU A O 1
ATOM 2547 N N . ILE A 1 339 ? -1.374 28.399 -20.015 1.00 83.06 339 ILE A N 1
ATOM 2548 C CA . ILE A 1 339 ? -1.008 26.985 -20.183 1.00 83.06 339 ILE A CA 1
ATOM 2549 C C . ILE A 1 339 ? -1.944 26.073 -19.383 1.00 83.06 339 ILE A C 1
ATOM 2551 O O . ILE A 1 339 ? -2.453 25.091 -19.927 1.00 83.06 339 ILE A O 1
ATOM 2555 N N . HIS A 1 340 ? -2.204 26.390 -18.111 1.00 89.12 340 HIS A N 1
ATOM 2556 C CA . HIS A 1 340 ? -3.133 25.614 -17.289 1.00 89.12 340 HIS A CA 1
ATOM 2557 C C . HIS A 1 340 ? -4.541 25.616 -17.891 1.00 89.12 340 HIS A C 1
ATOM 2559 O O . HIS A 1 340 ? -5.153 24.555 -17.978 1.00 89.12 340 HIS A O 1
ATOM 2565 N N . SER A 1 341 ? -5.024 26.762 -18.383 1.00 90.50 341 SER A N 1
ATOM 2566 C CA . SER A 1 341 ? -6.322 26.837 -19.064 1.00 90.50 341 SER A CA 1
ATOM 2567 C C . SER A 1 341 ? -6.366 26.034 -20.370 1.00 90.50 341 SER A C 1
ATOM 2569 O O . SER A 1 341 ? -7.340 25.324 -20.625 1.00 90.50 341 SER A O 1
ATOM 2571 N N . HIS A 1 342 ? -5.309 26.086 -21.187 1.00 87.94 342 HIS A N 1
ATOM 2572 C CA . HIS A 1 342 ? -5.231 25.265 -22.397 1.00 87.94 342 HIS A CA 1
ATOM 2573 C C . HIS A 1 342 ? -5.296 23.771 -22.061 1.00 87.94 342 HIS A C 1
ATOM 2575 O O . HIS A 1 342 ? -6.077 23.039 -22.666 1.00 87.94 342 HIS A O 1
ATOM 2581 N N . HIS A 1 343 ? -4.559 23.317 -21.046 1.00 85.88 343 HIS A N 1
ATOM 2582 C CA . HIS A 1 343 ? -4.641 21.924 -20.601 1.00 85.88 343 HIS A CA 1
ATOM 2583 C C . HIS A 1 343 ? -6.009 21.537 -20.068 1.00 85.88 343 HIS A C 1
ATOM 2585 O O . HIS A 1 343 ? -6.528 20.497 -20.457 1.00 85.88 343 HIS A O 1
ATOM 2591 N N . LEU A 1 344 ? -6.633 22.390 -19.254 1.00 89.38 344 LEU A N 1
ATOM 2592 C CA . LEU A 1 344 ? -8.008 22.170 -18.803 1.00 89.38 344 LEU A CA 1
ATOM 2593 C C . LEU A 1 344 ? -8.956 21.945 -19.982 1.00 89.38 344 LEU A C 1
ATOM 2595 O O . LEU A 1 344 ? -9.776 21.035 -19.938 1.00 89.38 344 LEU A O 1
ATOM 2599 N N . SER A 1 345 ? -8.804 22.712 -21.065 1.00 88.44 345 SER A N 1
ATOM 2600 C CA . SER A 1 345 ? -9.626 22.530 -22.266 1.00 88.44 345 SER A CA 1
ATOM 2601 C C . SER A 1 345 ? -9.384 21.205 -23.000 1.00 88.44 345 SER A C 1
ATOM 2603 O O . SER A 1 345 ? -10.280 20.740 -23.694 1.00 88.44 345 SER A O 1
ATOM 2605 N N . ARG A 1 346 ? -8.211 20.579 -22.829 1.00 87.56 346 ARG A N 1
ATOM 2606 C CA . ARG A 1 346 ? -7.872 19.268 -23.413 1.00 87.56 346 ARG A CA 1
ATOM 2607 C C . ARG A 1 346 ? -8.301 18.090 -22.544 1.00 87.56 346 ARG A C 1
ATOM 2609 O O . ARG A 1 346 ? -8.557 17.021 -23.082 1.00 87.56 346 ARG A O 1
ATOM 2616 N N . LEU A 1 347 ? -8.358 18.282 -21.226 1.00 86.00 347 LEU A N 1
ATOM 2617 C CA . LEU A 1 347 ? -8.784 17.261 -20.264 1.00 86.00 347 LEU A CA 1
ATOM 2618 C C . LEU A 1 347 ? -10.307 17.030 -20.270 1.00 86.00 347 LEU A C 1
ATOM 2620 O O . LEU A 1 347 ? -10.776 16.056 -19.688 1.00 86.00 347 LEU A O 1
ATOM 2624 N N . GLY A 1 348 ? -11.091 17.923 -20.882 1.00 74.25 348 GLY A N 1
ATOM 2625 C CA . GLY A 1 348 ? -12.547 17.932 -20.756 1.00 74.25 348 GLY A CA 1
ATOM 2626 C C . GLY A 1 348 ? -13.331 17.517 -21.998 1.00 74.25 348 GLY A C 1
ATOM 2627 O O . GLY A 1 348 ? -13.298 18.203 -23.017 1.00 74.25 348 GLY A O 1
ATOM 2628 N N . GLU A 1 349 ? -14.167 16.490 -21.828 1.00 67.00 349 GLU A N 1
ATOM 2629 C CA . GLU A 1 349 ? -15.462 16.355 -22.506 1.00 67.00 349 GLU A CA 1
ATOM 2630 C C . GLU A 1 349 ? -16.436 17.433 -21.977 1.00 67.00 349 GLU A C 1
ATOM 2632 O O . GLU A 1 349 ? -16.332 17.885 -20.831 1.00 67.00 349 GLU A O 1
ATOM 2637 N N . SER A 1 350 ? -17.388 17.884 -22.798 1.00 55.25 350 SER A N 1
ATOM 2638 C CA . SER A 1 350 ? -18.343 18.941 -22.434 1.00 55.25 350 SER A CA 1
ATOM 2639 C C . SER A 1 350 ? -19.146 18.579 -21.168 1.00 55.25 350 SER A C 1
ATOM 2641 O O . SER A 1 350 ? -20.030 17.730 -21.235 1.00 55.25 350 SER A O 1
ATOM 2643 N N . GLY A 1 351 ? -18.865 19.221 -20.024 1.00 73.62 351 GLY A N 1
ATOM 2644 C CA . GLY A 1 351 ? -19.632 19.030 -18.779 1.00 73.62 351 GLY A CA 1
ATOM 2645 C C . GLY A 1 351 ? -18.873 19.228 -17.459 1.00 73.62 351 GLY A C 1
ATOM 2646 O O . GLY A 1 351 ? -19.509 19.410 -16.425 1.00 73.62 351 GLY A O 1
ATOM 2647 N N . ASN A 1 352 ? -17.535 19.235 -17.461 1.00 87.75 352 ASN A N 1
ATOM 2648 C CA . ASN A 1 352 ? -16.757 19.477 -16.240 1.00 87.75 352 ASN A CA 1
ATOM 2649 C C . ASN A 1 352 ? -16.765 20.976 -15.856 1.00 87.75 352 ASN A C 1
ATOM 2651 O O . ASN A 1 352 ? -16.309 21.830 -16.623 1.00 87.75 352 ASN A O 1
ATOM 2655 N N . SER A 1 353 ? -17.255 21.300 -14.653 1.00 89.19 353 SER A N 1
ATOM 2656 C CA . SER A 1 353 ? -17.339 22.676 -14.141 1.00 89.19 353 SER A CA 1
ATOM 2657 C C . SER A 1 353 ? -15.984 23.378 -14.065 1.00 89.19 353 SER A C 1
ATOM 2659 O O . SER A 1 353 ? -15.908 24.584 -14.304 1.00 89.19 353 SER A O 1
ATOM 2661 N N . SER A 1 354 ? -14.910 22.638 -13.787 1.00 90.31 354 SER A N 1
ATOM 2662 C CA . SER A 1 354 ? -13.563 23.193 -13.660 1.00 90.31 354 SER A CA 1
ATOM 2663 C C . SER A 1 354 ? -12.982 23.607 -15.011 1.00 90.31 354 SER A C 1
ATOM 2665 O O . SER A 1 354 ? -12.266 24.605 -15.110 1.00 90.31 354 SER A O 1
ATOM 2667 N N . VAL A 1 355 ? -13.377 22.913 -16.082 1.00 89.31 355 VAL A N 1
ATOM 2668 C CA . VAL A 1 355 ? -13.016 23.266 -17.462 1.00 89.31 355 VAL A CA 1
ATOM 2669 C C . VAL A 1 355 ? -13.723 24.550 -17.894 1.00 89.31 355 VAL A C 1
ATOM 2671 O O . VAL A 1 355 ? -13.072 25.465 -18.398 1.00 89.31 355 VAL A O 1
ATOM 2674 N N . ALA A 1 356 ? -15.028 24.667 -17.627 1.00 88.94 356 ALA A N 1
ATOM 2675 C CA . ALA A 1 356 ? -15.794 25.882 -17.917 1.00 88.94 356 ALA A CA 1
ATOM 2676 C C . ALA A 1 356 ? -15.270 27.096 -17.125 1.00 88.94 356 ALA A C 1
ATOM 2678 O O . ALA A 1 356 ? -15.066 28.174 -17.688 1.00 88.94 356 ALA A O 1
ATOM 2679 N N . ALA A 1 357 ? -14.975 26.914 -15.833 1.00 91.56 357 ALA A N 1
ATOM 2680 C CA . ALA A 1 357 ? -14.350 27.949 -15.013 1.00 91.56 357 ALA A CA 1
ATOM 2681 C C . ALA A 1 357 ? -12.969 28.348 -15.561 1.00 91.56 357 ALA A C 1
ATOM 2683 O O . ALA A 1 357 ? -12.647 29.535 -15.643 1.00 91.56 357 ALA A O 1
ATOM 2684 N N . GLY A 1 358 ? -12.170 27.370 -15.998 1.00 91.62 358 GLY A N 1
ATOM 2685 C CA . GLY A 1 358 ? -10.848 27.616 -16.564 1.00 91.62 358 GLY A CA 1
ATOM 2686 C C . GLY A 1 358 ? -10.867 28.391 -17.884 1.00 91.62 358 GLY A C 1
ATOM 2687 O O . GLY A 1 358 ? -9.955 29.184 -18.142 1.00 91.62 358 GLY A O 1
ATOM 2688 N N . GLN A 1 359 ? -11.907 28.218 -18.703 1.00 90.44 359 GLN A N 1
ATOM 2689 C CA . GLN A 1 359 ? -12.120 29.024 -19.910 1.00 90.44 359 GLN A CA 1
ATOM 2690 C C . GLN A 1 359 ? -12.413 30.485 -19.551 1.00 90.44 359 GLN A C 1
ATOM 2692 O O . GLN A 1 359 ? -11.734 31.382 -20.046 1.00 90.44 359 GLN A O 1
ATOM 2697 N N . GLY A 1 360 ? -13.327 30.721 -18.604 1.00 91.69 360 GLY A N 1
ATOM 2698 C CA . GLY A 1 360 ? -13.670 32.076 -18.166 1.00 91.69 360 GLY A CA 1
ATOM 2699 C C . GLY A 1 360 ? -12.473 32.856 -17.607 1.00 91.69 360 GLY A C 1
ATOM 2700 O O . GLY A 1 360 ? -12.299 34.033 -17.923 1.00 91.69 360 GLY A O 1
ATOM 2701 N N . VAL A 1 361 ? -11.599 32.207 -16.826 1.00 91.31 361 VAL A N 1
ATOM 2702 C CA . VAL A 1 361 ? -10.370 32.848 -16.317 1.00 91.31 361 VAL A CA 1
ATOM 2703 C C . VAL A 1 361 ? -9.383 33.148 -17.453 1.00 91.31 361 VAL A C 1
ATOM 2705 O O . VAL A 1 361 ? -8.763 34.213 -17.463 1.00 91.31 361 VAL A O 1
ATOM 2708 N N . ARG A 1 362 ? -9.249 32.258 -18.444 1.00 90.75 362 ARG A N 1
ATOM 2709 C CA . ARG A 1 362 ? -8.402 32.510 -19.622 1.00 90.75 362 ARG A CA 1
ATOM 2710 C C . ARG A 1 362 ? -8.858 33.721 -20.411 1.00 90.75 362 ARG A C 1
ATOM 2712 O O . ARG A 1 362 ? -8.012 34.548 -20.749 1.00 90.75 362 ARG A O 1
ATOM 2719 N N . ASP A 1 363 ? -10.151 33.848 -20.675 1.00 90.31 363 ASP A N 1
ATOM 2720 C CA . ASP A 1 363 ? -10.679 34.971 -21.449 1.00 90.31 363 ASP A CA 1
ATOM 2721 C C . ASP A 1 363 ? -10.377 36.307 -20.756 1.00 90.31 363 ASP A C 1
ATOM 2723 O O . ASP A 1 363 ? -9.953 37.269 -21.401 1.00 90.31 363 ASP A O 1
ATOM 2727 N N . GLN A 1 364 ? -10.468 36.341 -19.422 1.00 89.56 364 GLN A N 1
ATOM 2728 C CA . GLN A 1 364 ? -10.078 37.503 -18.620 1.00 89.56 364 GLN A CA 1
ATOM 2729 C C . GLN A 1 364 ? -8.582 37.829 -18.745 1.00 89.56 364 GLN A C 1
ATOM 2731 O O . GLN A 1 364 ? -8.218 38.998 -18.906 1.00 89.56 364 GLN A O 1
ATOM 2736 N N . ILE A 1 365 ? -7.703 36.820 -18.696 1.00 86.50 365 ILE A N 1
ATOM 2737 C CA . ILE A 1 365 ? -6.251 37.015 -18.843 1.00 86.50 365 ILE A CA 1
ATOM 2738 C C . ILE A 1 365 ? -5.917 37.552 -20.235 1.00 86.50 365 ILE A C 1
ATOM 2740 O O . ILE A 1 365 ? -5.177 38.532 -20.348 1.00 86.50 365 ILE A O 1
ATOM 2744 N N . VAL A 1 366 ? -6.468 36.940 -21.288 1.00 84.88 366 VAL A N 1
ATOM 2745 C CA . VAL A 1 366 ? -6.241 37.361 -22.678 1.00 84.88 366 VAL A CA 1
ATOM 2746 C C . VAL A 1 366 ? -6.712 38.799 -22.878 1.00 84.88 366 VAL A C 1
ATOM 2748 O O . VAL A 1 366 ? -5.945 39.620 -23.380 1.00 84.88 366 VAL A O 1
ATOM 2751 N N . ALA A 1 367 ? -7.920 39.138 -22.416 1.00 85.88 367 ALA A N 1
ATOM 2752 C CA . ALA A 1 367 ? -8.450 40.495 -22.503 1.00 85.88 367 ALA A CA 1
ATOM 2753 C C . ALA A 1 367 ? -7.552 41.511 -21.775 1.00 85.88 367 ALA A C 1
ATOM 2755 O O . ALA A 1 367 ? -7.219 42.561 -22.329 1.00 85.88 367 ALA A O 1
ATOM 2756 N N . ARG A 1 368 ? -7.090 41.190 -20.558 1.00 83.88 368 ARG A N 1
ATOM 2757 C CA . ARG A 1 368 ? -6.205 42.070 -19.779 1.00 83.88 368 ARG A CA 1
ATOM 2758 C C . ARG A 1 368 ? -4.858 42.283 -20.462 1.00 83.88 368 ARG A C 1
ATOM 2760 O O . ARG A 1 368 ? -4.355 43.402 -20.498 1.00 83.88 368 ARG A O 1
ATOM 2767 N N . LEU A 1 369 ? -4.261 41.226 -21.002 1.00 81.81 369 LEU A N 1
ATOM 2768 C CA . LEU A 1 369 ? -2.981 41.318 -21.695 1.00 81.81 369 LEU A CA 1
ATOM 2769 C C . LEU A 1 369 ? -3.093 42.055 -23.043 1.00 81.81 369 LEU A C 1
ATOM 2771 O O . LEU A 1 369 ? -2.164 42.783 -23.406 1.00 81.81 369 LEU A O 1
ATOM 2775 N N . ALA A 1 370 ? -4.222 41.916 -23.744 1.00 80.69 370 ALA A N 1
ATOM 2776 C CA . ALA A 1 370 ? -4.528 42.668 -24.960 1.00 80.69 370 ALA A CA 1
ATOM 2777 C C . ALA A 1 370 ? -4.666 44.173 -24.675 1.00 80.69 370 ALA A C 1
ATOM 2779 O O . ALA A 1 370 ? -4.061 44.982 -25.374 1.00 80.69 370 ALA A O 1
ATOM 2780 N N . LEU A 1 371 ? -5.366 44.553 -23.596 1.00 81.62 371 LEU A N 1
ATOM 2781 C CA . LEU A 1 371 ? -5.480 45.954 -23.157 1.00 81.62 371 LEU A CA 1
ATOM 2782 C C . LEU A 1 371 ? -4.124 46.589 -22.824 1.00 81.62 371 LEU A C 1
ATOM 2784 O O . LEU A 1 371 ? -3.935 47.786 -23.019 1.00 81.62 371 LEU A O 1
ATOM 2788 N N . LEU A 1 372 ? -3.170 45.795 -22.335 1.00 77.88 372 LEU A N 1
ATOM 2789 C CA . LEU A 1 372 ? -1.816 46.265 -22.044 1.00 77.88 372 LEU A CA 1
ATOM 2790 C C . LEU A 1 372 ? -0.923 46.354 -23.296 1.00 77.88 372 LEU A C 1
ATOM 2792 O O . LEU A 1 372 ? 0.219 46.797 -23.173 1.00 77.88 372 LEU A O 1
ATOM 2796 N N . GLY A 1 373 ? -1.397 45.907 -24.467 1.00 73.62 373 GLY A N 1
ATOM 2797 C CA . GLY A 1 373 ? -0.618 45.856 -25.708 1.00 73.62 373 GLY A CA 1
ATOM 2798 C C . GLY A 1 373 ? 0.602 44.931 -25.629 1.00 73.62 373 GLY A C 1
ATOM 2799 O O . GLY A 1 373 ? 1.592 45.165 -26.314 1.00 73.62 373 GLY A O 1
ATOM 2800 N N . ARG A 1 374 ? 0.580 43.927 -24.737 1.00 71.88 374 ARG A N 1
ATOM 2801 C CA . ARG A 1 374 ? 1.773 43.128 -24.385 1.00 71.88 374 ARG A CA 1
ATOM 2802 C C . ARG A 1 374 ? 1.907 41.816 -25.146 1.00 71.88 374 ARG A C 1
ATOM 2804 O O . ARG A 1 374 ? 3.024 41.316 -25.255 1.00 71.88 374 ARG A O 1
ATOM 2811 N N . ILE A 1 375 ? 0.808 41.247 -25.635 1.00 74.88 375 ILE A N 1
ATOM 2812 C CA . ILE A 1 375 ? 0.835 40.011 -26.426 1.00 74.88 375 ILE A CA 1
ATOM 2813 C C . ILE A 1 375 ? 1.085 40.363 -27.884 1.00 74.88 375 ILE A C 1
ATOM 2815 O O . ILE A 1 375 ? 0.317 41.125 -28.467 1.00 74.88 375 ILE A O 1
ATOM 2819 N N . THR A 1 376 ? 2.108 39.754 -28.478 1.00 76.38 376 THR A N 1
ATOM 2820 C CA . THR A 1 376 ? 2.314 39.800 -29.931 1.00 76.38 376 THR A CA 1
ATOM 2821 C C . THR A 1 376 ? 2.000 38.479 -30.617 1.00 76.38 376 THR A C 1
ATOM 2823 O O . THR A 1 376 ? 1.596 38.501 -31.774 1.00 76.38 376 THR A O 1
ATOM 2826 N N . ASP A 1 377 ? 2.150 37.349 -29.920 1.00 82.69 377 ASP A N 1
ATOM 2827 C CA . ASP A 1 377 ? 1.805 36.020 -30.433 1.00 82.69 377 ASP A CA 1
ATOM 2828 C C . ASP A 1 377 ? 1.528 35.038 -29.279 1.00 82.69 377 ASP A C 1
ATOM 2830 O O . ASP A 1 377 ? 2.239 35.055 -28.268 1.00 82.69 377 ASP A O 1
ATOM 2834 N N . ILE A 1 378 ? 0.517 34.176 -29.430 1.00 80.88 378 ILE A N 1
ATOM 2835 C CA . ILE A 1 378 ? 0.212 33.067 -28.511 1.00 80.88 378 ILE A CA 1
ATOM 2836 C C . ILE A 1 378 ? -0.085 31.823 -29.339 1.00 80.88 378 ILE A C 1
ATOM 2838 O O . ILE A 1 378 ? -1.088 31.777 -30.047 1.00 80.88 378 ILE A O 1
ATOM 2842 N N . ASP A 1 379 ? 0.728 30.789 -29.160 1.00 84.25 379 ASP A N 1
ATOM 2843 C CA . ASP A 1 379 ? 0.489 29.461 -29.714 1.00 84.25 379 ASP A CA 1
ATOM 2844 C C . ASP A 1 379 ? 0.375 28.470 -28.552 1.00 84.25 379 ASP A C 1
ATOM 2846 O O . ASP A 1 379 ? 1.369 28.024 -27.975 1.00 84.25 379 ASP A O 1
ATOM 2850 N N . LEU A 1 380 ? -0.861 28.176 -28.150 1.00 78.50 380 LEU A N 1
ATOM 2851 C CA . LEU A 1 380 ? -1.123 27.307 -27.004 1.00 78.50 380 LEU A CA 1
ATOM 2852 C C . LEU A 1 380 ? -0.859 25.829 -27.316 1.00 78.50 380 LEU A C 1
ATOM 2854 O O . LEU A 1 380 ? -0.480 25.098 -26.403 1.00 78.50 380 LEU A O 1
ATOM 2858 N N . ASP A 1 381 ? -0.974 25.414 -28.582 1.00 77.31 381 ASP A N 1
ATOM 2859 C CA . ASP A 1 381 ? -0.708 24.035 -29.007 1.00 77.31 381 ASP A CA 1
ATOM 2860 C C . ASP A 1 381 ? 0.785 23.706 -28.901 1.00 77.31 381 ASP A C 1
ATOM 2862 O O . ASP A 1 381 ? 1.166 22.606 -28.494 1.00 77.31 381 ASP A O 1
ATOM 2866 N N . LEU A 1 382 ? 1.643 24.689 -29.189 1.00 78.12 382 LEU A N 1
ATOM 2867 C CA . LEU A 1 382 ? 3.085 24.605 -28.958 1.00 78.12 382 LEU A CA 1
ATOM 2868 C C . LEU A 1 382 ? 3.514 25.071 -27.560 1.00 78.12 382 LEU A C 1
ATOM 2870 O O . LEU A 1 382 ? 4.717 25.082 -27.273 1.00 78.12 382 LEU A O 1
ATOM 2874 N N . ALA A 1 383 ? 2.557 25.469 -26.714 1.00 79.38 383 ALA A N 1
ATOM 2875 C CA . ALA A 1 383 ? 2.774 26.079 -25.405 1.00 79.38 383 ALA A CA 1
ATOM 2876 C C . ALA A 1 383 ? 3.822 27.213 -25.445 1.00 79.38 383 ALA A C 1
ATOM 2878 O O . ALA A 1 383 ? 4.705 27.311 -24.585 1.00 79.38 383 ALA A O 1
ATOM 2879 N N . ARG A 1 384 ? 3.736 28.047 -26.490 1.00 84.38 384 ARG A N 1
ATOM 2880 C CA . ARG A 1 384 ? 4.627 29.169 -26.794 1.00 84.38 384 ARG A CA 1
ATOM 2881 C C . ARG A 1 384 ? 3.893 30.493 -26.615 1.00 84.38 384 ARG A C 1
ATOM 2883 O O . ARG A 1 384 ? 2.795 30.698 -27.125 1.00 84.38 384 ARG A O 1
ATOM 2890 N N . LEU A 1 385 ? 4.555 31.432 -25.954 1.00 81.75 385 LEU A N 1
ATOM 2891 C CA . LEU A 1 385 ? 4.099 32.804 -25.805 1.00 81.75 385 LEU A CA 1
ATOM 2892 C C . LEU A 1 385 ? 5.197 33.771 -26.227 1.00 81.75 385 LEU A C 1
ATOM 2894 O O . LEU A 1 385 ? 6.339 33.634 -25.788 1.00 81.75 385 LEU A O 1
ATOM 2898 N N . ARG A 1 386 ? 4.824 34.800 -26.991 1.00 83.25 386 ARG A N 1
ATOM 2899 C CA . ARG A 1 386 ? 5.682 35.947 -27.272 1.00 83.25 386 ARG A CA 1
ATOM 2900 C C . ARG A 1 386 ? 5.068 37.228 -26.719 1.00 83.25 386 ARG A C 1
ATOM 2902 O O . ARG A 1 386 ? 3.939 37.603 -27.041 1.00 83.25 386 ARG A O 1
ATOM 2909 N N . LEU A 1 387 ? 5.846 37.908 -25.887 1.00 81.00 387 LEU A N 1
ATOM 2910 C CA . LEU A 1 387 ? 5.520 39.203 -25.313 1.00 81.00 387 LEU A CA 1
ATOM 2911 C C . LEU A 1 387 ? 6.452 40.260 -25.898 1.00 81.00 387 LEU A C 1
ATOM 2913 O O . LEU A 1 387 ? 7.657 40.035 -25.990 1.00 81.00 387 LEU A O 1
ATOM 2917 N N . SER A 1 388 ? 5.917 41.425 -26.257 1.00 82.25 388 SER A N 1
ATOM 2918 C CA . SER A 1 388 ? 6.722 42.570 -26.700 1.00 82.25 388 SER A CA 1
ATOM 2919 C C . SER A 1 388 ? 6.398 43.783 -25.836 1.00 82.25 388 SER A C 1
ATOM 2921 O O . SER A 1 388 ? 5.452 44.512 -26.128 1.00 82.25 388 SER A O 1
ATOM 2923 N N . PRO A 1 389 ? 7.130 44.005 -24.733 1.00 75.44 389 PRO A N 1
ATOM 2924 C CA . PRO A 1 389 ? 6.926 45.185 -23.906 1.00 75.44 389 PRO A CA 1
ATOM 2925 C C . PRO A 1 389 ? 7.322 46.445 -24.688 1.00 75.44 389 PRO A C 1
ATOM 2927 O O . PRO A 1 389 ? 8.322 46.435 -25.400 1.00 75.44 389 PRO A O 1
ATOM 2930 N N . ALA A 1 390 ? 6.588 47.549 -24.514 1.00 76.00 390 ALA A N 1
ATOM 2931 C CA . ALA A 1 390 ? 6.788 48.785 -25.285 1.00 76.00 390 ALA A CA 1
ATOM 2932 C C . ALA A 1 390 ? 8.211 49.386 -25.203 1.00 76.00 390 ALA A C 1
ATOM 2934 O O . ALA A 1 390 ? 8.566 50.188 -26.055 1.00 76.00 390 ALA A O 1
ATOM 2935 N N . ASN A 1 391 ? 9.026 48.988 -24.215 1.00 79.31 391 ASN A N 1
ATOM 2936 C CA . ASN A 1 391 ? 10.388 49.487 -23.984 1.00 79.31 391 ASN A CA 1
ATOM 2937 C C . ASN A 1 391 ? 11.360 48.377 -23.531 1.00 79.31 391 ASN A C 1
ATOM 2939 O O . ASN A 1 391 ? 12.245 48.610 -22.707 1.00 79.31 391 ASN A O 1
ATOM 2943 N N . SER A 1 392 ? 11.170 47.132 -23.969 1.00 75.88 392 SER A N 1
ATOM 2944 C CA . SER A 1 392 ? 12.068 46.024 -23.604 1.00 75.88 392 SER A CA 1
ATOM 2945 C C . SER A 1 392 ? 12.171 45.018 -24.747 1.00 75.88 392 SER A C 1
ATOM 2947 O O . SER A 1 392 ? 11.256 44.953 -25.571 1.00 75.88 392 SER A O 1
ATOM 2949 N N . PRO A 1 393 ? 13.263 44.236 -24.827 1.00 83.25 393 PRO A N 1
ATOM 2950 C CA . PRO A 1 393 ? 13.357 43.164 -25.806 1.00 83.25 393 PRO A CA 1
ATOM 2951 C C . PRO A 1 393 ? 12.158 42.217 -25.699 1.00 83.25 393 PRO A C 1
ATOM 2953 O O . PRO A 1 393 ? 11.608 41.994 -24.616 1.00 83.25 393 PRO A O 1
ATOM 2956 N N . ALA A 1 394 ? 11.752 41.667 -26.844 1.00 83.44 394 ALA A N 1
ATOM 2957 C CA . ALA A 1 394 ? 10.702 40.665 -26.873 1.00 83.44 394 ALA A CA 1
ATOM 2958 C C . ALA A 1 394 ? 11.121 39.452 -26.033 1.00 83.44 394 ALA A C 1
ATOM 2960 O O . ALA A 1 394 ? 12.266 38.999 -26.111 1.00 83.44 394 ALA A O 1
ATOM 2961 N N . ILE A 1 395 ? 10.171 38.943 -25.256 1.00 82.44 395 ILE A N 1
ATOM 2962 C CA . ILE A 1 395 ? 10.332 37.745 -24.444 1.00 82.44 395 ILE A CA 1
ATOM 2963 C C . ILE A 1 395 ? 9.565 36.630 -25.137 1.00 82.44 395 ILE A C 1
ATOM 2965 O O . ILE A 1 395 ? 8.359 36.754 -25.354 1.00 82.44 395 ILE A O 1
ATOM 2969 N N . GLU A 1 396 ? 10.243 35.544 -25.475 1.00 86.88 396 GLU A N 1
ATOM 2970 C CA . GLU A 1 396 ? 9.606 34.314 -25.933 1.00 86.88 396 GLU A CA 1
ATOM 2971 C C . GLU A 1 396 ? 9.772 33.250 -24.855 1.00 86.88 396 GLU A C 1
ATOM 2973 O O . GLU A 1 396 ? 10.891 32.908 -24.483 1.00 86.88 396 GLU A O 1
ATOM 2978 N N . ALA A 1 397 ? 8.664 32.717 -24.357 1.00 84.69 397 ALA A N 1
ATOM 2979 C CA . ALA A 1 397 ? 8.667 31.608 -23.418 1.00 84.69 397 ALA A CA 1
ATOM 2980 C C . ALA A 1 397 ? 7.982 30.401 -24.059 1.00 84.69 397 ALA A C 1
ATOM 2982 O O . ALA A 1 397 ? 6.886 30.516 -24.608 1.00 84.69 397 ALA A O 1
ATOM 2983 N N . LYS A 1 398 ? 8.617 29.235 -23.962 1.00 87.44 398 LYS A N 1
ATOM 2984 C CA . LYS A 1 398 ? 8.024 27.935 -24.272 1.00 87.44 398 LYS A CA 1
ATOM 2985 C C . LYS A 1 398 ? 8.057 27.081 -23.022 1.00 87.44 398 LYS A C 1
ATOM 2987 O O . LYS A 1 398 ? 9.083 27.029 -22.341 1.00 87.44 398 LYS A O 1
ATOM 2992 N N . VAL A 1 399 ? 6.979 26.364 -22.750 1.00 84.25 399 VAL A N 1
ATOM 2993 C CA . VAL A 1 399 ? 6.916 25.429 -21.624 1.00 84.25 399 VAL A CA 1
ATOM 2994 C C . VAL A 1 399 ? 6.603 24.012 -22.081 1.00 84.25 399 VAL A C 1
ATOM 2996 O O . VAL A 1 399 ? 6.147 23.778 -23.198 1.00 84.25 399 VAL A O 1
ATOM 2999 N N . HIS A 1 400 ? 6.808 23.065 -21.180 1.00 85.44 400 HIS A N 1
ATOM 3000 C CA . HIS A 1 400 ? 6.380 21.695 -21.300 1.00 85.44 400 HIS A CA 1
ATOM 3001 C C . HIS A 1 400 ? 4.859 21.656 -21.217 1.00 85.44 400 HIS A C 1
ATOM 3003 O O . HIS A 1 400 ? 4.305 22.188 -20.251 1.00 85.44 400 HIS A O 1
ATOM 3009 N N . PRO A 1 401 ? 4.171 21.036 -22.189 1.00 77.62 401 PRO A N 1
ATOM 3010 C CA . PRO A 1 401 ? 2.722 21.028 -22.199 1.00 77.62 401 PRO A CA 1
ATOM 3011 C C . PRO A 1 401 ? 2.212 20.401 -20.900 1.00 77.62 401 PRO A C 1
ATOM 3013 O O . PRO A 1 401 ? 1.488 21.048 -20.157 1.00 77.62 401 PRO A O 1
ATOM 3016 N N . ARG A 1 402 ? 2.654 19.192 -20.546 1.00 79.81 402 ARG A N 1
ATOM 3017 C CA . ARG A 1 402 ? 2.066 18.464 -19.417 1.00 79.81 402 ARG A CA 1
ATOM 3018 C C . ARG A 1 402 ? 2.322 19.117 -18.058 1.00 79.81 402 ARG A C 1
ATOM 3020 O O . ARG A 1 402 ? 1.410 19.212 -17.251 1.00 79.81 402 ARG A O 1
ATOM 3027 N N . THR A 1 403 ? 3.531 19.590 -17.794 1.00 80.25 403 THR A N 1
ATOM 3028 C CA . THR A 1 403 ? 3.928 20.030 -16.443 1.00 80.25 403 THR A CA 1
ATOM 3029 C C . THR A 1 403 ? 3.979 21.546 -16.297 1.00 80.25 403 THR A C 1
ATOM 3031 O O . THR A 1 403 ? 4.102 22.048 -15.188 1.00 80.25 403 THR A O 1
ATOM 3034 N N . GLY A 1 404 ? 3.901 22.299 -17.400 1.00 78.56 404 GLY A N 1
ATOM 3035 C CA . GLY A 1 404 ? 4.094 23.751 -17.396 1.00 78.56 404 GLY A CA 1
ATOM 3036 C C . GLY A 1 404 ? 5.543 24.188 -17.154 1.00 78.56 404 GLY A C 1
ATOM 3037 O O . GLY A 1 404 ? 5.816 25.386 -17.124 1.00 78.56 404 GLY A O 1
ATOM 3038 N N . ARG A 1 405 ? 6.489 23.248 -17.013 1.00 83.31 405 ARG A N 1
ATOM 3039 C CA . ARG A 1 405 ? 7.904 23.558 -16.778 1.00 83.31 405 ARG A CA 1
ATOM 3040 C C . ARG A 1 405 ? 8.530 24.250 -17.972 1.00 83.31 405 ARG A C 1
ATOM 3042 O O . ARG A 1 405 ? 8.288 23.880 -19.111 1.00 83.31 405 ARG A O 1
ATOM 3049 N N . MET A 1 406 ? 9.378 25.233 -17.737 1.00 85.69 406 MET A N 1
ATOM 3050 C CA . MET A 1 406 ? 9.990 26.000 -18.815 1.00 85.69 406 MET A CA 1
ATOM 3051 C C . MET A 1 406 ? 10.908 25.129 -19.694 1.00 85.69 406 MET A C 1
ATOM 3053 O O . MET A 1 406 ? 11.819 24.464 -19.201 1.00 85.69 406 MET A O 1
ATOM 3057 N N . ILE A 1 407 ? 10.653 25.144 -21.007 1.00 89.25 407 ILE A N 1
ATOM 3058 C CA . ILE A 1 407 ? 11.465 24.508 -22.060 1.00 89.25 407 ILE A CA 1
ATOM 3059 C C . ILE A 1 407 ? 12.401 25.528 -22.696 1.00 89.25 407 ILE A C 1
ATOM 3061 O O . ILE A 1 407 ? 13.523 25.200 -23.056 1.00 89.25 407 ILE A O 1
ATOM 3065 N N . ARG A 1 408 ? 11.942 26.762 -22.897 1.00 90.31 408 ARG A N 1
ATOM 3066 C CA . ARG A 1 408 ? 12.743 27.795 -23.547 1.00 90.31 408 ARG A CA 1
ATOM 3067 C C . ARG A 1 408 ? 12.368 29.163 -23.023 1.00 90.31 408 ARG A C 1
ATOM 3069 O O . ARG A 1 408 ? 11.185 29.459 -22.886 1.00 90.31 408 ARG A O 1
ATOM 3076 N N . LEU A 1 409 ? 13.374 29.995 -22.814 1.00 87.94 409 LEU A N 1
ATOM 3077 C CA . LEU A 1 409 ? 13.226 31.418 -22.571 1.00 87.94 409 LEU A CA 1
ATOM 3078 C C . LEU A 1 409 ? 14.177 32.166 -23.499 1.00 87.94 409 LEU A C 1
ATOM 3080 O O . LEU A 1 409 ? 15.368 31.873 -23.535 1.00 87.94 409 LEU A O 1
ATOM 3084 N N . VAL A 1 410 ? 13.650 33.113 -24.262 1.00 87.94 410 VAL A N 1
ATOM 3085 C CA . VAL A 1 410 ? 14.429 34.040 -25.084 1.00 87.94 410 VAL A CA 1
ATOM 3086 C C . VAL A 1 410 ? 14.107 35.446 -24.618 1.00 87.94 410 VAL A C 1
ATOM 3088 O O . VAL A 1 410 ? 12.936 35.812 -24.569 1.00 87.94 410 VAL A O 1
ATOM 3091 N N . GLU A 1 411 ? 15.127 36.235 -24.309 1.00 86.69 411 GLU A N 1
ATOM 3092 C CA . GLU A 1 411 ? 15.006 37.655 -24.000 1.00 86.69 411 GLU A CA 1
ATOM 3093 C C . GLU A 1 411 ? 16.051 38.429 -24.810 1.00 86.69 411 GLU A C 1
ATOM 3095 O O . GLU A 1 411 ? 17.235 38.475 -24.481 1.00 86.69 411 GLU A O 1
ATOM 3100 N N . GLY A 1 412 ? 15.620 39.023 -25.924 1.00 88.19 412 GLY A N 1
ATOM 3101 C CA . GLY A 1 412 ? 16.543 39.683 -26.851 1.00 88.19 412 GLY A CA 1
ATOM 3102 C C . GLY A 1 412 ? 17.491 38.676 -27.510 1.00 88.19 412 GLY A C 1
ATOM 3103 O O . GLY A 1 412 ? 17.043 37.8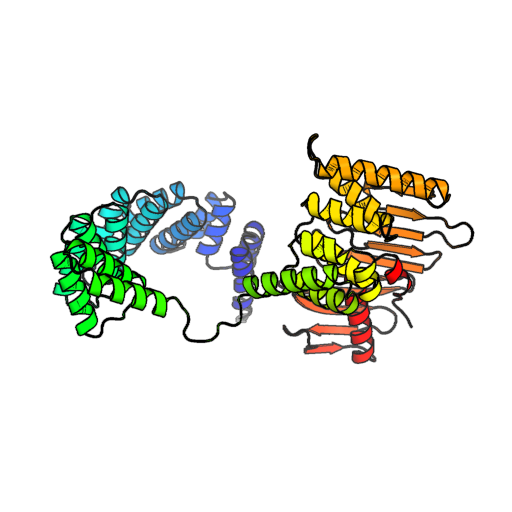49 -28.301 1.00 88.19 412 GLY A O 1
ATOM 3104 N N . PHE A 1 413 ? 18.789 38.766 -27.203 1.00 86.19 413 PHE A N 1
ATOM 3105 C CA . PHE A 1 413 ? 19.816 37.823 -27.676 1.00 86.19 413 PHE A CA 1
ATOM 3106 C C . PHE A 1 413 ? 20.119 36.707 -26.669 1.00 86.19 413 PHE A C 1
ATOM 3108 O O . PHE A 1 413 ? 20.767 35.720 -27.024 1.00 86.19 413 PHE A O 1
ATOM 3115 N N . ASP A 1 414 ? 19.651 36.852 -25.429 1.00 86.88 414 ASP A N 1
ATOM 3116 C CA . ASP A 1 414 ? 19.836 35.844 -24.398 1.00 86.88 414 ASP A CA 1
ATOM 3117 C C . ASP A 1 414 ? 18.824 34.722 -24.609 1.00 86.88 414 ASP A C 1
ATOM 3119 O O . ASP A 1 414 ? 17.636 34.956 -24.849 1.00 86.88 414 ASP A O 1
ATOM 3123 N N . LYS A 1 415 ? 19.306 33.484 -24.543 1.00 90.81 415 LYS A N 1
ATOM 3124 C CA . LYS A 1 415 ? 18.494 32.290 -24.747 1.00 90.81 415 LYS A CA 1
ATOM 3125 C C . LYS A 1 415 ? 18.864 31.253 -23.707 1.00 90.81 415 LYS A C 1
ATOM 3127 O O . LYS A 1 415 ? 20.042 31.000 -23.499 1.00 90.81 415 LYS A O 1
ATOM 3132 N N . LEU A 1 416 ? 17.858 30.620 -23.124 1.00 89.00 416 LEU A N 1
ATOM 3133 C CA . LEU A 1 416 ? 17.983 29.443 -22.277 1.00 89.00 416 LEU A CA 1
ATOM 3134 C C . LEU A 1 416 ? 17.034 28.373 -22.801 1.00 89.00 416 LEU A C 1
ATOM 3136 O O . LEU A 1 416 ? 15.876 28.654 -23.109 1.00 89.00 416 LEU A O 1
ATOM 3140 N N . GLU A 1 417 ? 17.526 27.151 -22.924 1.00 92.44 417 GLU A N 1
ATOM 3141 C CA . GLU A 1 417 ? 16.760 25.985 -23.343 1.00 92.44 417 GLU A CA 1
ATOM 3142 C C . GLU A 1 417 ? 16.944 24.845 -22.352 1.00 92.44 417 GLU A C 1
ATOM 3144 O O . GLU A 1 417 ? 18.029 24.626 -21.823 1.00 92.44 417 GLU A O 1
ATOM 3149 N N . ALA A 1 418 ? 15.863 24.114 -22.133 1.00 92.12 418 ALA A N 1
ATOM 3150 C CA . ALA A 1 418 ? 15.758 22.983 -21.244 1.00 92.12 418 ALA A CA 1
ATOM 3151 C C . ALA A 1 418 ? 15.052 21.842 -21.967 1.00 92.12 418 ALA A C 1
ATOM 3153 O O . ALA A 1 418 ? 14.003 22.030 -22.588 1.00 92.12 418 ALA A O 1
ATOM 3154 N N . VAL A 1 419 ? 15.622 20.649 -21.867 1.00 92.75 419 VAL A N 1
ATOM 3155 C CA . VAL A 1 419 ? 15.021 19.413 -22.358 1.00 92.75 419 VAL A CA 1
ATOM 3156 C C . VAL A 1 419 ? 14.611 18.592 -21.150 1.00 92.75 419 VAL A C 1
ATOM 3158 O O . VAL A 1 419 ? 15.417 18.343 -20.252 1.00 92.75 419 VAL A O 1
ATOM 3161 N N . TRP A 1 420 ? 13.347 18.191 -21.141 1.00 91.06 420 TRP A N 1
ATOM 3162 C CA . TRP A 1 420 ? 12.754 17.341 -20.119 1.00 91.06 420 TRP A CA 1
ATOM 3163 C C . TRP A 1 420 ? 12.469 15.954 -20.711 1.00 91.06 420 TRP A C 1
ATOM 3165 O O . TRP A 1 420 ? 12.354 15.821 -21.932 1.00 91.06 420 TRP A O 1
ATOM 3175 N N . GLU A 1 421 ? 12.352 14.932 -19.863 1.00 89.62 421 GLU A N 1
ATOM 3176 C CA . GLU A 1 421 ? 11.740 13.649 -20.243 1.00 89.62 421 GLU A CA 1
ATOM 3177 C C . GLU A 1 421 ? 10.299 13.861 -20.752 1.00 89.62 421 GLU A C 1
ATOM 3179 O O . GLU A 1 421 ? 9.695 14.908 -20.517 1.00 89.62 421 GLU A O 1
ATOM 3184 N N . GLU A 1 422 ? 9.739 12.872 -21.457 1.00 85.88 422 GLU A N 1
ATOM 3185 C CA . GLU A 1 422 ? 8.400 12.958 -22.071 1.00 85.88 422 GLU A CA 1
ATOM 3186 C C . GLU A 1 422 ? 7.285 13.244 -21.048 1.00 85.88 422 GLU A C 1
ATOM 3188 O O . GLU A 1 422 ? 6.306 13.932 -21.341 1.00 85.88 422 GLU A O 1
ATOM 3193 N N . ASP A 1 423 ? 7.449 12.766 -19.815 1.00 83.12 423 ASP A N 1
ATOM 3194 C CA . ASP A 1 423 ? 6.521 13.036 -18.718 1.00 83.12 423 ASP A CA 1
ATOM 3195 C C . ASP A 1 423 ? 6.678 14.449 -18.119 1.00 83.12 423 ASP A C 1
ATOM 3197 O O . ASP A 1 423 ? 5.809 14.911 -17.377 1.00 83.12 423 ASP A O 1
ATOM 3201 N N . GLY A 1 424 ? 7.750 15.163 -18.471 1.00 83.62 424 GLY A N 1
ATOM 3202 C CA . GLY A 1 424 ? 8.099 16.486 -17.971 1.00 83.62 424 GLY A CA 1
ATOM 3203 C C . GLY A 1 424 ? 8.644 16.510 -16.543 1.00 83.62 424 GLY A C 1
ATOM 3204 O O . GLY A 1 424 ? 8.794 17.603 -15.991 1.00 83.62 424 GLY A O 1
ATOM 3205 N N . THR A 1 425 ? 8.914 15.361 -15.919 1.00 82.94 425 THR A N 1
ATOM 3206 C CA . THR A 1 425 ? 9.274 15.277 -14.494 1.00 82.94 425 THR A CA 1
ATOM 3207 C C . THR A 1 425 ? 10.775 15.376 -14.248 1.00 82.94 425 THR A C 1
ATOM 3209 O O . THR A 1 425 ? 11.187 15.812 -13.166 1.00 82.94 425 THR A O 1
ATOM 3212 N N . ARG A 1 426 ? 11.611 15.067 -15.247 1.00 87.88 426 ARG A N 1
ATOM 3213 C CA . ARG A 1 426 ? 13.075 15.106 -15.116 1.00 87.88 426 ARG A CA 1
ATOM 3214 C C . ARG A 1 426 ? 13.732 15.951 -16.184 1.00 87.88 426 ARG A C 1
ATOM 3216 O O . ARG A 1 426 ? 13.427 15.840 -17.365 1.00 87.88 426 ARG A O 1
ATOM 3223 N N . LEU A 1 427 ? 14.647 16.804 -15.739 1.00 90.81 427 LEU A N 1
ATOM 3224 C CA . LEU A 1 427 ? 15.473 17.627 -16.609 1.00 90.81 427 LEU A CA 1
ATOM 3225 C C . LEU A 1 427 ? 16.632 16.774 -17.118 1.00 90.81 427 LEU A C 1
ATOM 3227 O O . LEU A 1 427 ? 17.354 16.204 -16.304 1.00 90.81 427 LEU A O 1
ATOM 3231 N N . THR A 1 428 ? 16.829 16.690 -18.428 1.00 94.00 428 THR A N 1
ATOM 3232 C CA . THR A 1 428 ? 17.923 15.908 -19.029 1.00 94.00 428 THR A CA 1
ATOM 3233 C C . THR A 1 428 ? 19.014 16.795 -19.605 1.00 94.00 428 THR A C 1
ATOM 3235 O O . THR A 1 428 ? 20.176 16.390 -19.659 1.00 94.00 428 THR A O 1
ATOM 3238 N N . HIS A 1 429 ? 18.670 18.015 -20.022 1.00 94.88 429 HIS A N 1
ATOM 3239 C CA . HIS A 1 429 ? 19.616 18.929 -20.651 1.00 94.88 429 HIS A CA 1
ATOM 3240 C C . HIS A 1 429 ? 19.232 20.391 -20.412 1.00 94.88 429 HIS A C 1
ATOM 3242 O O . HIS A 1 429 ? 18.057 20.737 -20.479 1.00 94.88 429 HIS A O 1
ATOM 3248 N N . LEU A 1 430 ? 20.223 21.249 -20.185 1.00 93.75 430 LEU A N 1
ATOM 3249 C CA . LEU A 1 430 ? 20.117 22.707 -20.192 1.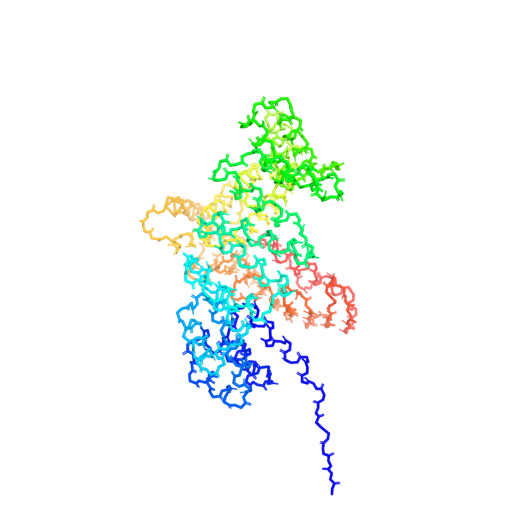00 93.75 430 LEU A CA 1
ATOM 3250 C C . LEU A 1 430 ? 21.150 23.292 -21.148 1.00 93.75 430 LEU A C 1
ATOM 3252 O O . LEU A 1 430 ? 22.253 22.762 -21.275 1.00 93.75 430 LEU A O 1
ATOM 3256 N N . SER A 1 431 ? 20.826 24.409 -21.783 1.00 92.56 431 SER A N 1
ATOM 3257 C CA . SER A 1 431 ? 21.781 25.164 -22.588 1.00 92.56 431 SER A CA 1
ATOM 3258 C C . SER A 1 431 ? 21.467 26.645 -22.656 1.00 92.56 431 SER A C 1
ATOM 3260 O O . SER A 1 431 ? 20.299 27.015 -22.571 1.00 92.56 431 SER A O 1
ATOM 3262 N N . ASP A 1 432 ? 22.486 27.474 -22.876 1.00 91.88 432 ASP A N 1
ATOM 3263 C CA . ASP A 1 432 ? 22.327 28.915 -23.086 1.00 91.88 432 ASP A CA 1
ATOM 3264 C C . ASP A 1 432 ? 22.771 29.400 -24.478 1.00 91.88 432 ASP A C 1
ATOM 3266 O O . ASP A 1 432 ? 23.266 28.638 -25.312 1.00 91.88 432 ASP A O 1
ATOM 3270 N N . SER A 1 433 ? 22.587 30.697 -24.739 1.00 89.44 433 SER A N 1
ATOM 3271 C CA . SER A 1 433 ? 23.078 31.388 -25.937 1.00 89.44 433 SER A CA 1
ATOM 3272 C C . SER A 1 433 ? 24.603 31.508 -26.001 1.00 89.44 433 SER A C 1
ATOM 3274 O O . SER A 1 433 ? 25.128 31.779 -27.079 1.00 89.44 433 SER A O 1
ATOM 3276 N N . GLN A 1 434 ? 25.317 31.313 -24.889 1.00 89.12 434 GLN A N 1
ATOM 3277 C CA . GLN A 1 434 ? 26.780 31.381 -24.828 1.00 89.12 434 GLN A CA 1
ATOM 3278 C C . GLN A 1 434 ? 27.451 30.037 -25.164 1.00 89.12 434 GLN A C 1
ATOM 3280 O O . GLN A 1 434 ? 28.678 29.958 -25.215 1.00 89.12 434 GLN A O 1
ATOM 3285 N N . GLY A 1 435 ? 26.666 28.985 -25.428 1.00 87.94 435 GLY A N 1
ATOM 3286 C CA . GLY A 1 435 ? 27.164 27.653 -25.775 1.00 87.94 435 GLY A CA 1
ATOM 3287 C C . GLY A 1 435 ? 27.530 26.794 -24.562 1.00 87.94 435 GLY A C 1
ATOM 3288 O O . GLY A 1 435 ? 28.191 25.764 -24.717 1.00 87.94 435 GLY A O 1
ATOM 3289 N N . ALA A 1 436 ? 27.123 27.191 -23.353 1.00 89.75 436 ALA A N 1
ATOM 3290 C CA . ALA A 1 436 ? 27.180 26.313 -22.198 1.00 89.75 436 ALA A CA 1
ATOM 3291 C C . ALA A 1 436 ? 26.077 25.256 -22.313 1.00 89.75 436 ALA A C 1
ATOM 3293 O O . ALA A 1 436 ? 24.928 25.568 -22.629 1.00 89.75 436 ALA A O 1
ATOM 3294 N N . HIS A 1 437 ? 26.423 24.002 -22.029 1.00 93.81 437 HIS A N 1
ATOM 3295 C CA . HIS A 1 437 ? 25.463 22.903 -21.977 1.00 93.81 437 HIS A CA 1
ATOM 3296 C C . HIS A 1 437 ? 25.650 22.115 -20.691 1.00 93.81 437 HIS A C 1
ATOM 3298 O O . HIS A 1 437 ? 26.779 21.799 -20.332 1.00 93.81 437 HIS A O 1
ATOM 3304 N N . VAL A 1 438 ? 24.556 21.753 -20.031 1.00 93.56 438 VAL A N 1
ATOM 3305 C CA . VAL A 1 438 ? 24.540 20.866 -18.866 1.00 93.56 438 VAL A CA 1
ATOM 3306 C C . VAL A 1 438 ? 23.678 19.668 -19.217 1.00 93.56 438 VAL A C 1
ATOM 3308 O O . VAL A 1 438 ? 22.520 19.831 -19.577 1.00 93.56 438 VAL A O 1
ATOM 3311 N N . ARG A 1 439 ? 24.221 18.461 -19.102 1.00 96.00 439 ARG A N 1
ATOM 3312 C CA . ARG A 1 439 ? 23.498 17.203 -19.288 1.00 96.00 439 ARG A CA 1
ATOM 3313 C C . ARG A 1 439 ? 23.383 16.481 -17.955 1.00 96.00 439 ARG A C 1
ATOM 3315 O O . ARG A 1 439 ? 24.355 16.400 -17.208 1.00 96.00 439 ARG A O 1
ATOM 3322 N N . LEU A 1 440 ? 22.200 15.944 -17.691 1.00 94.38 440 LEU A N 1
ATOM 3323 C CA . LEU A 1 440 ? 21.833 15.234 -16.473 1.00 94.38 440 LEU A CA 1
ATOM 3324 C C . LEU A 1 440 ? 21.454 13.797 -16.831 1.00 94.38 440 LEU A C 1
ATOM 3326 O O . LEU A 1 440 ? 20.669 13.571 -17.750 1.00 94.38 440 LEU A O 1
ATOM 3330 N N . THR A 1 441 ? 22.016 12.831 -16.109 1.00 94.56 441 THR A N 1
ATOM 3331 C CA . THR A 1 441 ? 21.751 11.400 -16.305 1.00 94.56 441 THR A CA 1
ATOM 3332 C C . THR A 1 441 ? 21.064 10.842 -15.071 1.00 94.56 441 THR A C 1
ATOM 3334 O O . THR A 1 441 ? 21.562 11.013 -13.957 1.00 94.56 441 THR A O 1
ATOM 3337 N N . TRP A 1 442 ? 19.940 10.157 -15.271 1.00 92.81 442 TRP A N 1
ATOM 3338 C CA . TRP A 1 442 ? 19.107 9.616 -14.201 1.00 92.81 442 TRP A CA 1
ATOM 3339 C C . TRP A 1 442 ? 19.080 8.082 -14.239 1.00 92.81 442 TRP A C 1
ATOM 3341 O O . TRP A 1 442 ? 19.052 7.497 -15.318 1.00 92.81 442 TRP A O 1
ATOM 3351 N N . SER A 1 443 ? 19.042 7.441 -13.069 1.00 92.94 443 SER A N 1
ATOM 3352 C CA . SER A 1 443 ? 18.769 6.006 -12.892 1.00 92.94 443 SER A CA 1
ATOM 3353 C C . SER A 1 443 ? 17.828 5.827 -11.708 1.00 92.94 443 SER A C 1
ATOM 3355 O O . SER A 1 443 ? 18.049 6.430 -10.660 1.00 92.94 443 SER A O 1
ATOM 3357 N N . ASP A 1 444 ? 16.755 5.053 -11.872 1.00 88.19 444 ASP A N 1
ATOM 3358 C CA . ASP A 1 444 ? 15.760 4.776 -10.817 1.00 88.19 444 ASP A CA 1
ATOM 3359 C C . ASP A 1 444 ? 15.229 6.031 -10.103 1.00 88.19 444 ASP A C 1
ATOM 3361 O O . ASP A 1 444 ? 15.018 6.065 -8.890 1.00 88.19 444 ASP A O 1
ATOM 3365 N N . GLY A 1 445 ? 15.046 7.112 -10.867 1.00 85.25 445 GLY A N 1
ATOM 3366 C CA . GLY A 1 445 ? 14.584 8.396 -10.337 1.00 85.25 445 GLY A CA 1
ATOM 3367 C C . GLY A 1 445 ? 15.616 9.194 -9.553 1.00 85.25 445 GLY A C 1
ATOM 3368 O O . GLY A 1 445 ? 15.260 10.208 -8.957 1.00 85.25 445 GLY A O 1
ATOM 3369 N N . ARG A 1 446 ? 16.886 8.789 -9.579 1.00 87.94 446 ARG A N 1
ATOM 3370 C CA . ARG A 1 446 ? 18.001 9.498 -8.947 1.00 87.94 446 ARG A CA 1
ATOM 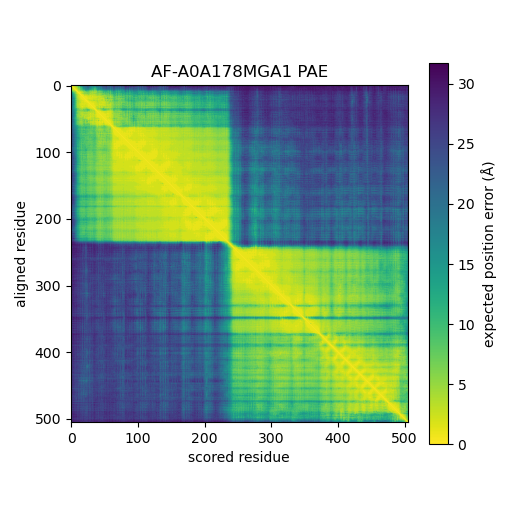3371 C C . ARG A 1 446 ? 18.949 10.053 -9.994 1.00 87.94 446 ARG A C 1
ATOM 3373 O O . ARG A 1 446 ? 19.194 9.411 -11.011 1.00 87.94 446 ARG A O 1
ATOM 3380 N N . LEU A 1 447 ? 19.479 11.244 -9.741 1.00 90.88 447 LEU A N 1
ATOM 3381 C CA . LEU A 1 447 ? 20.533 11.821 -10.565 1.00 90.88 447 LEU A CA 1
ATOM 3382 C C . LEU A 1 447 ? 21.824 11.048 -10.279 1.00 90.88 447 LEU A C 1
ATOM 3384 O O . LEU A 1 447 ? 22.289 11.046 -9.144 1.00 90.88 447 LEU A O 1
ATOM 3388 N N . VAL A 1 448 ? 22.376 10.383 -11.292 1.00 95.38 448 VAL A N 1
ATOM 3389 C CA . VAL A 1 448 ? 23.586 9.551 -11.161 1.00 95.38 448 VAL A CA 1
ATOM 3390 C C . VAL A 1 448 ? 24.809 10.180 -11.812 1.00 95.38 448 VAL A C 1
ATOM 3392 O O . VAL A 1 448 ? 25.932 9.845 -11.449 1.00 95.38 448 VAL A O 1
ATOM 3395 N N . ALA A 1 449 ? 24.617 11.105 -12.753 1.00 95.00 449 ALA A N 1
ATOM 3396 C CA . ALA A 1 449 ? 25.720 11.862 -13.327 1.00 95.00 449 ALA A CA 1
ATOM 3397 C C . ALA A 1 449 ? 25.272 13.220 -13.869 1.00 95.00 449 ALA A C 1
ATOM 3399 O O . ALA A 1 449 ? 24.125 13.407 -14.284 1.00 95.00 449 ALA A O 1
ATOM 3400 N N . MET A 1 450 ? 26.216 14.153 -13.916 1.00 96.12 450 MET A N 1
ATOM 3401 C CA . MET A 1 450 ? 26.057 15.476 -14.500 1.00 96.12 450 MET A CA 1
ATOM 3402 C C . MET A 1 450 ? 27.317 15.849 -15.274 1.00 96.12 450 MET A C 1
ATOM 3404 O O . MET A 1 450 ? 28.428 15.681 -14.781 1.00 96.12 450 MET A O 1
ATOM 3408 N N . SER A 1 451 ? 27.156 16.393 -16.475 1.00 94.94 451 SER A N 1
ATOM 3409 C CA . SER A 1 451 ? 28.276 16.907 -17.263 1.00 94.94 451 SER A CA 1
ATOM 3410 C C . SER A 1 451 ? 27.972 18.298 -17.785 1.00 94.94 451 SER A C 1
ATOM 3412 O O . SER A 1 451 ? 26.873 18.533 -18.286 1.00 94.94 451 SER A O 1
ATOM 3414 N N . ARG A 1 452 ? 28.955 19.189 -17.739 1.00 93.88 452 ARG A N 1
ATOM 3415 C CA . ARG A 1 452 ? 28.898 20.528 -18.316 1.00 93.88 452 ARG A CA 1
ATOM 3416 C C . ARG A 1 452 ? 29.932 20.666 -19.429 1.00 93.88 452 ARG A C 1
ATOM 3418 O O . ARG A 1 452 ? 31.086 20.287 -19.251 1.00 93.88 452 ARG A O 1
ATOM 3425 N N . THR A 1 453 ? 29.543 21.256 -20.554 1.00 93.12 453 THR A N 1
ATOM 3426 C CA . THR A 1 453 ? 30.451 21.680 -21.632 1.00 93.12 453 THR A CA 1
ATOM 3427 C C . THR A 1 453 ? 30.366 23.192 -21.836 1.00 93.12 453 THR A C 1
ATOM 3429 O O . THR A 1 453 ? 29.360 23.805 -21.483 1.00 93.12 453 THR A O 1
ATOM 3432 N N . GLY A 1 454 ? 31.401 23.796 -22.426 1.00 90.88 454 GLY A N 1
ATOM 3433 C CA . GLY A 1 454 ? 31.508 25.249 -22.610 1.00 90.88 454 GLY A CA 1
ATOM 3434 C C . GLY A 1 454 ? 32.444 25.880 -21.576 1.00 90.88 454 GLY A C 1
ATOM 3435 O O . GLY A 1 454 ? 33.496 25.316 -21.277 1.00 90.88 454 GLY A O 1
ATOM 3436 N N . LYS A 1 455 ? 32.079 27.045 -21.024 1.00 83.19 455 LYS A N 1
ATOM 3437 C CA . LYS A 1 455 ? 32.848 27.703 -19.952 1.00 83.19 455 LYS A CA 1
ATOM 3438 C C . LYS A 1 455 ? 32.806 26.826 -18.687 1.00 83.19 455 LYS A C 1
ATOM 3440 O O . LYS A 1 455 ? 31.711 26.476 -18.245 1.00 83.19 455 LYS A O 1
ATOM 3445 N N . HIS A 1 456 ? 33.975 26.483 -18.136 1.00 86.75 456 HIS A N 1
ATOM 3446 C CA . HIS A 1 456 ? 34.169 25.571 -16.990 1.00 86.75 456 HIS A CA 1
ATOM 3447 C C . HIS A 1 456 ? 33.577 24.160 -17.209 1.00 86.75 456 HIS A C 1
ATOM 3449 O O . HIS A 1 456 ? 32.578 23.802 -16.581 1.00 86.75 456 HIS A O 1
ATOM 3455 N N . PRO A 1 457 ? 34.139 23.360 -18.137 1.00 91.06 457 PRO A N 1
ATOM 3456 C CA . PRO A 1 457 ? 33.618 22.030 -18.420 1.00 91.06 457 PRO A CA 1
ATOM 3457 C C . PRO A 1 457 ? 33.923 21.064 -17.271 1.00 91.06 457 PRO A C 1
ATOM 3459 O O . PRO A 1 457 ? 35.028 21.067 -16.737 1.00 91.06 457 PRO A O 1
ATOM 3462 N N . PHE A 1 458 ? 32.974 20.198 -16.925 1.00 94.12 458 PHE A N 1
ATOM 3463 C CA . PHE A 1 458 ? 33.207 19.139 -15.943 1.00 94.12 458 PHE A CA 1
ATOM 3464 C C . PHE A 1 458 ? 32.338 17.911 -16.207 1.00 94.12 458 PHE A C 1
ATOM 3466 O O . PHE A 1 458 ? 31.325 17.988 -16.901 1.00 94.12 458 PHE A O 1
ATOM 3473 N N . THR A 1 459 ? 32.706 16.781 -15.611 1.00 93.44 459 THR A N 1
ATOM 3474 C CA . THR A 1 459 ? 31.856 15.591 -15.483 1.00 93.44 459 THR A CA 1
ATOM 3475 C C . THR A 1 459 ? 31.904 15.092 -14.047 1.00 93.44 459 THR A C 1
ATOM 3477 O O . THR A 1 459 ? 32.983 14.979 -13.469 1.00 93.44 459 THR A O 1
ATOM 3480 N N . VAL A 1 460 ? 30.739 14.817 -13.466 1.00 94.44 460 VAL A N 1
ATOM 3481 C CA . VAL A 1 460 ? 30.587 14.308 -12.103 1.00 94.44 460 VAL A CA 1
ATOM 3482 C C . VAL A 1 460 ? 29.659 13.096 -12.099 1.00 94.44 460 VAL A C 1
ATOM 3484 O O . VAL A 1 460 ? 28.564 13.156 -12.654 1.00 94.44 460 VAL A O 1
ATOM 3487 N N . GLU A 1 461 ? 30.086 12.015 -11.451 1.00 94.00 461 GLU A N 1
ATOM 3488 C CA . GLU A 1 461 ? 29.250 10.866 -11.079 1.00 94.00 461 GLU A CA 1
ATOM 3489 C C . GLU A 1 461 ? 28.830 11.009 -9.612 1.00 94.00 461 GLU A C 1
ATOM 3491 O O . GLU A 1 461 ? 29.606 11.506 -8.792 1.00 94.00 461 GLU A O 1
ATOM 3496 N N . LEU A 1 462 ? 27.607 10.594 -9.281 1.00 92.19 462 LEU A N 1
ATOM 3497 C CA . LEU A 1 462 ? 27.001 10.785 -7.965 1.00 92.19 462 LEU A CA 1
ATOM 3498 C C . LEU A 1 462 ? 26.679 9.445 -7.299 1.00 92.19 462 LEU A C 1
ATOM 3500 O O . LEU A 1 462 ? 26.143 8.526 -7.922 1.00 92.19 462 LEU A O 1
ATOM 3504 N N . ALA A 1 463 ? 26.953 9.364 -6.000 1.00 89.75 463 ALA A N 1
ATOM 3505 C CA . ALA A 1 463 ? 26.475 8.303 -5.128 1.00 89.75 463 ALA A CA 1
ATOM 3506 C C . ALA A 1 463 ? 24.950 8.405 -4.908 1.00 89.75 463 ALA A C 1
ATOM 3508 O O . ALA A 1 463 ? 24.341 9.444 -5.178 1.00 89.75 463 ALA A O 1
ATOM 3509 N N . PRO A 1 464 ? 24.307 7.353 -4.361 1.00 87.69 464 PRO A N 1
ATOM 3510 C CA . PRO A 1 464 ? 22.878 7.369 -4.039 1.00 87.69 464 PRO A CA 1
ATOM 3511 C C . PRO A 1 464 ? 22.415 8.495 -3.100 1.00 87.69 464 PRO A C 1
ATOM 3513 O O . PRO A 1 464 ? 21.228 8.814 -3.088 1.00 87.69 464 PRO A O 1
ATOM 3516 N N . ASP A 1 465 ? 23.320 9.062 -2.302 1.00 84.38 465 ASP A N 1
ATOM 3517 C CA . ASP A 1 465 ? 23.077 10.197 -1.403 1.00 84.38 465 ASP A CA 1
ATOM 3518 C C . ASP A 1 465 ? 23.292 11.567 -2.078 1.00 84.38 465 ASP A C 1
ATOM 3520 O O . ASP A 1 465 ? 23.067 12.603 -1.455 1.00 84.38 465 ASP A O 1
ATOM 3524 N N . GLY A 1 466 ? 23.679 11.578 -3.357 1.00 85.06 466 GLY A N 1
ATOM 3525 C CA . GLY A 1 466 ? 23.943 12.780 -4.142 1.00 85.06 466 GLY A CA 1
ATOM 3526 C C . GLY A 1 466 ? 25.360 13.333 -3.992 1.00 85.06 466 GLY A C 1
ATOM 3527 O O . GLY A 1 466 ? 25.659 14.360 -4.602 1.00 85.06 466 GLY A O 1
ATOM 3528 N N . HIS A 1 467 ? 26.245 12.688 -3.223 1.00 87.38 467 HIS A N 1
ATOM 3529 C CA . HIS A 1 467 ? 27.636 13.122 -3.123 1.00 87.38 467 HIS A CA 1
ATOM 3530 C C . HIS A 1 467 ? 28.458 12.690 -4.353 1.00 87.38 467 HIS A C 1
ATOM 3532 O O . HIS A 1 467 ? 28.296 11.565 -4.831 1.00 87.38 467 HIS A O 1
ATOM 3538 N N . PRO A 1 468 ? 29.364 13.546 -4.870 1.00 91.38 468 PRO A N 1
ATOM 3539 C CA . PRO A 1 468 ? 30.265 13.180 -5.961 1.00 91.38 468 PRO A CA 1
ATOM 3540 C C . PRO A 1 468 ? 31.139 11.962 -5.627 1.00 91.38 468 PRO A C 1
ATOM 3542 O O . PRO A 1 468 ? 31.911 11.996 -4.670 1.00 91.38 468 PRO A O 1
ATOM 3545 N N . THR A 1 469 ? 31.060 10.903 -6.434 1.00 92.25 469 THR A N 1
ATOM 3546 C CA . THR A 1 469 ? 31.956 9.730 -6.362 1.00 92.25 469 THR A CA 1
ATOM 3547 C C . THR A 1 469 ? 33.147 9.860 -7.297 1.00 92.25 469 THR A C 1
ATOM 3549 O O . THR A 1 469 ? 34.217 9.319 -7.024 1.00 92.25 469 THR A O 1
ATOM 3552 N N . ARG A 1 470 ? 32.969 10.591 -8.400 1.00 93.69 470 ARG A N 1
ATOM 3553 C CA . ARG A 1 470 ? 34.006 10.892 -9.387 1.00 93.69 470 ARG A CA 1
ATOM 3554 C C . ARG A 1 470 ? 33.766 12.280 -9.956 1.00 93.69 470 ARG A C 1
ATOM 3556 O O . ARG A 1 470 ? 32.626 12.632 -10.232 1.00 93.69 470 ARG A O 1
ATOM 3563 N N . ALA A 1 471 ? 34.833 13.051 -10.133 1.00 93.06 471 ALA A N 1
ATOM 3564 C CA . ALA A 1 471 ? 34.787 14.431 -10.599 1.00 93.06 471 ALA A CA 1
ATOM 3565 C C . ALA A 1 471 ? 35.989 14.719 -11.512 1.00 93.06 471 ALA A C 1
ATOM 3567 O O . ALA A 1 471 ? 37.130 14.488 -11.117 1.00 93.06 471 ALA A O 1
ATOM 3568 N N . GLU A 1 472 ? 35.741 15.220 -12.721 1.00 94.00 472 GLU A N 1
ATOM 3569 C CA . GLU A 1 472 ? 36.767 15.547 -13.719 1.00 94.00 472 GLU A CA 1
ATOM 3570 C C . GLU A 1 472 ? 36.509 16.931 -14.327 1.00 94.00 472 GLU A C 1
ATOM 3572 O O . GLU A 1 472 ? 35.388 17.216 -14.747 1.00 94.00 472 GLU A O 1
ATOM 3577 N N . GLY A 1 473 ? 37.537 17.786 -14.382 1.00 90.75 473 GLY A N 1
ATOM 3578 C CA . GLY A 1 473 ? 37.476 19.140 -14.950 1.00 90.75 473 GLY A CA 1
ATOM 3579 C C . GLY A 1 473 ? 38.329 20.163 -14.178 1.00 90.75 473 GLY A C 1
ATOM 3580 O O . GLY A 1 473 ? 38.828 19.857 -13.094 1.00 90.75 473 GLY A O 1
ATOM 3581 N N . PRO A 1 474 ? 38.543 21.371 -14.720 1.00 83.69 474 PRO A N 1
ATOM 3582 C CA . PRO A 1 474 ? 39.042 22.506 -13.947 1.00 83.69 474 PRO A CA 1
ATOM 3583 C C . PRO A 1 474 ? 37.957 23.016 -12.985 1.00 83.69 474 PRO A C 1
ATOM 3585 O O . PRO A 1 474 ? 36.795 23.125 -13.372 1.00 83.69 474 PRO A O 1
ATOM 3588 N N . ASP A 1 475 ? 38.337 23.327 -11.742 1.00 85.00 475 ASP A N 1
ATOM 3589 C CA . ASP A 1 475 ? 37.470 23.958 -10.730 1.00 85.00 475 ASP A CA 1
ATOM 3590 C C . ASP A 1 475 ? 36.129 23.233 -10.491 1.00 85.00 475 ASP A C 1
ATOM 3592 O O . ASP A 1 475 ? 35.091 23.860 -10.266 1.00 85.00 475 ASP A O 1
ATOM 3596 N N . VAL A 1 476 ? 36.140 21.890 -10.550 1.00 86.69 476 VAL A N 1
ATOM 3597 C CA . VAL A 1 476 ? 34.909 21.076 -10.552 1.00 86.69 476 VAL A CA 1
ATOM 3598 C C . VAL A 1 476 ? 34.005 21.388 -9.374 1.00 86.69 476 VAL A C 1
ATOM 3600 O O . VAL A 1 476 ? 32.807 21.452 -9.578 1.00 86.69 476 VAL A O 1
ATOM 3603 N N . THR A 1 477 ? 34.530 21.601 -8.168 1.00 82.06 477 THR A N 1
ATOM 3604 C CA . THR A 1 477 ? 33.694 21.832 -6.981 1.00 82.06 477 THR A CA 1
ATOM 3605 C C . THR A 1 477 ? 32.808 23.069 -7.129 1.00 82.06 477 THR A C 1
ATOM 3607 O O . THR A 1 477 ? 31.597 22.979 -6.927 1.00 82.06 477 THR A O 1
ATOM 3610 N N . ASP A 1 478 ? 33.382 24.203 -7.531 1.00 79.56 478 ASP A N 1
ATOM 3611 C CA . ASP A 1 478 ? 32.643 25.463 -7.656 1.00 79.56 478 ASP A CA 1
ATOM 3612 C C . ASP A 1 478 ? 31.698 25.420 -8.859 1.00 79.56 478 ASP A C 1
ATOM 3614 O O . ASP A 1 478 ? 30.521 25.770 -8.747 1.00 79.56 478 ASP A O 1
ATOM 3618 N N . ALA A 1 479 ? 32.176 24.899 -9.995 1.00 78.38 479 ALA A N 1
ATOM 3619 C CA . ALA A 1 479 ? 31.358 24.734 -11.191 1.00 78.38 479 ALA A CA 1
ATOM 3620 C C . ALA A 1 479 ? 30.203 23.739 -10.971 1.00 78.38 479 ALA A C 1
ATOM 3622 O O . ALA A 1 479 ? 29.091 23.971 -11.453 1.00 78.38 479 ALA A O 1
ATOM 3623 N N . PHE A 1 480 ? 30.438 22.657 -10.226 1.00 83.69 480 PHE A N 1
ATOM 3624 C CA . PHE A 1 480 ? 29.441 21.658 -9.847 1.00 83.69 480 PHE A CA 1
ATOM 3625 C C . PHE A 1 480 ? 28.380 22.260 -8.932 1.00 83.69 480 PHE A C 1
ATOM 3627 O O . PHE A 1 480 ? 27.202 22.157 -9.260 1.00 83.69 480 PHE A O 1
ATOM 3634 N N . ASN A 1 481 ? 28.778 22.932 -7.847 1.00 80.44 481 ASN A N 1
ATOM 3635 C CA . ASN A 1 481 ? 27.843 23.548 -6.903 1.00 80.44 481 ASN A CA 1
ATOM 3636 C C . ASN A 1 481 ? 26.982 24.617 -7.588 1.00 80.44 481 ASN A C 1
ATOM 3638 O O . ASN A 1 481 ? 25.759 24.562 -7.494 1.00 80.44 481 ASN A O 1
ATOM 3642 N N . ALA A 1 482 ? 27.593 25.508 -8.376 1.00 76.75 482 ALA A N 1
ATOM 3643 C CA . ALA A 1 482 ? 26.859 26.519 -9.137 1.00 76.75 482 ALA A CA 1
ATOM 3644 C C . ALA A 1 482 ? 25.884 25.891 -10.150 1.00 76.75 482 ALA A C 1
ATOM 3646 O O . ALA A 1 482 ? 24.770 26.376 -10.344 1.00 76.75 482 ALA A O 1
ATOM 3647 N N . THR A 1 483 ? 26.278 24.786 -10.791 1.00 79.38 483 THR A N 1
ATOM 3648 C CA . THR A 1 483 ? 25.406 24.074 -11.735 1.00 79.38 483 THR A CA 1
ATOM 3649 C C . THR A 1 483 ? 24.280 23.332 -11.016 1.00 79.38 483 THR A C 1
ATOM 3651 O O . THR A 1 483 ? 23.158 23.312 -11.513 1.00 79.38 483 THR A O 1
ATOM 3654 N N . LEU A 1 484 ? 24.541 22.753 -9.845 1.00 81.00 484 LEU A N 1
ATOM 3655 C CA . LEU A 1 484 ? 23.526 22.096 -9.026 1.00 81.00 484 LEU A CA 1
ATOM 3656 C C . LEU A 1 484 ? 22.491 23.110 -8.526 1.00 81.00 484 LEU A C 1
ATOM 3658 O O . LEU A 1 484 ? 21.292 22.856 -8.634 1.00 81.00 484 LEU A O 1
ATOM 3662 N N . ASP A 1 485 ? 22.946 24.277 -8.067 1.00 76.94 485 ASP A N 1
ATOM 3663 C CA . ASP A 1 485 ? 22.083 25.391 -7.675 1.00 76.94 485 ASP A CA 1
ATOM 3664 C C . ASP A 1 485 ? 21.241 25.879 -8.851 1.00 76.94 485 ASP A C 1
ATOM 3666 O O . ASP A 1 485 ? 20.030 26.056 -8.706 1.00 76.94 485 ASP A O 1
ATOM 3670 N N . LEU A 1 486 ? 21.842 26.016 -10.035 1.00 76.50 486 LEU A N 1
ATOM 3671 C CA . LEU A 1 486 ? 21.128 26.374 -11.255 1.00 76.50 486 LEU A CA 1
ATOM 3672 C C . LEU A 1 486 ? 20.083 25.321 -11.639 1.00 76.50 486 LEU A C 1
ATOM 3674 O O . LEU A 1 486 ? 18.952 25.682 -11.947 1.00 76.50 486 LEU A O 1
ATOM 3678 N N . VAL A 1 487 ? 20.423 24.030 -11.625 1.00 79.62 487 VAL A N 1
ATOM 3679 C CA . VAL A 1 487 ? 19.490 22.937 -11.945 1.00 79.62 487 VAL A CA 1
ATOM 3680 C C . VAL A 1 487 ? 18.338 22.914 -10.944 1.00 79.62 487 VAL A C 1
ATOM 3682 O O . VAL A 1 487 ? 17.175 22.842 -11.341 1.00 79.62 487 VAL A O 1
ATOM 3685 N N . ALA A 1 488 ? 18.640 23.038 -9.651 1.00 73.88 488 ALA A N 1
ATOM 3686 C CA . ALA A 1 488 ? 17.638 23.094 -8.598 1.00 73.88 488 ALA A CA 1
ATOM 3687 C C . ALA A 1 488 ? 16.770 24.354 -8.703 1.00 73.88 488 ALA A C 1
ATOM 3689 O O . ALA A 1 488 ? 15.575 24.307 -8.410 1.00 73.88 488 ALA A O 1
ATOM 3690 N N . ALA A 1 489 ? 17.346 25.493 -9.089 1.00 71.81 489 ALA A N 1
ATOM 3691 C CA . ALA A 1 489 ? 16.605 26.718 -9.347 1.00 71.81 489 ALA A CA 1
ATOM 3692 C C . ALA A 1 489 ? 15.714 26.558 -10.579 1.00 71.81 489 ALA A C 1
ATOM 3694 O O . ALA A 1 489 ? 14.531 26.843 -10.489 1.00 71.81 489 ALA A O 1
ATOM 3695 N N . TRP A 1 490 ? 16.222 26.007 -11.682 1.00 72.25 490 TRP A N 1
ATOM 3696 C CA . TRP A 1 490 ? 15.477 25.813 -12.927 1.00 72.25 490 TRP A CA 1
ATOM 3697 C C . TRP A 1 490 ? 14.293 24.861 -12.772 1.00 72.25 490 TRP A C 1
ATOM 3699 O O . TRP A 1 490 ? 13.216 25.106 -13.304 1.00 72.25 490 TRP A O 1
ATOM 3709 N N . GLN A 1 491 ? 14.460 23.800 -11.981 1.00 68.38 491 GLN A N 1
ATOM 3710 C CA . GLN A 1 491 ? 13.365 22.896 -11.616 1.00 68.38 491 GLN A CA 1
ATOM 3711 C C . GLN A 1 491 ? 12.255 23.575 -10.809 1.00 68.38 491 GLN A C 1
ATOM 3713 O O . GLN A 1 491 ? 11.155 23.038 -10.719 1.00 68.38 491 GLN A O 1
ATOM 3718 N N . ARG A 1 492 ? 12.536 24.737 -10.213 1.00 65.44 492 ARG A N 1
ATOM 3719 C CA . ARG A 1 492 ? 11.601 25.504 -9.384 1.00 65.44 492 ARG A CA 1
ATOM 3720 C C . ARG A 1 492 ? 11.204 26.846 -10.003 1.00 65.44 492 ARG A C 1
ATOM 3722 O O . ARG A 1 492 ? 10.302 27.484 -9.472 1.00 65.44 492 ARG A O 1
ATOM 3729 N N . ALA A 1 493 ? 11.878 27.277 -11.067 1.00 59.66 493 ALA A N 1
ATOM 3730 C CA . ALA A 1 493 ? 11.782 28.627 -11.591 1.00 59.66 493 ALA A CA 1
ATOM 3731 C C . ALA A 1 493 ? 10.509 28.813 -12.411 1.00 59.66 493 ALA A C 1
ATOM 3733 O O . ALA A 1 493 ? 10.216 28.043 -13.330 1.00 59.66 493 ALA A O 1
ATOM 3734 N N . ASP A 1 494 ? 9.797 29.897 -12.120 1.00 60.47 494 ASP A N 1
ATOM 3735 C CA . ASP A 1 494 ? 8.869 30.486 -13.072 1.00 60.47 494 ASP A CA 1
ATOM 3736 C C . ASP A 1 494 ? 9.618 31.413 -14.054 1.00 60.47 494 ASP A C 1
ATOM 3738 O O . ASP A 1 494 ? 10.842 31.545 -14.021 1.00 60.47 494 ASP A O 1
ATOM 3742 N N . ILE A 1 495 ? 8.887 32.071 -14.956 1.00 56.03 495 ILE A N 1
ATOM 3743 C CA . ILE A 1 495 ? 9.475 32.976 -15.958 1.00 56.03 495 ILE A CA 1
ATOM 3744 C C . ILE A 1 495 ? 10.172 34.186 -15.312 1.00 56.03 495 ILE A C 1
ATOM 3746 O O . ILE A 1 495 ? 11.124 34.712 -15.884 1.00 56.03 495 ILE A O 1
ATOM 3750 N N . ALA A 1 496 ? 9.713 34.658 -14.150 1.00 55.09 496 ALA A N 1
ATOM 3751 C CA . ALA A 1 496 ? 10.317 35.803 -13.477 1.00 55.09 496 ALA A CA 1
ATOM 3752 C C . ALA A 1 496 ? 11.651 35.418 -12.822 1.00 55.09 496 ALA A C 1
ATOM 3754 O O . ALA A 1 496 ? 12.629 36.159 -12.956 1.00 55.09 496 ALA A O 1
ATOM 3755 N N . ASP A 1 497 ? 11.710 34.246 -12.191 1.00 59.31 497 ASP A N 1
ATOM 3756 C CA . ASP A 1 497 ? 12.935 33.701 -11.601 1.00 59.31 497 ASP A CA 1
ATOM 3757 C C . ASP A 1 497 ? 13.948 33.299 -12.679 1.00 59.31 497 ASP A C 1
ATOM 3759 O O . ASP A 1 497 ? 15.142 33.569 -12.550 1.00 59.31 497 ASP A O 1
ATOM 3763 N N . ALA A 1 498 ? 13.471 32.755 -13.798 1.00 58.91 498 ALA A N 1
ATOM 3764 C CA . ALA A 1 498 ? 14.285 32.354 -14.940 1.00 58.91 498 ALA A CA 1
ATOM 3765 C C . ALA A 1 498 ? 15.144 33.474 -15.534 1.00 58.91 498 ALA A C 1
ATOM 3767 O O . ALA A 1 498 ? 16.267 33.224 -15.962 1.00 58.91 498 ALA A O 1
ATOM 3768 N N . ARG A 1 499 ? 14.651 34.719 -15.527 1.00 57.12 499 ARG A N 1
ATOM 3769 C CA . ARG A 1 499 ? 15.400 35.889 -16.027 1.00 57.12 499 ARG A CA 1
ATOM 3770 C C . ARG A 1 499 ? 16.667 36.168 -15.220 1.00 57.12 499 ARG A C 1
ATOM 3772 O O . ARG A 1 499 ? 17.564 36.849 -15.706 1.00 57.12 499 ARG A O 1
ATOM 3779 N N . ARG A 1 500 ? 16.741 35.659 -13.987 1.00 55.69 500 ARG A N 1
ATOM 3780 C CA . ARG A 1 500 ? 17.908 35.784 -13.105 1.00 55.69 500 ARG A CA 1
ATOM 3781 C C . ARG A 1 500 ? 18.866 34.597 -13.217 1.00 55.69 500 ARG A C 1
ATOM 3783 O O . ARG A 1 500 ? 19.946 34.653 -12.642 1.00 55.69 500 ARG A O 1
ATOM 3790 N N . LEU A 1 501 ? 18.491 33.540 -13.938 1.00 54.81 501 LEU A N 1
ATOM 3791 C CA . LEU A 1 501 ? 19.289 32.328 -14.090 1.00 54.81 501 LEU A CA 1
ATOM 3792 C C . LEU A 1 501 ? 20.129 32.434 -15.365 1.00 54.81 501 LEU A C 1
ATOM 3794 O O . LEU A 1 501 ? 19.617 32.238 -16.459 1.00 54.81 501 LEU A O 1
ATOM 3798 N N . ARG A 1 502 ? 21.419 32.758 -15.244 1.00 59.22 502 ARG A N 1
ATOM 3799 C CA . ARG A 1 502 ? 22.379 32.732 -16.362 1.00 59.22 502 ARG A CA 1
ATOM 3800 C C . ARG A 1 502 ? 23.368 31.584 -16.179 1.00 59.22 502 ARG A C 1
ATOM 3802 O O . ARG A 1 502 ? 23.733 31.244 -15.060 1.00 59.22 502 ARG A O 1
ATOM 3809 N N . LEU A 1 503 ? 23.792 30.976 -17.287 1.00 47.03 503 LEU A N 1
ATOM 3810 C CA . LEU A 1 503 ? 24.716 29.833 -17.308 1.00 47.03 503 LEU A CA 1
ATOM 3811 C C . LEU A 1 503 ? 26.209 30.257 -17.304 1.00 47.03 503 LEU A C 1
ATOM 3813 O O . LEU A 1 503 ? 27.098 29.400 -17.330 1.00 47.03 503 LEU A O 1
ATOM 3817 N N . GLY A 1 504 ? 26.507 31.553 -17.155 1.00 51.59 504 GLY A N 1
ATOM 3818 C CA . GLY A 1 504 ? 27.855 32.104 -16.979 1.00 51.59 504 GLY A CA 1
ATOM 3819 C C . GLY A 1 504 ? 27.849 33.394 -16.150 1.00 51.59 504 GLY A C 1
ATOM 3820 O O . GLY A 1 504 ? 26.924 34.181 -16.319 1.00 51.59 504 GLY A O 1
ATOM 3821 N N . GLU A 1 505 ? 28.880 33.527 -15.294 1.00 42.72 505 GLU A N 1
ATOM 3822 C CA . GLU A 1 505 ? 29.164 34.581 -14.280 1.00 42.72 505 GLU A CA 1
ATOM 3823 C C . GLU A 1 505 ? 27.976 35.237 -13.561 1.00 42.72 505 GLU A C 1
ATOM 3825 O O . GLU A 1 505 ? 27.248 36.054 -14.170 1.00 42.72 505 GLU A O 1
#

=== Feature glossary ===
Key to the feature types in this record:

— What the protein is —

Primary structure: the covalent order of the twenty standard amino acids along the backbone. Two proteins with the same sequence will (almost always) fold to the same structure; two with 30% identity often share a fold but not the details.

Database cross-references. InterPro integrates a dozen domain/family signature databases into unified entries with residue-range hits. GO terms attach function/process/location labels with evidence codes. CATH codes position the fold in a four-level structural taxonomy. Organism is the NCBI-taxonomy species name.

— Where its atoms are —

The mmCIF block holds the 3D Cartesian coordinates of each backbone atom (N, Cα, C, O) in ångströms. mmCIF is the PDB's canonical archive format — a tagged-loop text representation of the atomic model.

Six rendered views show the 3D structure from the faces of a cube — i.e. along ±x, ±y, ±z. Rendering representation is drawn randomly per protein from cartoon (secondary-structure ribbons), sticks (backbone bonds), or molecular surface; coloring is either N→C rainbow (blue at the N-terminus through red at the C-terminus) or one color per chain.

— Local backbone conformation —

DSSP 8-state secondary structure assigns each residue one of H (α-helix), G (3₁₀-helix), I (π-helix), E (extended β-strand), B (isolated β-bridge), T (hydrogen-bonded turn), S (bend), or '-' (coil). The assignment is computed from backbone hydrogen-bond geometry via the Kabsch–Sander algorithm.

P-SEA three-state annotation labels each residue as helix, strand, or coil based purely on the geometry of the Cα trace. It serves as a fallback when the full backbone (and thus DSSP) is unavailable.

The φ/ψ torsion pair specifies the backbone conformation at each residue. φ rotates about the N–Cα bond, ψ about the Cα–C bond. Steric clashes forbid most of the (φ, ψ) plane — the allowed regions (α-helix basin, β-sheet basin, left-handed helix) are the Ramachandran-allowed regions.

— Global shape and packing —

The geometric summary reports three shape descriptors. Rg (radius of gyration) measures how spread out the Cα atoms are about their centre of mass; compact globular proteins have small Rg, elongated or unfolded ones large. Cα contacts (<8 Å, |i−j|>4) count long-range residue pairs in spatial proximity — high for tightly packed folds, near zero for rods or random coil. The bounding-box extents give the protein's footprint along x, y, z in Å.

Accessible surface area quantifies burial. A residue with SASA near zero is packed into the hydrophobic core; one with SASA >100 Å² sits on the surface. Computed here via the Shrake–Rupley numerical algorithm with a 1.4 Å probe.

Plot images: a contact map (which residues are close in 3D, as an N×N binary image), a Ramachandran scatter (backbone torsion angles, revealing secondary-structure composition at a glance), and — for AlphaFold structures — a PAE heatmap (pairwise prediction confidence).

— Structural neighborhood —

The Foldseek 3Di string encodes local tertiary geometry as a 20-letter alphabet — one character per residue — derived from the relative positions of nearby Cα atoms. Unlike the amino-acid sequence, 3Di is a direct function of the 3D structure, so two proteins with the same fold have similar 3Di strings even at low sequence identity.

Nearest PDB neighbors are the top structural matches found by Foldseek when searching this structure against the entire Protein Data Bank. Each hit reports a TM-score (0 to 1; >0.5 almost always implies the same fold) and an E-value. These are *structural* homologs — they may share no detectable sequence similarity.

— Confidence and disorder —

For AlphaFold models, the B-factor field carries pLDDT — the model's own estimate of local accuracy on a 0–100 scale. Regions with pLDDT<50 should be treated as essentially unmodeled; they often correspond to intrinsically disordered segments.

B-factor (Debye–Waller factor) reflects atomic displacement in the crystal lattice. It is an experimental observable (units Å²), not a prediction; low values mean the atom is pinned down, high values mean it moves or is heterogeneous across the crystal.

Predicted aligned error is AlphaFold's pairwise confidence. Unlike pLDDT (per-residue), PAE is per-residue-pair and captures whether two parts of the structure are correctly placed relative to each other. Units are ångströms of expected positional error.